Protein AF-A0A372DMZ3-F1 (afdb_monomer)

Sequence (433 aa):
MIRNLHEEKIIENEEIKFFIKNQAQVIETIYQYTGYKNIRTLRKIILDLDRIWKLLPVNVIQKEEAIQEFFELLIMFSIGIHKGAIATEFIGRTSQFYKDRKKIDDSENLKEAERLFYDFCRQYESFLGKHLSNRYNLFPSDEWWEIFFKTGVVDQEKLKTSIRYSPYFRDENTPAWLKLYQYKTLTDDQFNEVLSEAKKQFDQDQLVEPEEAIHVFGVLLKLGSLGLVDEPPRTTENTMKRYIDSFRKSGKFLDFSNSLIQNNFSEYSDLALKGSEIEEFRSIIQYIVECNKSDQQIFMSEQAHELLQTMKKSVVEFHSYIRSFITQENHYHVATYHDKPILNFIPVQDFIDAFLALQPDHQLVVIHAIVKRHELDRGAQDLKDEYEWIKKVINSLKLEMHKRQQDHRLSGILLNEAISYFETNISKFMNLS

Solvent-accessible surface area (backbone atoms only — not comparable to full-atom values): 24256 Å² total; per-residue (Å²): 123,67,90,73,56,77,68,84,79,82,58,90,57,64,68,58,53,53,50,53,62,72,40,46,64,58,54,50,51,51,33,60,75,68,67,57,84,65,63,70,57,52,57,48,49,53,52,52,46,54,63,47,55,80,71,52,55,68,73,49,69,71,32,62,74,55,43,49,48,36,49,54,50,52,49,52,52,51,52,32,42,76,69,68,37,32,55,46,85,53,44,48,40,51,49,54,47,73,73,44,44,86,64,56,81,73,56,90,80,66,54,69,66,59,46,36,34,50,52,45,52,60,76,41,30,83,65,57,41,66,66,37,73,80,34,84,53,48,70,59,32,32,54,53,53,18,45,29,72,66,69,72,49,83,61,63,66,62,46,50,51,33,50,75,72,32,84,86,68,65,57,90,83,53,52,42,48,61,56,44,69,47,46,86,78,47,55,74,71,57,38,53,55,30,46,52,53,32,48,50,33,57,78,66,62,62,57,85,49,69,67,53,48,50,47,42,51,20,40,50,48,40,34,27,78,70,70,74,36,92,65,55,59,68,59,55,42,52,49,50,52,51,43,52,54,53,48,41,74,72,76,50,81,78,83,57,52,62,58,29,59,74,48,69,45,49,46,55,94,94,36,69,44,44,36,53,89,39,68,59,47,50,51,50,51,54,49,50,47,52,48,52,53,54,51,48,50,52,52,41,35,52,51,22,52,51,46,53,54,36,42,71,76,34,55,67,58,34,36,48,38,39,27,56,50,70,45,98,86,72,43,80,46,80,21,86,36,38,57,48,43,44,68,46,53,40,56,59,65,63,50,50,58,51,49,71,72,45,57,76,70,54,40,45,52,53,49,49,34,58,46,56,28,50,67,40,91,71,23,52,71,55,32,52,72,24,50,69,44,51,53,52,42,55,52,54,51,51,54,53,23,53,55,30,46,76,69,70,37,68,68,17,56,58,44,46,55,49,49,53,54,45,51,68,60,43,50,68,54,68,76,75,113

Radius of gyration: 30.51 Å; Cα contacts (8 Å, |Δi|>4): 404; chains: 1; bounding box: 80×49×79 Å

Foldseek 3Di:
DVVPPPPDPLAPDPLLVVVVVVCVVVLVVLCVLVVPDDCVLVSVLSNLCRVQVVLDDPLQVPLVVNVSLVSSVSSLVSRCVVVLLADLQCLLCLLVCVVCVVVVVPDPDDDPRNVSPNVSCVSCVVPSVVQPVQPSAHVLGSVQSSCCVVPVDRDNVSNVLSCLLPPSNDDPPNQLLSCLLSLSPDDPVRNVVSLVVLVVCLQVLVDPDVVSNQSSLQSQLQCVVVVNDVDDNVVSLVSNLVSQVVCVVVVDADPCLVVCVVVVQQDDSSGGRHNSVPPSSVVSSVVSVVVRVVVVLVVLLVVLVVLLVCLLVDLPVNLLQQDWDQDPVRDTRDHVNLQALSPLSDDLVSNLVSLLPDDLVSNLSNLVSVLRSCPDPRNLVSNLSCPVVLVSNLVVLLVVLVVCVVVVHPVSVSSVVSSVVNCVRCVVSNVVD

Mean predicted aligned error: 10.6 Å

pLDDT: mean 86.7, std 10.81, range [41.31, 98.25]

Structure (mmCIF, N/CA/C/O backbone):
data_AF-A0A372DMZ3-F1
#
_entry.id   AF-A0A372DMZ3-F1
#
loop_
_atom_site.group_PDB
_atom_site.id
_atom_site.type_symbol
_atom_site.label_atom_id
_atom_site.label_alt_id
_atom_site.label_comp_id
_atom_site.label_asym_id
_atom_site.label_entity_id
_atom_site.label_seq_id
_atom_site.pdbx_PDB_ins_code
_atom_site.Cartn_x
_atom_site.Cartn_y
_atom_site.Cartn_z
_atom_site.occupancy
_atom_site.B_iso_or_equiv
_atom_site.auth_seq_id
_atom_site.auth_comp_id
_atom_site.auth_asym_id
_atom_site.auth_atom_id
_atom_site.pdbx_PDB_model_num
ATOM 1 N N . MET A 1 1 ? -34.915 17.268 23.510 1.00 53.75 1 MET A N 1
ATOM 2 C CA . MET A 1 1 ? -34.316 17.640 22.205 1.00 53.75 1 MET A CA 1
ATOM 3 C C . MET A 1 1 ? -34.913 16.833 21.048 1.00 53.75 1 MET A C 1
ATOM 5 O O . MET A 1 1 ? -35.270 17.431 20.045 1.00 53.75 1 MET A O 1
ATOM 9 N N . ILE A 1 2 ? -35.106 15.518 21.213 1.00 51.28 2 ILE A N 1
ATOM 10 C CA . ILE A 1 2 ? -35.577 14.604 20.151 1.00 51.28 2 ILE A CA 1
ATOM 11 C C . ILE A 1 2 ? -37.089 14.692 19.876 1.00 51.28 2 ILE A C 1
ATOM 13 O O . ILE A 1 2 ? -37.482 14.691 18.721 1.00 51.28 2 ILE A O 1
ATOM 17 N N . ARG A 1 3 ? -37.932 14.954 20.890 1.00 49.16 3 ARG A N 1
ATOM 18 C CA . ARG A 1 3 ? -39.392 15.169 20.714 1.00 49.16 3 ARG A CA 1
ATOM 19 C C . ARG A 1 3 ? -39.788 16.294 19.730 1.00 49.16 3 ARG A C 1
ATOM 21 O O . ARG A 1 3 ? -40.942 16.336 19.329 1.00 49.16 3 ARG A O 1
ATOM 28 N N . ASN A 1 4 ? -38.865 17.194 19.365 1.00 46.81 4 ASN A N 1
ATOM 29 C CA . ASN A 1 4 ? -39.101 18.292 18.411 1.00 46.81 4 ASN A CA 1
ATOM 30 C C . ASN A 1 4 ? -38.584 18.003 16.990 1.00 46.81 4 ASN A C 1
ATOM 32 O O . ASN A 1 4 ? -38.785 18.821 16.092 1.00 46.81 4 ASN A O 1
ATOM 36 N N . LEU A 1 5 ? -37.920 16.867 16.761 1.00 52.47 5 LEU A N 1
ATOM 37 C CA . LEU A 1 5 ? -37.785 16.332 15.413 1.00 52.47 5 LEU A CA 1
ATOM 38 C C . LEU A 1 5 ? -39.160 15.747 15.082 1.00 52.47 5 LEU A C 1
ATOM 40 O O . LEU A 1 5 ? -39.485 14.650 15.510 1.00 52.47 5 LEU A O 1
ATOM 44 N N . HIS A 1 6 ? -40.023 16.504 14.404 1.00 47.44 6 HIS A N 1
ATOM 45 C CA . HIS A 1 6 ? -41.233 15.929 13.817 1.00 47.44 6 HIS A CA 1
ATOM 46 C C . HIS A 1 6 ? -40.792 14.868 12.790 1.00 47.44 6 HIS A C 1
ATOM 48 O O . HIS A 1 6 ? -40.408 15.183 11.664 1.00 47.44 6 HIS A O 1
ATOM 54 N N . GLU A 1 7 ? -40.768 13.620 13.255 1.00 47.62 7 GLU A N 1
ATOM 55 C CA . GLU A 1 7 ? -40.050 12.455 12.719 1.00 47.62 7 GLU A CA 1
ATOM 56 C C . GLU A 1 7 ? -40.709 11.788 11.497 1.00 47.62 7 GLU A C 1
ATOM 58 O O . GLU A 1 7 ? -40.171 10.827 10.958 1.00 47.62 7 GLU A O 1
ATOM 63 N N . GLU A 1 8 ? -41.825 12.298 10.974 1.00 46.59 8 GLU A N 1
ATOM 64 C CA . GLU A 1 8 ? -42.588 11.568 9.945 1.00 46.59 8 GLU A CA 1
ATOM 65 C C . GLU A 1 8 ? -42.213 11.883 8.484 1.00 46.59 8 GLU A C 1
ATOM 67 O O . GLU A 1 8 ? -42.708 11.215 7.584 1.00 46.59 8 GLU A O 1
ATOM 72 N N . LYS A 1 9 ? -41.328 12.856 8.204 1.00 56.41 9 LYS A N 1
ATOM 73 C CA . LYS A 1 9 ? -40.990 13.245 6.809 1.00 56.41 9 LYS A CA 1
ATOM 74 C C . LYS A 1 9 ? -39.505 13.293 6.437 1.00 56.41 9 LYS A C 1
ATOM 76 O O . LYS A 1 9 ? -39.190 13.681 5.317 1.00 56.41 9 LYS A O 1
ATOM 81 N N . ILE A 1 10 ? -38.586 12.978 7.351 1.00 65.44 10 ILE A N 1
ATOM 82 C CA . ILE A 1 10 ? -37.137 13.130 7.088 1.00 65.44 10 ILE A CA 1
ATOM 83 C C . ILE A 1 10 ? -36.483 11.800 6.704 1.00 65.44 10 ILE A C 1
ATOM 85 O O . ILE A 1 10 ? -35.582 11.799 5.873 1.00 65.44 10 ILE A O 1
ATOM 89 N N . ILE A 1 11 ? -36.946 10.689 7.276 1.00 70.31 11 ILE A N 1
ATOM 90 C CA . ILE A 1 11 ? -36.457 9.343 6.974 1.00 70.31 11 ILE A CA 1
ATOM 91 C C . ILE A 1 11 ? -37.661 8.471 6.637 1.00 70.31 11 ILE A C 1
ATOM 93 O O . ILE A 1 11 ? -38.643 8.472 7.376 1.00 70.31 11 ILE A O 1
ATOM 97 N N . GLU A 1 12 ? -37.591 7.729 5.537 1.00 76.00 12 GLU A N 1
ATOM 98 C CA . GLU A 1 12 ? -38.628 6.758 5.154 1.00 76.00 12 GLU A CA 1
ATOM 99 C C . GLU A 1 12 ? -38.385 5.375 5.781 1.00 76.00 12 GLU A C 1
ATOM 101 O O . GLU A 1 12 ? -39.321 4.602 5.950 1.00 76.00 12 GLU A O 1
ATOM 106 N N . ASN A 1 13 ? -37.144 5.070 6.169 1.00 82.88 13 ASN A N 1
ATOM 107 C CA . ASN A 1 13 ? -36.757 3.781 6.735 1.00 82.88 13 ASN A CA 1
ATOM 108 C C . ASN A 1 13 ? -37.130 3.657 8.231 1.00 82.88 13 ASN A C 1
ATOM 110 O O . ASN A 1 13 ? -36.575 4.351 9.087 1.00 82.88 13 ASN A O 1
ATOM 114 N N . GLU A 1 14 ? -38.049 2.741 8.547 1.00 85.25 14 GLU A N 1
ATOM 115 C CA . GLU A 1 14 ? -38.539 2.486 9.910 1.00 85.25 14 GLU A CA 1
ATOM 116 C C . GLU A 1 14 ? -37.483 1.887 10.854 1.00 85.25 14 GLU A C 1
ATOM 118 O O . GLU A 1 14 ? -37.480 2.208 12.043 1.00 85.25 14 GLU A O 1
ATOM 123 N N . GLU A 1 15 ? -36.541 1.082 10.351 1.00 87.56 15 GLU A N 1
ATOM 124 C CA . GLU A 1 15 ? -35.457 0.527 11.178 1.00 87.56 15 GLU A CA 1
ATOM 125 C C . GLU A 1 15 ? -34.547 1.638 11.707 1.00 87.56 15 GLU A C 1
ATOM 127 O O . GLU A 1 15 ? -34.180 1.649 12.882 1.00 87.56 15 GLU A O 1
ATOM 132 N N . ILE A 1 16 ? -34.248 2.629 10.862 1.00 88.31 16 ILE A N 1
ATOM 133 C CA . ILE A 1 16 ? -33.421 3.783 11.229 1.00 88.31 16 ILE A CA 1
ATOM 134 C C . ILE A 1 16 ? -34.137 4.648 12.263 1.00 88.31 16 ILE A C 1
ATOM 136 O O . ILE A 1 16 ? -33.523 5.082 13.238 1.00 88.31 16 ILE A O 1
ATOM 140 N N . LYS A 1 17 ? -35.445 4.883 12.088 1.00 87.38 17 LYS A N 1
ATOM 141 C CA . LYS A 1 17 ? -36.250 5.613 13.080 1.00 87.38 17 LYS A CA 1
ATOM 142 C C . LYS A 1 17 ? -36.212 4.915 14.433 1.00 87.38 17 LYS A C 1
ATOM 144 O O . LYS A 1 17 ? -35.983 5.565 15.454 1.00 87.38 17 LYS A O 1
ATOM 149 N N . PHE A 1 18 ? -36.408 3.597 14.439 1.00 88.88 18 PHE A N 1
ATOM 150 C CA . PHE A 1 18 ? -36.348 2.796 15.655 1.00 88.88 18 PHE A CA 1
ATOM 151 C C . PHE A 1 18 ? -34.965 2.876 16.313 1.00 88.88 18 PHE A C 1
ATOM 153 O O . PHE A 1 18 ? -34.873 3.150 17.511 1.00 88.88 18 PHE A O 1
ATOM 160 N N . PHE A 1 19 ? -33.893 2.733 15.529 1.00 90.44 19 PHE A N 1
ATOM 161 C CA . PHE A 1 19 ? -32.521 2.861 16.011 1.00 90.44 19 PHE A CA 1
ATOM 162 C C . PHE A 1 19 ? -32.255 4.237 16.640 1.00 90.44 19 PHE A C 1
ATOM 164 O O . PHE A 1 19 ? -31.862 4.310 17.802 1.00 90.44 19 PHE A O 1
ATOM 171 N N . ILE A 1 20 ? -32.538 5.336 15.931 1.00 89.25 20 ILE A N 1
ATOM 172 C CA . ILE A 1 20 ? -32.312 6.707 16.429 1.00 89.25 20 ILE A CA 1
ATOM 173 C C . ILE A 1 20 ? -33.079 6.955 17.728 1.00 89.25 20 ILE A C 1
ATOM 175 O O . ILE A 1 20 ? -32.536 7.539 18.669 1.00 89.25 20 ILE A O 1
ATOM 179 N N . LYS A 1 21 ? -34.331 6.493 17.799 1.00 88.44 21 LYS A N 1
ATOM 180 C CA . LYS A 1 21 ? -35.162 6.630 18.997 1.00 88.44 21 LYS A CA 1
ATOM 181 C C . LYS A 1 21 ? -34.541 5.916 20.199 1.00 88.44 21 LYS A C 1
ATOM 183 O O . LYS A 1 21 ? -34.564 6.464 21.300 1.00 88.44 21 LYS A O 1
ATOM 188 N N . ASN A 1 22 ? -33.952 4.742 19.987 1.00 89.88 22 ASN A N 1
ATOM 189 C CA . ASN A 1 22 ? -33.258 3.997 21.038 1.00 89.88 22 ASN A CA 1
ATOM 190 C C . ASN A 1 22 ? -31.904 4.623 21.410 1.00 89.88 22 ASN A C 1
ATOM 192 O O . ASN A 1 22 ? -31.482 4.521 22.557 1.00 89.88 22 ASN A O 1
ATOM 196 N N . GLN A 1 23 ? -31.269 5.354 20.491 1.00 91.19 23 GLN A N 1
ATOM 197 C CA . GLN A 1 23 ? -30.017 6.083 20.732 1.00 91.19 23 GLN A CA 1
ATOM 198 C C . GLN A 1 23 ? -30.219 7.505 21.283 1.00 91.19 23 GLN A C 1
ATOM 200 O O . GLN A 1 23 ? -29.286 8.312 21.332 1.00 91.19 23 GLN A O 1
ATOM 205 N N . ALA A 1 24 ? -31.430 7.836 21.739 1.00 89.19 24 ALA A N 1
ATOM 206 C CA . ALA A 1 24 ? -31.770 9.173 22.210 1.00 89.19 24 ALA A CA 1
ATOM 207 C C . ALA A 1 24 ? -30.859 9.681 23.338 1.00 89.19 24 ALA A C 1
ATOM 209 O O . ALA A 1 24 ? -30.416 10.833 23.315 1.00 89.19 24 ALA A O 1
ATOM 210 N N . GLN A 1 25 ? -30.559 8.803 24.296 1.00 90.38 25 GLN A N 1
ATOM 211 C CA . GLN A 1 25 ? -29.688 9.118 25.423 1.00 90.38 25 GLN A CA 1
ATOM 212 C C . GLN A 1 25 ? -28.247 9.374 24.965 1.00 90.38 25 GLN A C 1
ATOM 214 O O . GLN A 1 25 ? -27.616 10.307 25.451 1.00 90.38 25 GLN A O 1
ATOM 219 N N . VAL A 1 26 ? -27.744 8.600 23.996 1.00 90.06 26 VAL A N 1
ATOM 220 C CA . VAL A 1 26 ? -26.394 8.762 23.433 1.00 90.06 26 VAL A CA 1
ATOM 221 C C . VAL A 1 26 ? -26.255 10.117 22.741 1.00 90.06 26 VAL A C 1
ATOM 223 O O . VAL A 1 26 ? -25.306 10.855 23.009 1.00 90.06 26 VAL A O 1
ATOM 226 N N . ILE A 1 27 ? -27.240 10.493 21.917 1.00 91.44 27 ILE A N 1
ATOM 227 C CA . ILE A 1 27 ? -27.280 11.806 21.256 1.00 91.44 27 ILE A CA 1
ATOM 228 C C . ILE A 1 27 ? -27.242 12.923 22.302 1.00 91.44 27 ILE A C 1
ATOM 230 O O . ILE A 1 27 ? -26.453 13.861 22.180 1.00 91.44 27 ILE A O 1
ATOM 234 N N . GLU A 1 28 ? -28.081 12.831 23.336 1.00 90.06 28 GLU A N 1
ATOM 235 C CA . GLU A 1 28 ? -28.128 13.833 24.399 1.00 90.06 28 GLU A CA 1
ATOM 236 C C . GLU A 1 28 ? -26.797 13.931 25.149 1.00 90.06 28 GLU A C 1
ATOM 238 O O . GLU A 1 28 ? -26.272 15.035 25.308 1.00 90.06 28 GLU A O 1
ATOM 243 N N . THR A 1 29 ? -26.211 12.797 25.536 1.00 90.62 29 THR A N 1
ATOM 244 C CA . THR A 1 29 ? -24.913 12.747 26.210 1.00 90.62 29 THR A CA 1
ATOM 245 C C . THR A 1 29 ? -23.819 13.399 25.367 1.00 90.62 29 THR A C 1
ATOM 247 O O . THR A 1 29 ? -23.073 14.221 25.893 1.00 90.62 29 THR A O 1
ATOM 250 N N . ILE A 1 30 ? -23.746 13.125 24.061 1.00 90.56 30 ILE A N 1
ATOM 251 C CA . ILE A 1 30 ? -22.736 13.735 23.181 1.00 90.56 30 ILE A CA 1
ATOM 252 C C . ILE A 1 30 ? -22.968 15.245 23.017 1.00 90.56 30 ILE A C 1
ATOM 254 O O . ILE A 1 30 ? -22.025 16.037 23.075 1.00 90.56 30 ILE A O 1
ATOM 258 N N . TYR A 1 31 ? -24.214 15.688 22.847 1.00 91.06 31 TYR A N 1
ATOM 259 C CA . TYR A 1 31 ? -24.531 17.117 22.736 1.00 91.06 31 TYR A CA 1
ATOM 260 C C . TYR A 1 31 ? -24.200 17.884 24.024 1.00 91.06 31 TYR A C 1
ATOM 262 O O . TYR A 1 31 ? -23.648 18.986 23.961 1.00 91.06 31 TYR A O 1
ATOM 270 N N . GLN A 1 32 ? -24.483 17.294 25.187 1.00 89.88 32 GLN A N 1
ATOM 271 C CA . GLN A 1 32 ? -24.113 17.852 26.488 1.00 89.88 32 GLN A CA 1
ATOM 272 C C . GLN A 1 32 ? -22.591 17.879 26.668 1.00 89.88 32 GLN A C 1
ATOM 274 O O . GLN A 1 32 ? -22.038 18.931 26.984 1.00 89.88 32 GLN A O 1
ATOM 279 N N . TYR A 1 33 ? -21.914 16.762 26.392 1.00 87.38 33 TYR A N 1
ATOM 280 C CA . TYR A 1 33 ? -20.462 16.617 26.513 1.00 87.38 33 TYR A CA 1
ATOM 281 C C . TYR A 1 33 ? -19.701 17.586 25.599 1.00 87.38 33 TYR A C 1
ATOM 283 O O . TYR A 1 33 ? -18.713 18.199 25.997 1.00 87.38 33 TYR A O 1
ATOM 291 N N . THR A 1 34 ? -20.199 17.801 24.381 1.00 87.94 34 THR A N 1
ATOM 292 C CA . THR A 1 34 ? -19.607 18.759 23.442 1.00 87.94 34 THR A CA 1
ATOM 293 C C . THR A 1 34 ? -20.055 20.201 23.695 1.00 87.94 34 THR A C 1
ATOM 295 O O . THR A 1 34 ? -19.464 21.122 23.131 1.00 87.94 34 THR A O 1
ATOM 298 N N . GLY A 1 35 ? -21.106 20.445 24.481 1.00 87.00 35 GLY A N 1
ATOM 299 C CA . GLY A 1 35 ? -21.715 21.769 24.648 1.00 87.00 35 GLY A CA 1
ATOM 300 C C . GLY A 1 35 ? -22.331 22.343 23.362 1.00 87.00 35 GLY A C 1
ATOM 301 O O . GLY A 1 35 ? -22.573 23.549 23.270 1.00 87.00 35 GLY A O 1
ATOM 302 N N . TYR A 1 36 ? -22.560 21.514 22.340 1.00 89.12 36 TYR A N 1
ATOM 303 C CA . TYR A 1 36 ? -23.119 21.955 21.067 1.00 89.12 36 TYR A CA 1
ATOM 304 C C . TYR A 1 36 ? -24.644 22.062 21.148 1.00 89.12 36 TYR A C 1
ATOM 306 O O . TYR A 1 36 ? -25.301 21.188 21.697 1.00 89.12 36 TYR A O 1
ATOM 314 N N . LYS A 1 37 ? -25.237 23.135 20.609 1.00 86.62 37 LYS A N 1
ATOM 315 C CA . LYS A 1 37 ? -26.684 23.413 20.757 1.00 86.62 37 LYS A CA 1
ATOM 316 C C . LYS A 1 37 ? -27.452 23.490 19.434 1.00 86.62 37 LYS A C 1
ATOM 318 O O . LYS A 1 37 ? -28.641 23.799 19.431 1.00 86.62 37 LYS A O 1
ATOM 323 N N . ASN A 1 38 ? -26.803 23.215 18.300 1.00 87.19 38 ASN A N 1
ATOM 324 C CA . ASN A 1 38 ? -27.432 23.369 16.989 1.00 87.19 38 ASN A CA 1
ATOM 325 C C . ASN A 1 38 ? -28.157 22.088 16.539 1.00 87.19 38 ASN A C 1
ATOM 327 O O . ASN A 1 38 ? -27.538 21.093 16.159 1.00 87.19 38 ASN A O 1
ATOM 331 N N . ILE A 1 39 ? -29.490 22.144 16.532 1.00 85.19 39 ILE A N 1
ATOM 332 C CA . ILE A 1 39 ? -30.367 21.039 16.109 1.00 85.19 39 ILE A CA 1
ATOM 333 C C . ILE A 1 39 ? -30.340 20.842 14.580 1.00 85.19 39 ILE A C 1
ATOM 335 O O . ILE A 1 39 ? -30.608 19.745 14.095 1.00 85.19 39 ILE A O 1
ATOM 339 N N . ARG A 1 40 ? -29.949 21.854 13.789 1.00 86.69 40 ARG A N 1
ATOM 340 C CA . ARG A 1 40 ? -29.797 21.702 12.328 1.00 86.69 40 ARG A CA 1
ATOM 341 C C . ARG A 1 40 ? -28.735 20.659 11.984 1.00 86.69 40 ARG A C 1
ATOM 343 O O . ARG A 1 40 ? -28.914 19.895 11.043 1.00 86.69 40 ARG A O 1
ATOM 350 N N . THR A 1 41 ? -27.667 20.603 12.771 1.00 89.94 41 THR A N 1
ATOM 351 C CA . THR A 1 41 ? -26.610 19.601 12.615 1.00 89.94 41 THR A CA 1
ATOM 352 C C . THR A 1 41 ? -27.111 18.208 12.956 1.00 89.94 41 THR A C 1
ATOM 354 O O . THR A 1 41 ? -26.793 17.280 12.227 1.00 89.94 41 THR A O 1
ATOM 357 N N . LEU A 1 42 ? -27.971 18.064 13.974 1.00 89.62 42 LEU A N 1
ATOM 358 C CA . LEU A 1 42 ? -28.593 16.775 14.290 1.00 89.62 42 LEU A CA 1
ATOM 359 C C . LEU A 1 42 ? -29.414 16.271 13.102 1.00 89.62 42 LEU A C 1
ATOM 361 O O . LEU A 1 42 ? -29.288 15.121 12.704 1.00 89.62 42 LEU A O 1
ATOM 365 N N . ARG A 1 43 ? -30.196 17.156 12.473 1.00 88.81 43 ARG A N 1
ATOM 366 C CA . ARG A 1 43 ? -30.936 16.809 11.255 1.00 88.81 43 ARG A CA 1
ATOM 367 C C . ARG A 1 43 ? -30.010 16.352 10.125 1.00 88.81 43 ARG A C 1
ATOM 369 O O . ARG A 1 43 ? -30.366 15.425 9.409 1.00 88.81 43 ARG A O 1
ATOM 376 N N . LYS A 1 44 ? -28.848 16.987 9.956 1.00 90.50 44 LYS A N 1
ATOM 377 C CA . LYS A 1 44 ? -27.872 16.573 8.942 1.00 90.50 44 LYS A CA 1
ATOM 378 C C . LYS A 1 44 ? -27.252 15.212 9.274 1.00 90.50 44 LYS A C 1
ATOM 380 O O . LYS A 1 44 ? -27.252 14.357 8.405 1.00 90.50 44 LYS A O 1
ATOM 385 N N . ILE A 1 45 ? -26.839 14.991 10.524 1.00 93.25 45 ILE A N 1
ATOM 386 C CA . ILE A 1 45 ? -26.330 13.696 11.008 1.00 93.25 45 ILE A CA 1
ATOM 387 C C . ILE A 1 45 ? -27.327 12.575 10.705 1.00 93.25 45 ILE A C 1
ATOM 389 O O . ILE A 1 45 ? -26.944 11.513 10.234 1.00 93.25 45 ILE A O 1
ATOM 393 N N . ILE A 1 46 ? -28.614 12.825 10.942 1.00 91.62 46 ILE A N 1
ATOM 394 C CA . ILE A 1 46 ? -29.689 11.867 10.681 1.00 91.62 46 ILE A CA 1
ATOM 395 C C . ILE A 1 46 ? -29.810 11.536 9.181 1.00 91.62 46 ILE A C 1
ATOM 397 O O . ILE A 1 46 ? -29.983 10.375 8.824 1.00 91.62 46 ILE A O 1
ATOM 401 N N . LEU A 1 47 ? -29.699 12.534 8.298 1.00 91.44 47 LEU A N 1
ATOM 402 C CA . LEU A 1 47 ? -29.712 12.321 6.844 1.00 91.44 47 LEU A CA 1
ATOM 403 C C . LEU A 1 47 ? -28.454 11.592 6.352 1.00 91.44 47 LEU A C 1
ATOM 405 O O . LEU A 1 47 ? -28.537 10.731 5.479 1.00 91.44 47 LEU A O 1
ATOM 409 N N . ASP A 1 48 ? -27.296 11.930 6.918 1.00 94.38 48 ASP A N 1
ATOM 410 C CA . ASP A 1 48 ? -26.032 11.254 6.638 1.00 94.38 48 ASP A CA 1
ATOM 411 C C . ASP A 1 48 ? -26.100 9.782 7.080 1.00 94.38 48 ASP A C 1
ATOM 413 O O . ASP A 1 48 ? -25.718 8.901 6.308 1.00 94.38 48 ASP A O 1
ATOM 417 N N . LEU A 1 49 ? -26.679 9.502 8.255 1.00 93.88 49 LEU A N 1
ATOM 418 C CA . LEU A 1 49 ? -26.951 8.142 8.720 1.00 93.88 49 LEU A CA 1
ATOM 419 C C . LEU A 1 49 ? -27.885 7.399 7.761 1.00 93.88 49 LEU A C 1
ATOM 421 O O . LEU A 1 49 ? -27.571 6.273 7.406 1.00 93.88 49 LEU A O 1
ATOM 425 N N . ASP A 1 50 ? -28.985 8.006 7.300 1.00 91.25 50 ASP A N 1
ATOM 426 C CA . ASP A 1 50 ? -29.901 7.366 6.339 1.00 91.25 50 ASP A CA 1
ATOM 427 C C . ASP A 1 50 ? -29.202 6.975 5.030 1.00 91.25 50 ASP A C 1
ATOM 429 O O . ASP A 1 50 ? -29.376 5.858 4.535 1.00 91.25 50 ASP A O 1
ATOM 433 N N . ARG A 1 51 ? -28.349 7.860 4.498 1.00 91.06 51 ARG A N 1
ATOM 434 C CA . ARG A 1 51 ? -27.550 7.572 3.298 1.00 91.06 51 ARG A CA 1
ATOM 435 C C . ARG A 1 51 ? -26.601 6.396 3.515 1.00 91.06 51 ARG A C 1
ATOM 437 O O . ARG A 1 51 ? -26.487 5.544 2.638 1.00 91.06 51 ARG A O 1
ATOM 444 N N . ILE A 1 52 ? -25.912 6.366 4.653 1.00 93.75 52 ILE A N 1
ATOM 445 C CA . ILE A 1 52 ? -24.962 5.302 4.988 1.00 93.75 52 ILE A CA 1
ATOM 446 C C . ILE A 1 52 ? -25.695 3.981 5.237 1.00 93.75 52 ILE A C 1
ATOM 448 O O . ILE A 1 52 ? -25.299 2.949 4.705 1.00 93.75 52 ILE A O 1
ATOM 452 N N . TRP A 1 53 ? -26.768 4.005 6.026 1.00 92.50 53 TRP A N 1
ATOM 453 C CA . TRP A 1 53 ? -27.491 2.820 6.487 1.00 92.50 53 TRP A CA 1
ATOM 454 C C . TRP A 1 53 ? -28.012 1.968 5.339 1.00 92.50 53 TRP A C 1
ATOM 456 O O . TRP A 1 53 ? -27.917 0.747 5.384 1.00 92.50 53 TRP A O 1
ATOM 466 N N . LYS A 1 54 ? -28.487 2.609 4.266 1.00 90.75 54 LYS A N 1
ATOM 467 C CA . LYS A 1 54 ? -28.934 1.935 3.034 1.00 90.75 54 LYS A CA 1
ATOM 468 C C . LYS A 1 54 ? -27.845 1.095 2.359 1.00 90.75 54 LYS A C 1
ATOM 470 O O . LYS A 1 54 ? -28.166 0.248 1.533 1.00 90.75 54 LYS A O 1
ATOM 475 N N . LEU A 1 55 ? -26.579 1.354 2.677 1.00 92.38 55 LEU A N 1
ATOM 476 C CA . LEU A 1 55 ? -25.409 0.689 2.111 1.00 92.38 55 LEU A CA 1
ATOM 477 C C . LEU A 1 55 ? -24.658 -0.161 3.145 1.00 92.38 55 LEU A C 1
ATOM 479 O O . LEU A 1 55 ? -23.696 -0.837 2.782 1.00 92.38 55 LEU A O 1
ATOM 483 N N . LEU A 1 56 ? -25.073 -0.142 4.418 1.00 91.25 56 LEU A N 1
ATOM 484 C CA . LEU A 1 56 ? -24.458 -0.971 5.447 1.00 91.25 56 LEU A CA 1
ATOM 485 C C . LEU A 1 56 ? -24.892 -2.432 5.277 1.00 91.25 56 LEU A C 1
ATOM 487 O O . LEU A 1 56 ? -26.086 -2.715 5.163 1.00 91.25 56 LEU A O 1
ATOM 491 N N . PRO A 1 57 ? -23.948 -3.386 5.308 1.00 89.94 57 PRO A N 1
ATOM 492 C CA . PRO A 1 57 ? -24.286 -4.800 5.352 1.00 89.94 57 PRO A CA 1
ATOM 493 C C . PRO A 1 57 ? -25.133 -5.156 6.584 1.00 89.94 57 PRO A C 1
ATOM 495 O O . PRO A 1 57 ? -24.915 -4.638 7.680 1.00 89.94 57 PRO A O 1
ATOM 498 N N . VAL A 1 58 ? -26.072 -6.093 6.421 1.00 89.56 58 VAL A N 1
ATOM 499 C CA . VAL A 1 58 ? -27.014 -6.501 7.484 1.00 89.56 58 VAL A CA 1
ATOM 500 C C . VAL A 1 58 ? -26.291 -7.003 8.736 1.00 89.56 58 VAL A C 1
ATOM 502 O O . VAL A 1 58 ? -26.703 -6.691 9.850 1.00 89.56 58 VAL A O 1
ATOM 505 N N . ASN A 1 59 ? -25.183 -7.729 8.572 1.00 88.19 59 ASN A N 1
ATOM 506 C CA . ASN A 1 59 ? -24.380 -8.207 9.698 1.00 88.19 59 ASN A CA 1
ATOM 507 C C . ASN A 1 59 ? -23.782 -7.057 10.527 1.00 88.19 59 ASN A C 1
ATOM 509 O O . ASN A 1 59 ? -23.616 -7.223 11.731 1.00 88.19 59 ASN A O 1
ATOM 513 N N . VAL A 1 60 ? -23.499 -5.895 9.924 1.00 89.88 60 VAL A N 1
ATOM 514 C CA . VAL A 1 60 ? -23.055 -4.695 10.654 1.00 89.88 60 VAL A CA 1
ATOM 515 C C . VAL A 1 60 ? -24.206 -4.078 11.431 1.00 89.88 60 VAL A C 1
ATOM 517 O O . VAL A 1 60 ? -24.045 -3.770 12.607 1.00 89.88 60 VAL A O 1
ATOM 520 N N . ILE A 1 61 ? -25.373 -3.940 10.799 1.00 90.19 61 ILE A N 1
ATOM 521 C CA . ILE A 1 61 ? -26.576 -3.375 11.428 1.00 90.19 61 ILE A CA 1
ATOM 522 C C . ILE A 1 61 ? -26.997 -4.204 12.650 1.00 90.19 61 ILE A C 1
ATOM 524 O O . ILE A 1 61 ? -27.386 -3.651 13.675 1.00 90.19 61 ILE A O 1
ATOM 528 N N . GLN A 1 62 ? -26.886 -5.530 12.559 1.00 90.31 62 GLN A N 1
ATOM 529 C CA . GLN A 1 62 ? -27.228 -6.454 13.643 1.00 90.31 62 GLN A CA 1
ATOM 530 C C . GLN A 1 62 ? -26.186 -6.503 14.769 1.00 90.31 62 GLN A C 1
ATOM 532 O O . GLN A 1 62 ? -26.461 -7.065 15.828 1.00 90.31 62 GLN A O 1
ATOM 537 N N . LYS A 1 63 ? -24.992 -5.935 14.564 1.00 92.62 63 LYS A N 1
ATOM 538 C CA . LYS A 1 63 ? -23.921 -5.930 15.558 1.00 92.62 63 LYS A CA 1
ATOM 539 C C . LYS A 1 63 ? -23.990 -4.651 16.392 1.00 92.62 63 LYS A C 1
ATOM 541 O O . LYS A 1 63 ? -23.407 -3.633 16.020 1.00 92.62 63 LYS A O 1
ATOM 546 N N . GLU A 1 64 ? -24.704 -4.723 17.516 1.00 90.81 64 GLU A N 1
ATOM 547 C CA . GLU A 1 64 ? -25.038 -3.576 18.376 1.00 90.81 64 GLU A CA 1
ATOM 548 C C . GLU A 1 64 ? -23.818 -2.715 18.732 1.00 90.81 64 GLU A C 1
ATOM 550 O O . GLU A 1 64 ? -23.850 -1.497 18.556 1.00 90.81 64 GLU A O 1
ATOM 555 N N . GLU A 1 65 ? -22.704 -3.330 19.136 1.00 89.50 65 GLU A N 1
ATOM 556 C CA . GLU A 1 65 ? -21.511 -2.584 19.540 1.00 89.50 65 GLU A CA 1
ATOM 557 C C . GLU A 1 65 ? -20.839 -1.867 18.358 1.00 89.50 65 GLU A C 1
ATOM 559 O O . GLU A 1 65 ? -20.264 -0.791 18.532 1.00 89.50 65 GLU A O 1
ATOM 564 N N . ALA A 1 66 ? -20.919 -2.446 17.154 1.00 91.06 66 ALA A N 1
ATOM 565 C CA . ALA A 1 66 ? -20.339 -1.873 15.943 1.00 91.06 66 ALA A CA 1
ATOM 566 C C . ALA A 1 66 ? -21.162 -0.688 15.436 1.00 91.06 66 ALA A C 1
ATOM 568 O O . ALA A 1 66 ? -20.607 0.369 15.130 1.00 91.06 66 ALA A O 1
ATOM 569 N N . ILE A 1 67 ? -22.488 -0.847 15.363 1.00 92.75 67 ILE A N 1
ATOM 570 C CA . ILE A 1 67 ? -23.381 0.212 14.884 1.00 92.75 67 ILE A CA 1
ATOM 571 C C . ILE A 1 67 ? -23.484 1.366 15.888 1.00 92.75 67 ILE A C 1
ATOM 573 O O . ILE A 1 67 ? -23.599 2.524 15.483 1.00 92.75 67 ILE A O 1
ATOM 577 N N . GLN A 1 68 ? -23.381 1.081 17.191 1.00 91.75 68 GLN A N 1
ATOM 578 C CA . GLN A 1 68 ? -23.323 2.118 18.215 1.00 91.75 68 GLN A CA 1
ATOM 579 C C . GL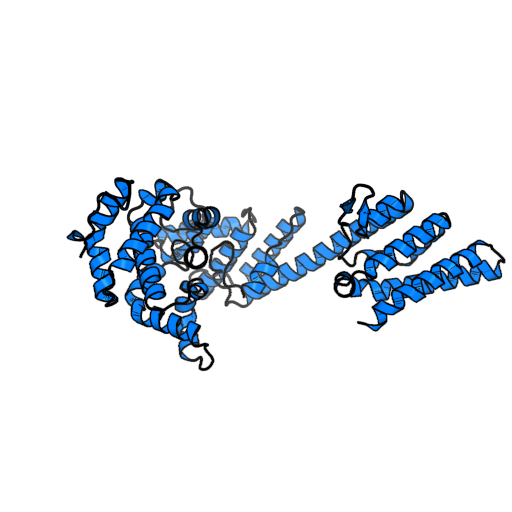N A 1 68 ? -22.051 2.959 18.073 1.00 91.75 68 GLN A C 1
ATOM 581 O O . GLN A 1 68 ? -22.143 4.183 18.006 1.00 91.75 68 GLN A O 1
ATOM 586 N N . GLU A 1 69 ? -20.878 2.329 17.972 1.00 91.56 69 GLU A N 1
ATOM 587 C CA . GLU A 1 69 ? -19.621 3.050 17.745 1.00 91.56 69 GLU A CA 1
ATOM 588 C C . GLU A 1 69 ? -19.654 3.885 16.468 1.00 91.56 69 GLU A C 1
ATOM 590 O O . GLU A 1 69 ? -19.300 5.065 16.492 1.00 91.56 69 GLU A O 1
ATOM 595 N N . PHE A 1 70 ? -20.126 3.288 15.373 1.00 93.94 70 PHE A N 1
ATOM 596 C CA . PHE A 1 70 ? -20.295 3.979 14.105 1.00 93.94 70 PHE A CA 1
ATOM 597 C C . PHE A 1 70 ? -21.100 5.274 14.292 1.00 93.94 70 PHE A C 1
ATOM 599 O O . PHE A 1 70 ? -20.702 6.351 13.843 1.00 93.94 70 PHE A O 1
ATOM 606 N N . PHE A 1 71 ? -22.244 5.178 14.974 1.00 94.81 71 PHE A N 1
ATOM 607 C CA . PHE A 1 71 ? -23.141 6.310 15.174 1.00 94.81 71 PHE A CA 1
ATOM 608 C C . PHE A 1 71 ? -22.543 7.380 16.095 1.00 94.81 71 PHE A C 1
ATOM 610 O O . PHE A 1 71 ? -22.651 8.576 15.815 1.00 94.81 71 PHE A O 1
ATOM 617 N N . GLU A 1 72 ? -21.870 6.963 17.164 1.00 94.12 72 GLU A N 1
ATOM 618 C CA . GLU A 1 72 ? -21.163 7.849 18.086 1.00 94.12 72 GLU A CA 1
ATOM 619 C C . GLU A 1 72 ? -20.075 8.671 17.372 1.00 94.12 72 GLU A C 1
ATOM 621 O O . GLU A 1 72 ? -20.027 9.898 17.523 1.00 94.12 72 GLU A O 1
ATOM 626 N N . LEU A 1 73 ? -19.257 8.024 16.533 1.00 94.31 73 LEU A N 1
ATOM 627 C CA . LEU A 1 73 ? -18.225 8.683 15.727 1.00 94.31 73 LEU A CA 1
ATOM 628 C C . LEU A 1 73 ? -18.830 9.622 14.673 1.00 94.31 73 LEU A C 1
ATOM 630 O O . LEU A 1 73 ? -18.372 10.761 14.539 1.00 94.31 73 LEU A O 1
ATOM 634 N N . LEU A 1 74 ? -19.907 9.203 13.995 1.00 95.94 74 LEU A N 1
ATOM 635 C CA . LEU A 1 74 ? -20.630 10.045 13.035 1.00 95.94 74 LEU A CA 1
ATOM 636 C C . LEU A 1 74 ? -21.093 11.358 13.684 1.00 95.94 74 LEU A C 1
ATOM 638 O O . LEU A 1 74 ? -20.899 12.433 13.106 1.00 95.94 74 LEU A O 1
ATOM 642 N N . ILE A 1 75 ? -21.687 11.292 14.883 1.00 95.12 75 ILE A N 1
ATOM 643 C CA . ILE A 1 75 ? -22.130 12.484 15.621 1.00 95.12 75 ILE A CA 1
ATOM 644 C C . ILE A 1 75 ? -20.925 13.354 15.988 1.00 95.12 75 ILE A C 1
ATOM 646 O O . ILE A 1 75 ? -20.946 14.562 15.734 1.00 95.12 75 ILE A O 1
ATOM 650 N N . MET A 1 76 ? -19.885 12.762 16.581 1.00 93.75 76 MET A N 1
ATOM 651 C CA . MET A 1 76 ? -18.720 13.499 17.077 1.00 93.75 76 MET A CA 1
ATOM 652 C C . MET A 1 76 ? -17.999 14.262 15.970 1.00 93.75 76 MET A C 1
ATOM 654 O O . MET A 1 76 ? -17.779 15.470 16.103 1.00 93.75 76 MET A O 1
ATOM 658 N N . PHE A 1 77 ? -17.684 13.594 14.861 1.00 94.94 77 PHE A N 1
ATOM 659 C CA . PHE A 1 77 ? -17.020 14.239 13.733 1.00 94.94 77 PHE A CA 1
ATOM 660 C C . PHE A 1 77 ? -17.913 15.288 13.077 1.00 94.94 77 PHE A C 1
ATOM 662 O O . PHE A 1 77 ? -17.456 16.404 12.828 1.00 94.94 77 PHE A O 1
ATOM 669 N N . SER A 1 78 ? -19.209 15.006 12.902 1.00 95.38 78 SER A N 1
ATOM 670 C CA . SER A 1 78 ? -20.152 15.996 12.371 1.00 95.38 78 SER A CA 1
ATOM 671 C C . SER A 1 78 ? -20.191 17.264 13.226 1.00 95.38 78 SER A C 1
ATOM 673 O O . SER A 1 78 ? -20.145 18.374 12.694 1.00 95.38 78 SER A O 1
ATOM 675 N N . ILE A 1 79 ? -20.247 17.133 14.556 1.00 94.12 79 ILE A N 1
ATOM 676 C CA . ILE A 1 79 ? -20.215 18.285 15.467 1.00 94.12 79 ILE A CA 1
ATOM 677 C C . ILE A 1 79 ? -18.884 19.033 15.348 1.00 94.12 79 ILE A C 1
ATOM 679 O O . ILE A 1 79 ? -18.899 20.262 15.256 1.00 94.12 79 ILE A O 1
ATOM 683 N N . GLY A 1 80 ? -17.754 18.321 15.335 1.00 93.12 80 GLY A N 1
ATOM 684 C CA . GLY A 1 80 ? -16.423 18.915 15.193 1.00 93.12 80 GLY A CA 1
ATOM 685 C C . GLY A 1 80 ? -16.286 19.754 13.922 1.00 93.12 80 GLY A C 1
ATOM 686 O O . GLY A 1 80 ? -15.914 20.927 13.994 1.00 93.12 80 GLY A O 1
ATOM 687 N N . ILE A 1 81 ? -16.702 19.201 12.780 1.00 94.12 81 ILE A N 1
ATOM 688 C CA . ILE A 1 81 ? -16.704 19.889 11.482 1.00 94.12 81 ILE A CA 1
ATOM 689 C C . ILE A 1 81 ? -17.623 21.114 11.523 1.00 94.12 81 ILE A C 1
ATOM 691 O O . ILE A 1 81 ? -17.225 22.220 11.167 1.00 94.12 81 ILE A O 1
ATOM 695 N N . HIS A 1 82 ? -18.860 20.958 12.004 1.00 92.56 82 HIS A N 1
ATOM 696 C CA . HIS A 1 82 ? -19.835 22.051 12.013 1.00 92.56 82 HIS A CA 1
ATOM 697 C C . HIS A 1 82 ? -19.540 23.161 13.027 1.00 92.56 82 HIS A C 1
ATOM 699 O O . HIS A 1 82 ? -20.128 24.241 12.933 1.00 92.56 82 HIS A O 1
ATOM 705 N N . LYS A 1 83 ? -18.654 22.917 13.995 1.00 90.75 83 LYS A N 1
ATOM 706 C CA . LYS A 1 83 ? -18.089 23.946 14.874 1.00 90.75 83 LYS A CA 1
ATOM 707 C C . LYS A 1 83 ? -16.877 24.660 14.274 1.00 90.75 83 LYS A C 1
ATOM 709 O O . LYS A 1 83 ? -16.445 25.649 14.853 1.00 90.75 83 LYS A O 1
ATOM 714 N N . GLY A 1 84 ? -16.320 24.155 13.173 1.00 89.06 84 GLY A N 1
ATOM 715 C CA . GLY A 1 84 ? -15.023 24.596 12.661 1.00 89.06 84 GLY A CA 1
ATOM 716 C C . GLY A 1 84 ? -13.843 24.140 13.526 1.00 89.06 84 GLY A C 1
ATOM 717 O O . GLY A 1 84 ? -12.770 24.720 13.430 1.00 89.06 84 GLY A O 1
ATOM 718 N N . ALA A 1 85 ? -14.035 23.130 14.382 1.00 88.75 85 ALA A N 1
ATOM 719 C CA . ALA A 1 85 ? -12.973 22.578 15.227 1.00 88.75 85 ALA A CA 1
ATOM 720 C C . ALA A 1 85 ? -12.122 21.530 14.491 1.00 88.75 85 ALA A C 1
ATOM 722 O O . ALA A 1 85 ? -11.030 21.202 14.936 1.00 88.75 85 ALA A O 1
ATOM 723 N N . ILE A 1 86 ? -12.626 20.989 13.378 1.00 92.31 86 ILE A N 1
ATOM 724 C CA . ILE A 1 86 ? -11.936 19.990 12.560 1.00 92.31 86 ILE A CA 1
ATOM 725 C C . ILE A 1 86 ? -12.132 20.338 11.089 1.00 92.31 86 ILE A C 1
ATOM 727 O O . ILE A 1 86 ? -13.269 20.531 10.651 1.00 92.31 86 ILE A O 1
ATOM 731 N N . ALA A 1 87 ? -11.044 20.358 10.323 1.00 91.62 87 ALA A N 1
ATOM 732 C CA . ALA A 1 87 ? -11.118 20.270 8.870 1.00 91.62 87 ALA A CA 1
ATOM 733 C C . ALA A 1 87 ? -11.084 18.792 8.445 1.00 91.62 87 ALA A C 1
ATOM 735 O O . ALA A 1 87 ? -10.391 17.974 9.053 1.00 91.62 87 ALA A O 1
ATOM 736 N N . THR A 1 88 ? -11.884 18.434 7.441 1.00 91.88 88 THR A N 1
ATOM 737 C CA . THR A 1 88 ? -12.186 17.036 7.083 1.00 91.88 88 THR A CA 1
ATOM 738 C C . THR A 1 88 ? -10.949 16.205 6.752 1.00 91.88 88 THR A C 1
ATOM 740 O O . THR A 1 88 ? -10.890 15.034 7.105 1.00 91.88 88 THR A O 1
ATOM 743 N N . GLU A 1 89 ? -9.939 16.830 6.154 1.00 88.94 89 GLU A N 1
ATOM 744 C CA . GLU A 1 89 ? -8.660 16.239 5.757 1.00 88.94 89 GLU A CA 1
ATOM 745 C C . GLU A 1 89 ? -7.779 15.784 6.931 1.00 88.94 89 GLU A C 1
ATOM 747 O O . GLU A 1 89 ? -6.790 15.086 6.727 1.00 88.94 89 GLU A O 1
ATOM 752 N N . PHE A 1 90 ? -8.104 16.180 8.166 1.00 89.00 90 PHE A N 1
ATOM 753 C CA . PHE A 1 90 ? -7.381 15.717 9.352 1.00 89.00 90 PHE A CA 1
ATOM 754 C C . PHE A 1 90 ? -8.044 14.514 10.023 1.00 89.00 90 PHE A C 1
ATOM 756 O O . PHE A 1 90 ? -7.394 13.850 10.826 1.00 89.00 90 PHE A O 1
ATOM 763 N N . ILE A 1 91 ? -9.293 14.179 9.676 1.00 90.62 91 ILE A N 1
ATOM 764 C CA . ILE A 1 91 ? -10.004 13.037 10.274 1.00 90.62 91 ILE A CA 1
ATOM 765 C C . ILE A 1 91 ? -9.256 11.726 10.006 1.00 90.62 91 ILE A C 1
ATOM 767 O O . ILE A 1 91 ? -9.139 10.909 10.921 1.00 90.62 91 ILE A O 1
ATOM 771 N N . GLY A 1 92 ? -8.643 11.598 8.823 1.00 87.19 92 GLY A N 1
ATOM 772 C CA . GLY A 1 92 ? -7.771 10.484 8.438 1.00 87.19 92 GLY A CA 1
ATOM 773 C C . GLY A 1 92 ? -6.562 10.267 9.359 1.00 87.19 92 GLY A C 1
ATOM 774 O O . GLY A 1 92 ? -5.884 9.251 9.266 1.00 87.19 92 GLY A O 1
ATOM 775 N N . ARG A 1 93 ? -6.281 11.199 10.279 1.00 85.50 93 ARG A N 1
ATOM 776 C CA . ARG A 1 93 ? -5.152 11.145 11.219 1.00 85.50 93 ARG A CA 1
ATOM 777 C C . ARG A 1 93 ? -5.573 10.891 12.666 1.00 85.50 93 ARG A C 1
ATOM 779 O O . ARG A 1 93 ? -4.723 10.981 13.552 1.00 85.50 93 ARG A O 1
ATOM 786 N N . THR A 1 94 ? -6.844 10.585 12.938 1.00 87.06 94 THR A N 1
ATOM 787 C CA . THR A 1 94 ? -7.355 10.464 14.317 1.00 87.06 94 THR A CA 1
ATOM 788 C C . THR A 1 94 ? -6.620 9.378 15.093 1.00 87.06 94 THR A C 1
ATOM 790 O O . THR A 1 94 ? -6.034 9.661 16.137 1.00 87.06 94 THR A O 1
ATOM 793 N N . SER A 1 95 ? -6.536 8.162 14.560 1.00 84.19 95 SER A N 1
ATOM 794 C CA . SER A 1 95 ? -5.778 7.074 15.183 1.00 84.19 95 SER A CA 1
ATOM 795 C C . SER A 1 95 ? -4.291 7.405 15.342 1.00 84.19 95 SER A C 1
ATOM 797 O O . SER A 1 95 ? -3.686 7.048 16.355 1.00 84.19 95 SER A O 1
ATOM 799 N N . GLN A 1 96 ? -3.692 8.117 14.380 1.00 78.69 96 GLN A N 1
ATOM 800 C CA . GLN A 1 96 ? -2.284 8.519 14.454 1.00 78.69 96 GLN A CA 1
ATOM 801 C C 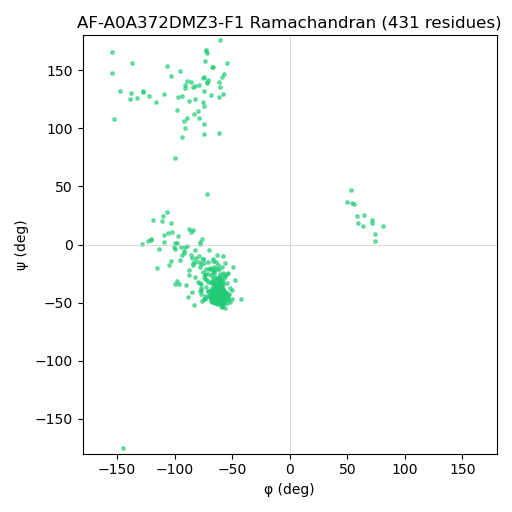. GLN A 1 96 ? -2.028 9.516 15.587 1.00 78.69 96 GLN A C 1
ATOM 803 O O . GLN A 1 96 ? -1.050 9.366 16.318 1.00 78.69 96 GLN A O 1
ATOM 808 N N . PHE A 1 97 ? -2.925 10.485 15.784 1.00 82.12 97 PHE A N 1
ATOM 809 C CA . PHE A 1 97 ? -2.834 11.442 16.885 1.00 82.12 97 PHE A CA 1
ATOM 810 C C . PHE A 1 97 ? -2.716 10.731 18.242 1.00 82.12 97 PHE A C 1
ATOM 812 O O . PHE A 1 97 ? -1.832 11.051 19.035 1.00 82.12 97 PHE A O 1
ATOM 819 N N . TYR A 1 98 ? -3.548 9.716 18.497 1.00 78.94 98 TYR A N 1
ATOM 820 C CA . TYR A 1 98 ? -3.499 8.982 19.766 1.00 78.94 98 TYR A CA 1
ATOM 821 C C . TYR A 1 98 ? -2.255 8.092 19.906 1.00 78.94 98 TYR A C 1
ATOM 823 O O . TYR A 1 98 ? -1.816 7.841 21.029 1.00 78.94 98 TYR A O 1
ATOM 831 N N . LYS A 1 99 ? -1.648 7.653 18.794 1.00 74.50 99 LYS A N 1
ATOM 832 C CA . LYS A 1 99 ? -0.373 6.910 18.797 1.00 74.50 99 LYS A CA 1
ATOM 833 C C . LYS A 1 99 ? 0.818 7.819 19.118 1.00 74.50 99 LYS A C 1
ATOM 835 O O . LYS A 1 99 ? 1.662 7.452 19.934 1.00 74.50 99 LYS A O 1
ATOM 840 N N . ASP A 1 100 ? 0.875 9.004 18.512 1.00 73.88 100 ASP A N 1
ATOM 841 C CA . ASP A 1 100 ? 2.023 9.920 18.583 1.00 73.88 100 ASP A CA 1
ATOM 842 C C . ASP A 1 100 ? 1.833 11.105 19.542 1.00 73.88 100 ASP A C 1
ATOM 844 O O . ASP A 1 100 ? 2.674 12.004 19.574 1.00 73.88 100 ASP A O 1
ATOM 848 N N . ARG A 1 101 ? 0.783 11.103 20.374 1.00 72.00 101 ARG A N 1
ATOM 849 C CA . ARG A 1 101 ? 0.431 12.206 21.289 1.00 72.00 101 ARG A CA 1
ATOM 850 C C . ARG A 1 101 ? 1.637 12.829 22.004 1.00 72.00 101 ARG A C 1
ATOM 852 O O . ARG A 1 101 ? 1.781 14.045 22.011 1.00 72.00 101 ARG A O 1
ATOM 859 N N . LYS A 1 102 ? 2.532 11.997 22.555 1.00 64.19 102 LYS A N 1
ATOM 860 C CA . LYS A 1 102 ? 3.727 12.456 23.289 1.00 64.19 102 LYS A CA 1
ATOM 861 C C . LYS A 1 102 ? 4.701 13.287 22.447 1.00 64.19 102 LYS A C 1
ATOM 863 O O . LYS A 1 102 ? 5.414 14.094 23.014 1.00 64.19 102 LYS A O 1
ATOM 868 N N . LYS A 1 103 ? 4.768 13.067 21.132 1.00 63.75 103 LYS A N 1
ATOM 869 C CA . LYS A 1 103 ? 5.661 13.801 20.218 1.00 63.75 103 LYS A CA 1
ATOM 870 C C . LYS A 1 103 ? 5.026 15.092 19.699 1.00 63.75 103 LYS A C 1
ATOM 872 O O . LYS A 1 103 ? 5.739 16.012 19.319 1.00 63.75 103 LYS A O 1
ATOM 877 N N . ILE A 1 104 ? 3.695 15.136 19.646 1.00 65.94 104 ILE A N 1
ATOM 878 C CA . ILE A 1 104 ? 2.919 16.256 19.098 1.00 65.94 104 ILE A CA 1
ATOM 879 C C . ILE A 1 104 ? 2.840 17.420 20.093 1.00 65.94 104 ILE A C 1
ATOM 881 O O . ILE A 1 104 ? 2.844 18.578 19.678 1.00 65.94 104 ILE A O 1
ATOM 885 N N . ASP A 1 105 ? 2.805 17.130 21.397 1.00 61.50 105 ASP A N 1
ATOM 886 C CA . ASP A 1 105 ? 2.755 18.165 22.440 1.00 61.50 105 ASP A CA 1
ATOM 887 C C . ASP A 1 105 ? 4.007 19.080 22.443 1.00 61.50 105 ASP A C 1
ATOM 889 O O . ASP A 1 105 ? 3.922 20.206 22.929 1.00 61.50 105 ASP A O 1
ATOM 893 N N . ASP A 1 106 ? 5.109 18.662 21.804 1.00 58.59 106 ASP A N 1
ATOM 894 C CA . ASP A 1 106 ? 6.369 19.418 21.697 1.00 58.59 106 ASP A CA 1
ATOM 895 C C . ASP A 1 106 ? 6.554 20.161 20.350 1.00 58.59 106 ASP A C 1
ATOM 897 O O . ASP A 1 106 ? 7.589 20.793 20.123 1.00 58.59 106 ASP A O 1
ATOM 901 N N . SER A 1 107 ? 5.594 20.099 19.412 1.00 64.06 107 SER A N 1
ATOM 902 C CA . SER A 1 107 ? 5.778 20.687 18.073 1.00 64.06 107 SER A CA 1
ATOM 903 C C . SER A 1 107 ? 5.276 22.138 17.973 1.00 64.06 107 SER A C 1
ATOM 905 O O . SER A 1 107 ? 4.074 22.384 17.876 1.00 64.06 107 SER A O 1
ATOM 907 N N . GLU A 1 108 ? 6.196 23.108 17.914 1.00 65.19 108 GLU A N 1
ATOM 908 C CA . GLU A 1 108 ? 5.873 24.545 17.769 1.00 65.19 108 GLU A CA 1
ATOM 909 C C . GLU A 1 108 ? 5.428 24.959 16.345 1.00 65.19 108 GLU A C 1
ATOM 911 O O . GLU A 1 108 ? 4.886 26.045 16.158 1.00 65.19 108 GLU A O 1
ATOM 916 N N . ASN A 1 109 ? 5.602 24.096 15.335 1.00 74.88 109 ASN A N 1
ATOM 917 C CA . ASN A 1 109 ? 5.449 24.444 13.910 1.00 74.88 109 ASN A CA 1
ATOM 918 C C . ASN A 1 109 ? 4.136 23.974 13.247 1.00 74.88 109 ASN A C 1
ATOM 920 O O . ASN A 1 109 ? 4.061 23.885 12.019 1.00 74.88 109 ASN A O 1
ATOM 924 N N . LEU A 1 110 ? 3.097 23.647 14.019 1.00 78.50 110 LEU A N 1
ATOM 925 C CA . LEU A 1 110 ? 1.832 23.170 13.448 1.00 78.50 110 LEU A CA 1
ATOM 926 C C . LEU A 1 110 ? 1.055 24.290 12.752 1.00 78.50 110 LEU A C 1
ATOM 928 O O . LEU A 1 110 ? 0.930 25.406 13.260 1.00 78.50 110 LEU A O 1
ATOM 932 N N . LYS A 1 111 ? 0.455 23.964 11.604 1.00 84.94 111 LYS A N 1
ATOM 933 C CA . LYS A 1 111 ? -0.513 24.849 10.944 1.00 84.94 111 LYS A CA 1
ATOM 934 C C . LYS A 1 111 ? -1.775 24.971 11.802 1.00 84.94 111 LYS A C 1
ATOM 936 O O . LYS A 1 111 ? -2.145 24.040 12.511 1.00 84.94 111 LYS A O 1
ATOM 941 N N . GLU A 1 112 ? -2.485 26.091 11.680 1.00 84.88 112 GLU A N 1
ATOM 942 C CA . GLU A 1 112 ? -3.683 26.382 12.484 1.00 84.88 112 GLU A CA 1
ATOM 943 C C . GLU A 1 112 ? -4.747 25.273 12.412 1.00 84.88 112 GLU A C 1
ATOM 945 O O . GLU A 1 112 ? -5.228 24.818 13.446 1.00 84.88 112 GLU A O 1
ATOM 950 N N . ALA A 1 113 ? -5.062 24.778 11.211 1.00 80.38 113 ALA A N 1
ATOM 951 C CA . ALA A 1 113 ? -6.061 23.722 11.029 1.00 80.38 113 ALA A CA 1
ATOM 952 C C . ALA A 1 113 ? -5.666 22.391 11.701 1.00 80.38 113 ALA A C 1
ATOM 954 O O . ALA A 1 113 ? -6.515 21.700 12.261 1.00 80.38 113 ALA A O 1
ATOM 955 N N . GLU A 1 114 ? -4.373 22.061 11.697 1.00 85.25 114 GLU A N 1
ATOM 956 C CA . GLU A 1 114 ? -3.841 20.869 12.363 1.00 85.25 114 GLU A CA 1
ATOM 957 C C . GLU A 1 114 ? -3.880 21.026 13.888 1.00 85.25 114 GLU A C 1
ATOM 959 O O . GLU A 1 114 ? -4.273 20.110 14.610 1.00 85.25 114 GLU A O 1
ATOM 964 N N . ARG A 1 115 ? -3.563 22.228 14.383 1.00 86.12 115 ARG A N 1
ATOM 965 C CA . ARG A 1 115 ? -3.669 22.561 15.804 1.00 86.12 115 ARG A CA 1
ATOM 966 C C . ARG A 1 115 ? -5.107 22.446 16.314 1.00 86.12 115 ARG A C 1
ATOM 968 O O . ARG A 1 115 ? -5.312 21.846 17.365 1.00 86.12 115 ARG A O 1
ATOM 975 N N . LEU A 1 116 ? -6.087 22.969 15.571 1.00 87.69 116 LEU A N 1
ATOM 976 C CA . LEU A 1 116 ? -7.509 22.865 15.923 1.00 87.69 116 LEU A CA 1
ATOM 977 C C . LEU A 1 116 ? -7.962 21.404 16.028 1.00 87.69 116 LEU A C 1
ATOM 979 O O . LEU A 1 116 ? -8.635 21.036 16.991 1.00 87.69 116 LEU A O 1
ATOM 983 N N . PHE A 1 117 ? -7.535 20.561 15.085 1.00 88.62 117 PHE A N 1
ATOM 984 C CA . PHE A 1 117 ? -7.817 19.130 15.128 1.00 88.62 117 PHE A CA 1
ATOM 985 C C . PHE A 1 117 ? -7.216 18.457 16.371 1.00 88.62 117 PHE A C 1
ATOM 987 O O . PHE A 1 117 ? -7.907 17.715 17.068 1.00 88.62 117 PHE A O 1
ATOM 994 N N . TYR A 1 118 ? -5.959 18.751 16.710 1.00 87.19 118 TYR A N 1
ATOM 995 C CA . TYR A 1 118 ? -5.336 18.197 17.916 1.00 87.19 118 TYR A CA 1
ATOM 996 C C . TYR A 1 118 ? -5.986 18.706 19.203 1.00 87.19 118 TYR A C 1
ATOM 998 O O . TYR A 1 118 ? -6.186 17.925 20.134 1.00 87.19 118 TYR A O 1
ATOM 1006 N N . ASP A 1 119 ? -6.380 19.979 19.257 1.00 88.75 119 ASP A N 1
ATOM 1007 C CA . ASP A 1 119 ? -7.163 20.523 20.368 1.00 88.75 119 ASP A CA 1
ATOM 1008 C C . ASP A 1 119 ? -8.508 19.802 20.509 1.00 88.75 119 ASP A C 1
ATOM 1010 O O . ASP A 1 119 ? -8.887 19.436 21.622 1.00 88.75 119 ASP A O 1
ATOM 1014 N N . PHE A 1 120 ? -9.190 19.511 19.396 1.00 90.38 120 PHE A N 1
ATOM 1015 C CA . PHE A 1 120 ? -10.416 18.714 19.389 1.00 90.38 120 PHE A CA 1
ATOM 1016 C C . PHE A 1 120 ? -10.180 17.299 19.943 1.00 90.38 120 PHE A C 1
ATOM 1018 O O . PHE A 1 120 ? -10.898 16.864 20.848 1.00 90.38 120 PHE A O 1
ATOM 1025 N N . CYS A 1 121 ? -9.161 16.586 19.453 1.00 88.50 121 CYS A N 1
ATOM 1026 C CA . CYS A 1 121 ? -8.850 15.235 19.922 1.00 88.50 121 CYS A CA 1
ATOM 1027 C C . CYS A 1 121 ? -8.431 15.207 21.401 1.00 88.50 121 CYS A C 1
ATOM 1029 O O . CYS A 1 121 ? -8.802 14.276 22.118 1.00 88.50 121 CYS A O 1
ATOM 1031 N N . ARG A 1 122 ? -7.714 16.229 21.892 1.00 87.38 122 ARG A N 1
ATOM 1032 C CA . ARG A 1 122 ? -7.401 16.385 23.324 1.00 87.38 122 ARG A CA 1
ATOM 1033 C C . ARG A 1 122 ? -8.652 16.654 24.148 1.00 87.38 122 ARG A C 1
ATOM 1035 O O . ARG A 1 122 ? -8.874 15.997 25.162 1.00 87.38 122 ARG A O 1
ATOM 1042 N N . GLN A 1 123 ? -9.474 17.607 23.714 1.00 89.25 123 GLN A N 1
ATOM 1043 C CA . GLN A 1 123 ? -10.686 18.003 24.426 1.00 89.25 123 GLN A CA 1
ATOM 1044 C C . GLN A 1 123 ? -11.646 16.823 24.609 1.00 89.25 123 GLN A C 1
ATOM 1046 O O . GLN A 1 123 ? -12.287 16.705 25.652 1.00 89.25 123 GLN A O 1
ATOM 1051 N N . TYR A 1 124 ? -11.734 15.954 23.603 1.00 88.81 124 TYR A N 1
ATOM 1052 C CA . TYR A 1 124 ? -12.656 14.824 23.579 1.00 88.81 124 TYR A CA 1
ATOM 1053 C C . TYR A 1 124 ? -11.955 13.469 23.719 1.00 88.81 124 TYR A C 1
ATOM 1055 O O . TYR A 1 124 ? -12.499 12.440 23.318 1.00 88.81 124 TYR A O 1
ATOM 1063 N N . GLU A 1 125 ? -10.766 13.455 24.325 1.00 86.31 125 GLU A N 1
ATOM 1064 C CA . GLU A 1 125 ? -9.935 12.260 24.475 1.00 86.31 125 GLU A CA 1
ATOM 1065 C C . GLU A 1 125 ? -10.650 11.123 25.204 1.00 86.31 125 GLU A C 1
ATOM 1067 O O . GLU A 1 125 ? -10.583 9.984 24.754 1.00 86.31 125 GLU A O 1
ATOM 1072 N N . SER A 1 126 ? -11.365 11.395 26.298 1.00 85.19 126 SER A N 1
ATOM 1073 C CA . SER A 1 126 ? -12.048 10.319 27.028 1.00 85.19 126 SER A CA 1
ATOM 1074 C C . SER A 1 126 ? -13.150 9.655 26.198 1.00 85.19 126 SER A C 1
ATOM 1076 O O . SER A 1 126 ? -13.435 8.474 26.390 1.00 85.19 126 SER A O 1
ATOM 1078 N N . PHE A 1 127 ? -13.747 10.394 25.257 1.00 86.94 127 PHE A N 1
ATOM 1079 C CA . PHE A 1 127 ? -14.765 9.868 24.358 1.00 86.94 127 PHE A CA 1
ATOM 1080 C C . PHE A 1 127 ? -14.153 9.152 23.155 1.00 86.94 127 PHE A C 1
ATOM 1082 O O . PHE A 1 127 ? -14.510 8.014 22.891 1.00 86.94 127 PHE A O 1
ATOM 1089 N N . LEU A 1 128 ? -13.231 9.781 22.426 1.00 84.69 128 LEU A N 1
ATOM 1090 C CA . LEU A 1 128 ? -12.632 9.187 21.222 1.00 84.69 128 LEU A CA 1
ATOM 1091 C C . LEU A 1 128 ? -11.651 8.061 21.572 1.00 84.69 128 LEU A C 1
ATOM 1093 O O . LEU A 1 128 ? -11.618 7.021 20.917 1.00 84.69 128 LEU A O 1
ATOM 1097 N N . GLY A 1 129 ? -10.906 8.224 22.664 1.00 82.06 129 GLY A N 1
ATOM 1098 C CA . GLY A 1 129 ? -9.928 7.260 23.149 1.00 82.06 129 GLY A CA 1
ATOM 1099 C C . GLY A 1 129 ? -10.539 5.916 23.540 1.00 82.06 129 GLY A C 1
ATOM 1100 O O . GLY A 1 129 ? -9.878 4.898 23.368 1.00 82.06 129 GLY A O 1
ATOM 1101 N N . LYS A 1 130 ? -11.806 5.854 23.983 1.00 85.00 130 LYS A N 1
ATOM 1102 C CA . LYS A 1 130 ? -12.470 4.566 24.280 1.00 85.00 130 LYS A CA 1
ATOM 1103 C C . LYS A 1 130 ? -12.638 3.696 23.029 1.00 85.00 130 LYS A C 1
ATOM 1105 O O . LYS A 1 130 ? -12.611 2.474 23.132 1.00 85.00 130 LYS A O 1
ATOM 1110 N N . HIS A 1 131 ? -12.783 4.314 21.855 1.00 83.81 131 HIS A N 1
ATOM 1111 C CA . HIS A 1 131 ? -12.898 3.587 20.594 1.00 83.81 131 HIS A CA 1
ATOM 1112 C C . HIS A 1 131 ? -11.533 3.046 20.139 1.00 83.81 131 HIS A C 1
ATOM 1114 O O . HIS A 1 131 ? -11.470 2.012 19.478 1.00 83.81 131 HIS A O 1
ATOM 1120 N N . LEU A 1 132 ? -10.436 3.658 20.592 1.00 76.75 132 LEU A N 1
ATOM 1121 C CA . LEU A 1 132 ? -9.059 3.306 20.229 1.00 76.75 132 LEU A CA 1
ATOM 1122 C C . LEU A 1 132 ? -8.296 2.521 21.309 1.00 76.75 132 LEU A C 1
ATOM 1124 O O . LEU A 1 132 ? -7.255 1.936 21.028 1.00 76.75 132 LEU A O 1
ATOM 1128 N N . SER A 1 133 ? -8.789 2.462 22.548 1.00 58.12 133 SER A N 1
ATOM 1129 C CA . SER A 1 133 ? -8.035 1.961 23.712 1.00 58.12 133 SER A CA 1
ATOM 1130 C C . SER A 1 133 ? -7.498 0.533 23.545 1.00 58.12 133 SER A C 1
ATOM 1132 O O . SER A 1 133 ? -6.433 0.213 24.072 1.00 58.12 133 SER A O 1
ATOM 1134 N N . ASN A 1 134 ? -8.163 -0.287 22.724 1.00 56.84 134 ASN A N 1
ATOM 1135 C CA . ASN A 1 134 ? -7.739 -1.647 22.373 1.00 56.84 134 ASN A CA 1
ATOM 1136 C C . ASN A 1 134 ? -7.580 -1.883 20.862 1.00 56.84 134 ASN A C 1
ATOM 1138 O O . ASN A 1 134 ? -7.283 -3.002 20.438 1.00 56.84 134 ASN A O 1
ATOM 1142 N N . ARG A 1 135 ? -7.768 -0.844 20.042 1.00 64.75 135 ARG A N 1
ATOM 1143 C CA . ARG A 1 135 ? -7.784 -0.924 18.578 1.00 64.75 135 ARG A CA 1
ATOM 1144 C C . ARG A 1 135 ? -6.816 0.083 17.994 1.00 64.75 135 ARG A C 1
ATOM 1146 O O . ARG A 1 135 ? -6.805 1.243 18.370 1.00 64.75 135 ARG A O 1
ATOM 1153 N N . TYR A 1 136 ? -5.987 -0.371 17.064 1.00 65.94 136 TYR A N 1
ATOM 1154 C CA . TYR A 1 136 ? -5.013 0.514 16.432 1.00 65.94 136 TYR A CA 1
ATOM 1155 C C . TYR A 1 136 ? -5.678 1.537 15.501 1.00 65.94 136 TYR A C 1
ATOM 1157 O O . TYR A 1 136 ? -5.053 2.568 15.263 1.00 65.94 136 TYR A O 1
ATOM 1165 N N . ASN A 1 137 ? -6.904 1.260 15.031 1.00 77.12 137 ASN A N 1
ATOM 1166 C CA . ASN A 1 137 ? -7.664 2.045 14.056 1.00 77.12 137 ASN A CA 1
ATOM 1167 C C . ASN A 1 137 ? -9.147 2.174 14.488 1.00 77.12 137 ASN A C 1
ATOM 1169 O O . ASN A 1 137 ? -9.649 1.318 15.228 1.00 77.12 137 ASN A O 1
ATOM 1173 N N . LEU A 1 138 ? -9.841 3.218 14.017 1.00 87.12 138 LEU A N 1
ATOM 1174 C CA . LEU A 1 138 ? -11.292 3.411 14.191 1.00 87.12 138 LEU A CA 1
ATOM 1175 C C . LEU A 1 138 ? -12.121 2.430 13.341 1.00 87.12 138 LEU A C 1
ATOM 1177 O O . LEU A 1 138 ? -11.607 1.815 12.405 1.00 87.12 138 LEU A O 1
ATOM 1181 N N . PHE A 1 139 ? -13.418 2.303 13.654 1.00 88.94 139 PHE A N 1
ATOM 1182 C CA . PHE A 1 139 ? -14.392 1.615 12.802 1.00 88.94 139 PHE A CA 1
ATOM 1183 C C . PHE A 1 139 ? -15.486 2.574 12.278 1.00 88.94 139 PHE A C 1
ATOM 1185 O O . PHE A 1 139 ? -16.213 3.161 13.082 1.00 88.94 139 PHE A O 1
ATOM 1192 N N . PRO A 1 140 ? -15.666 2.708 10.948 1.00 91.19 140 PRO A N 1
ATOM 1193 C CA . PRO A 1 140 ? -14.736 2.317 9.885 1.00 91.19 140 PRO A CA 1
ATOM 1194 C C . PRO A 1 140 ? -13.397 3.060 10.009 1.00 91.19 140 PRO A C 1
ATOM 1196 O O . PRO A 1 140 ? -13.250 3.906 10.895 1.00 91.19 140 PRO A O 1
ATOM 1199 N N . SER A 1 141 ? -12.428 2.735 9.149 1.00 88.62 141 SER A N 1
ATOM 1200 C CA . SER A 1 141 ? -11.088 3.332 9.211 1.00 88.62 141 SER A CA 1
ATOM 1201 C C . SER A 1 141 ? -11.115 4.867 9.181 1.00 88.62 141 SER A C 1
ATOM 1203 O O . SER A 1 141 ? -12.056 5.492 8.684 1.00 88.62 141 SER A O 1
ATOM 1205 N N . ASP A 1 142 ? -10.064 5.497 9.712 1.00 89.56 142 ASP A N 1
ATOM 1206 C CA . ASP A 1 142 ? -9.914 6.957 9.723 1.00 89.56 142 ASP A CA 1
ATOM 1207 C C . ASP A 1 142 ? -10.084 7.569 8.322 1.00 89.56 142 ASP A C 1
ATOM 1209 O O . ASP A 1 142 ? -10.773 8.577 8.148 1.00 89.56 142 ASP A O 1
ATOM 1213 N N . GLU A 1 143 ? -9.495 6.926 7.311 1.00 88.69 143 GLU A N 1
ATOM 1214 C CA . GLU A 1 143 ? -9.578 7.346 5.913 1.00 88.69 143 GLU A CA 1
ATOM 1215 C C . GLU A 1 143 ? -11.008 7.263 5.368 1.00 88.69 143 GLU A C 1
ATOM 1217 O O . GLU A 1 143 ? -11.452 8.155 4.644 1.00 88.69 143 GLU A O 1
ATOM 1222 N N . TRP A 1 144 ? -11.766 6.231 5.748 1.00 93.38 144 TRP A N 1
ATOM 1223 C CA . TRP A 1 144 ? -13.166 6.121 5.353 1.00 93.38 144 TRP A CA 1
ATOM 1224 C C . TRP A 1 144 ? -13.975 7.319 5.860 1.00 93.38 144 TRP A C 1
ATOM 1226 O O . TRP A 1 144 ? -14.750 7.914 5.106 1.00 93.38 144 TRP A O 1
ATOM 1236 N N . TRP A 1 145 ? -13.754 7.722 7.118 1.00 94.75 145 TRP A N 1
ATOM 1237 C CA . TRP A 1 145 ? -14.390 8.910 7.684 1.00 94.75 145 TRP A CA 1
ATOM 1238 C C . TRP A 1 145 ? -13.963 10.192 6.965 1.00 94.75 145 TRP A C 1
ATOM 1240 O O . TRP A 1 145 ? -14.823 11.023 6.661 1.00 94.75 145 TRP A O 1
ATOM 1250 N N . GLU A 1 146 ? -12.673 10.356 6.652 1.00 94.12 146 GLU A N 1
ATOM 1251 C CA . GLU A 1 146 ? -12.197 11.490 5.850 1.00 94.12 146 GLU A CA 1
ATOM 1252 C C . GLU A 1 146 ? -12.920 11.554 4.499 1.00 94.12 146 GLU A C 1
ATOM 1254 O O . GLU A 1 146 ? -13.511 12.587 4.175 1.00 94.12 146 GLU A O 1
ATOM 1259 N N . ILE A 1 147 ? -12.909 10.464 3.723 1.00 93.75 147 ILE A N 1
ATOM 1260 C CA . ILE A 1 147 ? -13.532 10.403 2.393 1.00 93.75 147 ILE A CA 1
ATOM 1261 C C . ILE A 1 147 ? -15.011 10.761 2.495 1.00 93.75 147 ILE A C 1
ATOM 1263 O O . ILE A 1 147 ? -15.491 11.618 1.742 1.00 93.75 147 ILE A O 1
ATOM 1267 N N . PHE A 1 148 ? -15.721 10.159 3.451 1.00 96.12 148 PHE A N 1
ATOM 1268 C CA . PHE A 1 148 ? -17.139 10.404 3.655 1.00 96.12 148 PHE A CA 1
ATOM 1269 C C . PHE A 1 148 ? -17.431 11.878 3.944 1.00 96.12 148 PHE A C 1
ATOM 1271 O O . PHE A 1 148 ? -18.273 12.480 3.279 1.00 96.12 148 PHE A O 1
ATOM 1278 N N . PHE A 1 149 ? -16.732 12.496 4.897 1.00 95.81 149 PHE A N 1
ATOM 1279 C CA . PHE A 1 149 ? -17.009 13.886 5.261 1.00 95.81 149 PHE A CA 1
ATOM 1280 C C . PHE A 1 149 ? -16.523 14.898 4.221 1.00 95.81 149 PHE A C 1
ATOM 1282 O O . PHE A 1 149 ? -17.134 15.958 4.075 1.00 95.81 149 PHE A O 1
ATOM 1289 N N . LYS A 1 150 ? -15.460 14.573 3.482 1.00 94.50 150 LYS A N 1
ATOM 1290 C CA . LYS A 1 150 ? -14.880 15.427 2.439 1.00 94.50 150 LYS A CA 1
ATOM 1291 C C . LYS A 1 150 ? -15.694 15.416 1.148 1.00 94.50 150 LYS A C 1
ATOM 1293 O O . LYS A 1 150 ? -15.834 16.450 0.503 1.00 94.50 150 LYS A O 1
ATOM 1298 N N . THR A 1 151 ? -16.223 14.255 0.762 1.00 94.31 151 THR A N 1
ATOM 1299 C CA . THR A 1 151 ? -16.856 14.053 -0.556 1.00 94.31 151 THR A CA 1
ATOM 1300 C C . THR A 1 151 ? -18.352 13.752 -0.482 1.00 94.31 151 THR A C 1
ATOM 1302 O O . THR A 1 151 ? -19.065 13.919 -1.469 1.00 94.31 151 THR A O 1
ATOM 1305 N N . GLY A 1 152 ? -18.849 13.301 0.672 1.00 92.50 152 GLY A N 1
ATOM 1306 C CA . GLY A 1 152 ? -20.200 12.762 0.830 1.00 92.50 152 GLY A CA 1
ATOM 1307 C C . GLY A 1 152 ? -20.389 11.358 0.243 1.00 92.50 152 GLY A C 1
ATOM 1308 O O . GLY A 1 152 ? -21.513 10.853 0.256 1.00 92.50 152 GLY A O 1
ATOM 1309 N N . VAL A 1 153 ? -19.332 10.732 -0.286 1.00 93.31 153 VAL A N 1
ATOM 1310 C CA . VAL A 1 153 ? -19.375 9.391 -0.881 1.00 93.31 153 VAL A CA 1
ATOM 1311 C C . VAL A 1 153 ? -19.241 8.330 0.207 1.00 93.31 153 VAL A C 1
ATOM 1313 O O . VAL A 1 153 ? -18.394 8.426 1.090 1.00 93.31 153 VAL A O 1
ATOM 1316 N N . VAL A 1 154 ? -20.082 7.299 0.128 1.00 93.75 154 VAL A N 1
ATOM 1317 C CA . VAL A 1 154 ? -19.971 6.088 0.948 1.00 93.75 154 VAL A CA 1
ATOM 1318 C C . VAL A 1 154 ? -19.105 5.091 0.183 1.00 93.75 154 VAL A C 1
ATOM 1320 O O . VAL A 1 154 ? -19.583 4.443 -0.748 1.00 93.75 154 VAL A O 1
ATOM 1323 N N . ASP A 1 155 ? -17.829 4.991 0.551 1.00 92.62 155 ASP A N 1
ATOM 1324 C CA . ASP A 1 155 ? -16.903 4.036 -0.059 1.00 92.62 155 ASP A CA 1
ATOM 1325 C C . ASP A 1 155 ? -17.209 2.617 0.446 1.00 92.62 155 ASP A C 1
ATOM 1327 O O . ASP A 1 155 ? -16.914 2.266 1.592 1.00 92.62 155 ASP A O 1
ATOM 1331 N N . GLN A 1 156 ? -17.860 1.810 -0.393 1.00 91.25 156 GLN A N 1
ATOM 1332 C CA . GLN A 1 156 ? -18.265 0.452 -0.027 1.00 91.25 156 GLN A CA 1
ATOM 1333 C C . GLN A 1 156 ? -17.084 -0.516 0.055 1.00 91.25 156 GLN A C 1
ATOM 1335 O O . GLN A 1 156 ? -17.142 -1.454 0.847 1.00 91.25 156 GLN A O 1
ATOM 1340 N N . GLU A 1 157 ? -16.024 -0.313 -0.728 1.00 89.25 157 GLU A N 1
ATOM 1341 C CA . GLU A 1 157 ? -14.875 -1.219 -0.719 1.00 89.25 157 GLU A CA 1
ATOM 1342 C C . GLU A 1 157 ? -14.050 -1.010 0.551 1.00 89.25 157 GLU A C 1
ATOM 1344 O O . GLU A 1 157 ? -13.813 -1.968 1.287 1.00 89.25 157 GLU A O 1
ATOM 1349 N N . LYS A 1 158 ? -13.749 0.242 0.918 1.00 87.75 158 LYS A N 1
ATOM 1350 C CA . LYS A 1 158 ? -13.100 0.539 2.209 1.00 87.75 158 LYS A CA 1
ATOM 1351 C C . LYS A 1 158 ? -13.951 0.137 3.409 1.00 87.75 158 LYS A C 1
ATOM 1353 O O . LYS A 1 158 ? -13.422 -0.299 4.434 1.00 87.75 158 LYS A O 1
ATOM 1358 N N . LEU A 1 159 ? -15.276 0.234 3.294 1.00 89.31 159 LEU A N 1
ATOM 1359 C CA . LEU A 1 159 ? -16.185 -0.248 4.331 1.00 89.31 159 LEU A CA 1
ATOM 1360 C C . LEU A 1 159 ? -16.108 -1.773 4.481 1.00 89.31 159 LEU A C 1
ATOM 1362 O O . LEU A 1 159 ? -16.000 -2.261 5.604 1.00 89.31 159 LEU A O 1
ATOM 1366 N N . LYS A 1 160 ? -16.107 -2.532 3.375 1.00 88.44 160 LYS A N 1
ATOM 1367 C CA . LYS A 1 160 ? -15.910 -3.992 3.399 1.00 88.44 160 LYS A CA 1
ATOM 1368 C C . LYS A 1 160 ? -14.575 -4.363 4.038 1.00 88.44 160 LYS A C 1
ATOM 1370 O O . LYS A 1 160 ? -14.550 -5.254 4.886 1.00 88.44 160 LYS A O 1
ATOM 1375 N N . THR A 1 161 ? -13.495 -3.662 3.695 1.00 85.25 161 THR A N 1
ATOM 1376 C CA . THR A 1 161 ? -12.174 -3.867 4.307 1.00 85.25 161 THR A CA 1
ATOM 1377 C C . THR A 1 161 ? -12.206 -3.585 5.809 1.00 85.25 161 THR A C 1
ATOM 1379 O O . THR A 1 161 ? -11.790 -4.426 6.608 1.00 85.25 161 THR A O 1
ATOM 1382 N N . SER A 1 162 ? -12.809 -2.463 6.214 1.00 87.56 162 SER A N 1
ATOM 1383 C CA . SER A 1 162 ? -12.992 -2.107 7.627 1.00 87.56 162 SER A CA 1
ATOM 1384 C C . SER A 1 162 ? -13.790 -3.167 8.393 1.00 87.56 162 SER A C 1
ATOM 1386 O O . SER A 1 162 ? -13.464 -3.469 9.536 1.00 87.56 162 SER A O 1
ATOM 1388 N N . ILE A 1 163 ? -14.821 -3.759 7.782 1.00 87.62 163 ILE A N 1
ATOM 1389 C CA . ILE A 1 163 ? -15.610 -4.851 8.375 1.00 87.62 163 ILE A CA 1
ATOM 1390 C C . ILE A 1 163 ? -14.758 -6.112 8.516 1.00 87.62 163 ILE A C 1
ATOM 1392 O O . ILE A 1 163 ? -14.710 -6.684 9.603 1.00 87.62 163 ILE A O 1
ATOM 1396 N N . ARG A 1 164 ? -14.054 -6.519 7.449 1.00 83.94 164 ARG A N 1
ATOM 1397 C CA . ARG A 1 164 ? -13.205 -7.723 7.423 1.00 83.94 164 ARG A CA 1
ATOM 1398 C C . ARG A 1 164 ? -12.165 -7.714 8.539 1.00 83.94 164 ARG A C 1
ATOM 1400 O O . ARG A 1 164 ? -11.914 -8.749 9.148 1.00 83.94 164 ARG A O 1
ATOM 1407 N N . TYR A 1 165 ? -11.566 -6.557 8.800 1.00 81.88 165 TYR A N 1
ATOM 1408 C CA . TYR A 1 165 ? -10.503 -6.420 9.791 1.00 81.88 165 TYR A CA 1
ATOM 1409 C C . TYR A 1 165 ? -10.976 -5.909 11.149 1.00 81.88 165 TYR A C 1
ATOM 1411 O O . TYR A 1 165 ? -10.167 -5.755 12.065 1.00 81.88 165 TYR A O 1
ATOM 1419 N N . SER A 1 166 ? -12.273 -5.666 11.323 1.00 83.81 166 SER A N 1
ATOM 1420 C CA . SER A 1 166 ? -12.783 -5.155 12.585 1.00 83.81 166 SER A CA 1
ATOM 1421 C C . SER A 1 166 ? -12.903 -6.259 13.640 1.00 83.81 166 SER A C 1
ATOM 1423 O O . SER A 1 166 ? -13.432 -7.340 13.365 1.00 83.81 166 SER A O 1
ATOM 1425 N N . PRO A 1 167 ? -12.504 -5.981 14.895 1.00 80.50 167 PRO A N 1
ATOM 1426 C CA . PRO A 1 167 ? -12.701 -6.890 16.019 1.00 80.50 167 PRO A CA 1
ATOM 1427 C C . PRO A 1 167 ? -14.140 -7.368 16.223 1.00 80.50 167 PRO A C 1
ATOM 1429 O O . PRO A 1 167 ? -14.329 -8.422 16.830 1.00 80.50 167 PRO A O 1
ATOM 1432 N N . TYR A 1 168 ? -15.130 -6.603 15.751 1.00 85.25 168 TYR A N 1
ATOM 1433 C CA . TYR A 1 168 ? -16.555 -6.888 15.917 1.00 85.25 168 TYR A CA 1
ATOM 1434 C C . TYR A 1 168 ? -17.036 -8.134 15.171 1.00 85.25 168 TYR A C 1
ATOM 1436 O O . TYR A 1 168 ? -18.000 -8.766 15.610 1.00 85.25 168 TYR A O 1
ATOM 1444 N N . PHE A 1 169 ? -16.385 -8.474 14.058 1.00 85.88 169 PHE A N 1
ATOM 1445 C CA . PHE A 1 169 ? -16.833 -9.521 13.134 1.00 85.88 169 PHE A CA 1
ATOM 1446 C C . PHE A 1 169 ? -15.927 -10.749 13.155 1.00 85.88 169 PHE A C 1
ATOM 1448 O O . PHE A 1 169 ? -15.939 -11.545 12.222 1.00 85.88 169 PHE A O 1
ATOM 1455 N N . ARG A 1 170 ? -15.146 -10.907 14.227 1.00 80.94 170 ARG A N 1
ATOM 1456 C CA . ARG A 1 170 ? -14.327 -12.097 14.429 1.00 80.94 170 ARG A CA 1
ATOM 1457 C C . ARG A 1 170 ? -15.176 -13.310 14.758 1.00 80.94 170 ARG A C 1
ATOM 1459 O O . ARG A 1 170 ? -16.115 -13.238 15.549 1.00 80.94 170 ARG A O 1
ATOM 1466 N N . ASP A 1 171 ? -14.753 -14.428 14.202 1.00 82.12 171 ASP A N 1
ATOM 1467 C CA . ASP A 1 171 ? -15.350 -15.739 14.376 1.00 82.12 171 ASP A CA 1
ATOM 1468 C C . ASP A 1 171 ? -14.270 -16.839 14.372 1.00 82.12 171 ASP A C 1
ATOM 1470 O O . ASP A 1 171 ? -13.057 -16.585 14.342 1.00 82.12 171 ASP A O 1
ATOM 1474 N N . GLU A 1 172 ? -14.716 -18.091 14.420 1.00 76.38 172 GLU A N 1
ATOM 1475 C CA . GLU A 1 172 ? -13.849 -19.268 14.344 1.00 76.38 172 GLU A CA 1
ATOM 1476 C C . GLU A 1 172 ? -13.033 -19.324 13.041 1.00 76.38 172 GLU A C 1
ATOM 1478 O O . GLU A 1 172 ? -11.855 -19.684 13.088 1.00 76.38 172 GLU A O 1
ATOM 1483 N N . ASN A 1 173 ? -13.594 -18.838 11.928 1.00 83.56 173 ASN A N 1
ATOM 1484 C CA . ASN A 1 173 ? -12.975 -18.826 10.597 1.00 83.56 173 ASN A CA 1
ATOM 1485 C C . ASN A 1 173 ? -11.951 -17.702 10.399 1.00 83.56 173 ASN A C 1
ATOM 1487 O O . ASN A 1 173 ? -11.233 -17.682 9.397 1.00 83.56 173 ASN A O 1
ATOM 1491 N N . THR A 1 174 ? -11.868 -16.754 11.333 1.00 89.00 174 THR A N 1
ATOM 1492 C CA . THR A 1 174 ? -10.925 -15.641 11.240 1.00 89.00 174 THR A CA 1
ATOM 1493 C C . THR A 1 174 ? -9.479 -16.176 11.221 1.00 89.00 174 THR A C 1
ATOM 1495 O O . THR A 1 174 ? -9.103 -16.924 12.136 1.00 89.00 174 THR A O 1
ATOM 1498 N N . PRO A 1 175 ? -8.646 -15.795 10.228 1.00 91.75 175 PRO A N 1
ATOM 1499 C CA . PRO A 1 175 ? -7.275 -16.287 10.102 1.00 91.75 175 PRO A CA 1
ATOM 1500 C C . PRO A 1 175 ? -6.417 -16.025 11.344 1.00 91.75 175 PRO A C 1
ATOM 1502 O O . PRO A 1 175 ? -6.556 -14.991 12.006 1.00 91.75 175 PRO A O 1
ATOM 1505 N N . ALA A 1 176 ? -5.488 -16.941 11.633 1.00 94.19 176 ALA A N 1
ATOM 1506 C CA . ALA A 1 176 ? -4.610 -16.853 12.801 1.00 94.19 176 ALA A CA 1
ATOM 1507 C C . ALA A 1 176 ? -3.793 -15.552 12.815 1.00 94.19 176 ALA A C 1
ATOM 1509 O O . ALA A 1 176 ? -3.707 -14.898 13.854 1.00 94.19 176 ALA A O 1
ATOM 1510 N N . TRP A 1 177 ? -3.275 -15.119 11.660 1.00 94.31 177 TRP A N 1
ATOM 1511 C CA . TRP A 1 177 ? -2.528 -13.864 11.544 1.00 94.31 177 TRP A CA 1
ATOM 1512 C C . TRP A 1 177 ? -3.348 -12.643 11.984 1.00 94.31 177 TRP A C 1
ATOM 1514 O O . TRP A 1 177 ? -2.827 -11.762 12.666 1.00 94.31 177 TRP A O 1
ATOM 1524 N N . LEU A 1 178 ? -4.642 -12.602 11.648 1.00 91.50 178 LEU A N 1
ATOM 1525 C CA . LEU A 1 178 ? -5.522 -11.478 11.961 1.00 91.50 178 LEU A CA 1
ATOM 1526 C C . LEU A 1 178 ? -5.941 -11.503 13.435 1.00 91.50 178 LEU A C 1
ATOM 1528 O O . LEU A 1 178 ? -5.980 -10.460 14.091 1.00 91.50 178 LEU A O 1
ATOM 1532 N N . LYS A 1 179 ? -6.178 -12.700 13.993 1.00 91.94 179 LYS A N 1
ATOM 1533 C CA . LYS A 1 179 ? -6.361 -12.882 15.442 1.00 91.94 179 LYS A CA 1
ATOM 1534 C C . LYS A 1 179 ? -5.117 -12.403 16.202 1.00 91.94 179 LYS A C 1
ATOM 1536 O O . LYS A 1 179 ? -5.253 -11.626 17.148 1.00 91.94 179 LYS A O 1
ATOM 1541 N N . LEU A 1 180 ? -3.918 -12.782 15.746 1.00 94.00 180 LEU A N 1
ATOM 1542 C CA . LEU A 1 180 ? -2.641 -12.380 16.344 1.00 94.00 180 LEU A CA 1
ATOM 1543 C C . LEU A 1 180 ? -2.413 -10.870 16.217 1.00 94.00 180 LEU A C 1
ATOM 1545 O O . LEU A 1 180 ? -2.024 -10.207 17.179 1.00 94.00 180 LEU A O 1
ATOM 1549 N N . TYR A 1 181 ? -2.739 -10.285 15.063 1.00 91.44 181 TYR A N 1
ATOM 1550 C CA . TYR A 1 181 ? -2.734 -8.838 14.879 1.00 91.44 181 TYR A CA 1
ATOM 1551 C C . TYR A 1 181 ? -3.605 -8.129 15.924 1.00 91.44 181 TYR A C 1
ATOM 1553 O O . TYR A 1 181 ? -3.327 -6.998 16.297 1.00 91.44 181 TYR A O 1
ATOM 1561 N N . GLN A 1 182 ? -4.611 -8.776 16.501 1.00 87.62 182 GLN A N 1
ATOM 1562 C CA . GLN A 1 182 ? -5.475 -8.192 17.528 1.00 87.62 182 GLN A CA 1
ATOM 1563 C C . GLN A 1 182 ? -5.196 -8.740 18.937 1.00 87.62 182 GLN A C 1
ATOM 1565 O O . GLN A 1 182 ? -6.082 -8.704 19.794 1.00 87.62 182 GLN A O 1
ATOM 1570 N N . TYR A 1 183 ? -3.959 -9.181 19.208 1.00 89.62 183 TYR A N 1
ATOM 1571 C CA . TYR A 1 183 ? -3.562 -9.875 20.445 1.00 89.62 183 TYR A CA 1
ATOM 1572 C C . TYR A 1 183 ? -4.024 -9.223 21.760 1.00 89.62 183 TYR A C 1
ATOM 1574 O O . TYR A 1 183 ? -4.303 -9.927 22.719 1.00 89.62 183 TYR A O 1
ATOM 1582 N N . LYS A 1 184 ? -4.175 -7.890 21.817 1.00 87.50 184 LYS A N 1
ATOM 1583 C CA . LYS A 1 184 ? -4.636 -7.153 23.016 1.00 87.50 184 LYS A CA 1
ATOM 1584 C C . LYS A 1 184 ? -6.060 -7.495 23.473 1.00 87.50 184 LYS A C 1
ATOM 1586 O O . LYS A 1 184 ? -6.503 -7.012 24.506 1.00 87.50 184 LYS A O 1
ATOM 1591 N N . THR A 1 185 ? -6.794 -8.258 22.673 1.00 84.31 185 THR A N 1
ATOM 1592 C CA . THR A 1 185 ? -8.177 -8.665 22.949 1.00 84.31 185 THR A CA 1
ATOM 1593 C C . THR A 1 185 ? -8.304 -10.151 23.283 1.00 84.31 185 THR A C 1
ATOM 1595 O O . THR A 1 185 ? -9.420 -10.629 23.459 1.00 84.31 185 THR A O 1
ATOM 1598 N N . LEU A 1 186 ? -7.184 -10.875 23.324 1.00 88.56 186 LEU A N 1
ATOM 1599 C CA . LEU A 1 186 ? -7.134 -12.307 23.599 1.00 88.56 186 LEU A CA 1
ATOM 1600 C C . LEU A 1 186 ? -6.865 -12.550 25.089 1.00 88.56 186 LEU A C 1
ATOM 1602 O O . LEU A 1 186 ? -6.176 -11.759 25.732 1.00 88.56 186 LEU A O 1
ATOM 1606 N N . THR A 1 187 ? -7.389 -13.653 25.623 1.00 91.62 187 THR A N 1
ATOM 1607 C CA . THR A 1 187 ? -6.914 -14.213 26.900 1.00 91.62 187 THR A CA 1
ATOM 1608 C C . THR A 1 187 ? -5.538 -14.860 26.722 1.00 91.62 187 THR A C 1
ATOM 1610 O O . THR A 1 187 ? -5.132 -15.127 25.593 1.00 91.62 187 THR A O 1
ATOM 1613 N N . ASP A 1 188 ? -4.834 -15.167 27.814 1.00 93.75 188 ASP A N 1
ATOM 1614 C CA . ASP A 1 188 ? -3.510 -15.809 27.746 1.00 93.75 188 ASP A CA 1
ATOM 1615 C C . ASP A 1 188 ? -3.545 -17.153 26.993 1.00 93.75 188 ASP A C 1
ATOM 1617 O O . ASP A 1 188 ? -2.701 -17.407 26.133 1.00 93.75 188 ASP A O 1
ATOM 1621 N N . ASP A 1 189 ? -4.562 -17.985 27.243 1.00 93.75 189 ASP A N 1
ATOM 1622 C CA . ASP A 1 189 ? -4.735 -19.271 26.550 1.00 93.75 189 ASP A CA 1
ATOM 1623 C C . ASP A 1 189 ? -4.974 -19.076 25.045 1.00 93.75 189 ASP A C 1
ATOM 1625 O O . ASP A 1 189 ? -4.309 -19.701 24.217 1.00 93.75 189 ASP A O 1
ATOM 1629 N N . GLN A 1 190 ? -5.873 -18.151 24.683 1.00 93.81 190 GLN A N 1
ATOM 1630 C CA . GLN A 1 190 ? -6.152 -17.813 23.285 1.00 93.81 190 GLN A CA 1
ATOM 1631 C C . GLN A 1 190 ? -4.921 -17.226 22.593 1.00 93.81 190 GLN A C 1
ATOM 1633 O O . GLN A 1 190 ? -4.663 -17.522 21.428 1.00 93.81 190 GLN A O 1
ATOM 1638 N N . PHE A 1 191 ? -4.167 -16.379 23.294 1.00 95.75 191 PHE A N 1
ATOM 1639 C CA . PHE A 1 191 ? -2.952 -15.767 22.780 1.00 95.75 191 PHE A CA 1
ATOM 1640 C C . PHE A 1 191 ? -1.906 -16.827 22.448 1.00 95.75 191 PHE A C 1
ATOM 1642 O O . PHE A 1 191 ? -1.373 -16.806 21.342 1.00 95.75 191 PHE A O 1
ATOM 1649 N N . ASN A 1 192 ? -1.652 -17.771 23.357 1.00 95.56 192 ASN A N 1
ATOM 1650 C CA . ASN A 1 192 ? -0.664 -18.828 23.148 1.00 95.56 192 ASN A CA 1
ATOM 1651 C C . ASN A 1 192 ? -1.025 -19.728 21.956 1.00 95.56 192 ASN A C 1
ATOM 1653 O O . ASN A 1 192 ? -0.158 -20.035 21.135 1.00 95.56 192 ASN A O 1
ATOM 1657 N N . GLU A 1 193 ? -2.299 -20.108 21.822 1.00 95.50 193 GLU A N 1
ATOM 1658 C CA . GLU A 1 193 ? -2.787 -20.901 20.686 1.00 95.50 193 GLU A CA 1
ATOM 1659 C C . GLU A 1 193 ? -2.632 -20.142 19.357 1.00 95.50 193 GLU A C 1
ATOM 1661 O O . GLU A 1 193 ? -2.028 -20.644 18.406 1.00 95.50 193 GLU A O 1
ATOM 1666 N N . VAL A 1 194 ? -3.120 -18.899 19.307 1.00 96.25 194 VAL A N 1
ATOM 1667 C CA . VAL A 1 194 ? -3.081 -18.051 18.107 1.00 96.25 194 VAL A CA 1
ATOM 1668 C C . VAL A 1 194 ? -1.647 -17.709 17.702 1.00 96.25 194 VAL A C 1
ATOM 1670 O O . VAL A 1 194 ? -1.328 -17.735 16.512 1.00 96.25 194 VAL A O 1
ATOM 1673 N N . LEU A 1 195 ? -0.777 -17.403 18.668 1.00 97.25 195 LEU A N 1
ATOM 1674 C CA . LEU A 1 195 ? 0.642 -17.146 18.433 1.00 97.25 195 LEU A CA 1
ATOM 1675 C C . LEU A 1 195 ? 1.324 -18.380 17.847 1.00 97.25 195 LEU A C 1
ATOM 1677 O O . LEU A 1 195 ? 2.056 -18.251 16.868 1.00 97.25 195 LEU A O 1
ATOM 1681 N N . SER A 1 196 ? 1.076 -19.563 18.416 1.00 96.25 196 SER A N 1
ATOM 1682 C CA . SER A 1 196 ? 1.669 -20.811 17.933 1.00 96.25 196 SER A CA 1
ATOM 1683 C C . SER A 1 196 ? 1.289 -21.090 16.478 1.00 96.25 196 SER A C 1
ATOM 1685 O O . SER A 1 196 ? 2.171 -21.346 15.657 1.00 96.25 196 SER A O 1
ATOM 1687 N N . GLU A 1 197 ? 0.005 -20.967 16.133 1.00 97.00 197 GLU A N 1
ATOM 1688 C CA . GLU A 1 197 ? -0.471 -21.226 14.772 1.00 97.00 197 GLU A CA 1
ATOM 1689 C C . GLU A 1 197 ? 0.027 -20.173 13.772 1.00 97.00 197 GLU A C 1
ATOM 1691 O O . GLU A 1 197 ? 0.585 -20.525 12.734 1.00 97.00 197 GLU A O 1
ATOM 1696 N N . ALA A 1 198 ? -0.099 -18.880 14.087 1.00 96.88 198 ALA A N 1
ATOM 1697 C CA . ALA A 1 198 ? 0.356 -17.817 13.190 1.00 96.88 198 ALA A CA 1
ATOM 1698 C C . ALA A 1 198 ? 1.880 -17.851 12.983 1.00 96.88 198 ALA A C 1
ATOM 1700 O O . ALA A 1 198 ? 2.353 -17.680 11.858 1.00 96.88 198 ALA A O 1
ATOM 1701 N N . LYS A 1 199 ? 2.657 -18.123 14.043 1.00 96.38 199 LYS A N 1
ATOM 1702 C CA . LYS A 1 199 ? 4.112 -18.277 13.931 1.00 96.38 199 LYS A CA 1
ATOM 1703 C C . LYS A 1 199 ? 4.471 -19.503 13.098 1.00 96.38 199 LYS A C 1
ATOM 1705 O O . LYS A 1 199 ? 5.330 -19.405 12.235 1.00 96.38 199 LYS A O 1
ATOM 1710 N N . LYS A 1 200 ? 3.792 -20.637 13.289 1.00 96.69 200 LYS A N 1
ATOM 1711 C CA . LYS A 1 200 ? 4.003 -21.833 12.463 1.00 96.69 200 LYS A CA 1
ATOM 1712 C C . LYS A 1 200 ? 3.731 -21.550 10.983 1.00 96.69 200 LYS A C 1
ATOM 1714 O O . LYS A 1 200 ? 4.543 -21.940 10.150 1.00 96.69 200 LYS A O 1
ATOM 1719 N N . GLN A 1 201 ? 2.635 -20.862 10.660 1.00 96.56 201 GLN A N 1
ATOM 1720 C CA . GLN A 1 201 ? 2.316 -20.478 9.281 1.00 96.56 201 GLN A CA 1
ATOM 1721 C C . GLN A 1 201 ? 3.401 -19.576 8.677 1.00 96.56 201 GLN A C 1
ATOM 1723 O O . GLN A 1 201 ? 3.799 -19.771 7.530 1.00 96.56 201 GLN A O 1
ATOM 1728 N N . PHE A 1 202 ? 3.920 -18.629 9.461 1.00 96.31 202 PHE A N 1
ATOM 1729 C CA . PHE A 1 202 ? 5.013 -17.744 9.061 1.00 96.31 202 PHE A CA 1
ATOM 1730 C C . PHE A 1 202 ? 6.344 -18.491 8.873 1.00 96.31 202 PHE A C 1
ATOM 1732 O O . PHE A 1 202 ? 6.983 -18.373 7.832 1.00 96.31 202 PHE A O 1
ATOM 1739 N N . ASP A 1 203 ? 6.731 -19.335 9.830 1.00 94.81 203 ASP A N 1
ATOM 1740 C CA . ASP A 1 203 ? 7.966 -20.126 9.797 1.00 94.81 203 ASP A CA 1
ATOM 1741 C C . ASP A 1 203 ? 7.965 -21.188 8.677 1.00 94.81 203 ASP A C 1
ATOM 1743 O O . ASP A 1 203 ? 9.027 -21.681 8.282 1.00 94.81 203 ASP A O 1
ATOM 1747 N N . GLN A 1 204 ? 6.791 -21.578 8.176 1.00 94.94 204 GLN A N 1
ATOM 1748 C CA . GLN A 1 204 ? 6.618 -22.596 7.134 1.00 94.94 204 GLN A CA 1
ATOM 1749 C C . GLN A 1 204 ? 6.250 -22.013 5.761 1.00 94.94 204 GLN A C 1
ATOM 1751 O O . GLN A 1 204 ? 5.905 -22.782 4.867 1.00 94.94 204 GLN A O 1
ATOM 1756 N N . ASP A 1 205 ? 6.323 -20.689 5.587 1.00 91.88 205 ASP A N 1
ATOM 1757 C CA . ASP A 1 205 ? 5.962 -19.981 4.351 1.00 91.88 205 ASP A CA 1
ATOM 1758 C C . ASP A 1 205 ?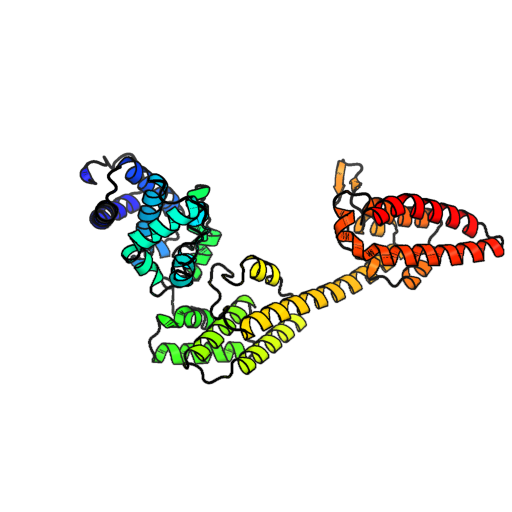 4.528 -20.300 3.853 1.00 91.88 205 ASP A C 1
ATOM 1760 O O . ASP A 1 205 ? 4.273 -20.399 2.655 1.00 91.88 205 ASP A O 1
ATOM 1764 N N . GLN A 1 206 ? 3.574 -20.486 4.776 1.00 93.25 206 GLN A N 1
ATOM 1765 C CA . GLN A 1 206 ? 2.177 -20.855 4.476 1.00 93.25 206 GLN A CA 1
ATOM 1766 C C . GLN A 1 206 ? 1.235 -19.655 4.307 1.00 93.25 206 GLN A C 1
ATOM 1768 O O . GLN A 1 206 ? 0.079 -19.836 3.924 1.00 93.25 206 GLN A O 1
ATOM 1773 N N . LEU A 1 207 ? 1.704 -18.439 4.589 1.00 91.50 207 LEU A N 1
ATOM 1774 C CA . LEU A 1 207 ? 0.936 -17.214 4.364 1.00 91.50 207 LEU A CA 1
ATOM 1775 C C . LEU A 1 207 ? 0.896 -16.913 2.863 1.00 91.50 207 LEU A C 1
ATOM 1777 O O . LEU A 1 207 ? 1.937 -16.743 2.227 1.00 91.50 207 LEU A O 1
ATOM 1781 N N . VAL A 1 208 ? -0.305 -16.881 2.289 1.00 86.25 208 VAL A N 1
ATOM 1782 C CA . VAL A 1 208 ? -0.494 -16.786 0.832 1.00 86.25 208 VAL A CA 1
ATOM 1783 C C . VAL A 1 208 ? -0.255 -15.366 0.343 1.00 86.25 208 VAL A C 1
ATOM 1785 O O . VAL A 1 208 ? 0.388 -15.165 -0.691 1.00 86.25 208 VAL A O 1
ATOM 1788 N N . GLU A 1 209 ? -0.771 -14.397 1.094 1.00 86.25 209 GLU A N 1
ATOM 1789 C CA . GLU A 1 209 ? -0.683 -12.989 0.748 1.00 86.25 209 GLU A CA 1
ATOM 1790 C C . GLU A 1 209 ? 0.498 -12.347 1.491 1.00 86.25 209 GLU A C 1
ATOM 1792 O O . GLU A 1 209 ? 0.572 -12.424 2.723 1.00 86.25 209 GLU A O 1
ATOM 1797 N N . PRO A 1 210 ? 1.415 -11.657 0.791 1.00 86.12 210 PRO A N 1
ATOM 1798 C CA . PRO A 1 210 ? 2.554 -10.994 1.426 1.00 86.12 210 PRO A CA 1
ATOM 1799 C C . PRO A 1 210 ? 2.174 -9.971 2.497 1.00 86.12 210 PRO A C 1
ATOM 1801 O O . PRO A 1 210 ? 2.952 -9.702 3.413 1.00 86.12 210 PRO A O 1
ATOM 1804 N N . GLU A 1 211 ? 0.972 -9.404 2.384 1.00 84.81 211 GLU A N 1
ATOM 1805 C CA . GLU A 1 211 ? 0.408 -8.477 3.363 1.00 84.81 211 GLU A CA 1
ATOM 1806 C C . GLU A 1 211 ? 0.283 -9.141 4.736 1.00 84.81 211 GLU A C 1
ATOM 1808 O O . GLU A 1 211 ? 0.640 -8.557 5.759 1.00 84.81 211 GLU A O 1
ATOM 1813 N N . GLU A 1 212 ? -0.178 -10.392 4.749 1.00 90.50 212 GLU A N 1
ATOM 1814 C CA . GLU A 1 212 ? -0.342 -11.190 5.960 1.00 90.50 212 GLU A CA 1
ATOM 1815 C C . GLU A 1 212 ? 1.023 -11.449 6.592 1.00 90.50 212 GLU A C 1
ATOM 1817 O O . GLU A 1 212 ? 1.193 -11.257 7.796 1.00 90.50 212 GLU A O 1
ATOM 1822 N N . ALA A 1 213 ? 2.021 -11.805 5.776 1.00 93.31 213 ALA A N 1
ATOM 1823 C CA . ALA A 1 213 ? 3.387 -12.029 6.237 1.00 93.31 213 ALA A CA 1
ATOM 1824 C C . ALA A 1 213 ? 4.008 -10.773 6.861 1.00 93.31 213 ALA A C 1
ATOM 1826 O O . ALA A 1 213 ? 4.623 -10.865 7.922 1.00 93.31 213 ALA A O 1
ATOM 1827 N N . ILE A 1 214 ? 3.793 -9.592 6.272 1.00 92.19 214 ILE A N 1
ATOM 1828 C CA . ILE A 1 214 ? 4.260 -8.318 6.839 1.00 92.19 214 ILE A CA 1
ATOM 1829 C C . ILE A 1 214 ? 3.580 -8.000 8.168 1.00 92.19 214 ILE A C 1
ATOM 1831 O O . ILE A 1 214 ? 4.255 -7.572 9.110 1.00 92.19 214 ILE A O 1
ATOM 1835 N N . HIS A 1 215 ? 2.268 -8.221 8.272 1.00 92.19 215 HIS A N 1
ATOM 1836 C CA . HIS A 1 215 ? 1.546 -8.002 9.525 1.00 92.19 215 HIS A CA 1
ATOM 1837 C C . HIS A 1 215 ? 2.015 -8.966 10.616 1.00 92.19 215 HIS A C 1
ATOM 1839 O O . HIS A 1 215 ? 2.262 -8.524 11.739 1.00 92.19 215 HIS A O 1
ATOM 1845 N N . VAL A 1 216 ? 2.204 -10.254 10.304 1.00 95.75 216 VAL A N 1
ATOM 1846 C CA . VAL A 1 216 ? 2.743 -11.232 11.267 1.00 95.75 216 VAL A CA 1
ATOM 1847 C C . VAL A 1 216 ? 4.157 -10.855 11.686 1.00 95.75 216 VAL A C 1
ATOM 1849 O O . VAL A 1 216 ? 4.424 -10.778 12.882 1.00 95.75 216 VAL A O 1
ATOM 1852 N N . PHE A 1 217 ? 5.036 -10.552 10.733 1.00 96.19 217 PHE A N 1
ATOM 1853 C CA . PHE A 1 217 ? 6.406 -10.126 11.001 1.00 96.19 217 PHE A CA 1
ATOM 1854 C C . PHE A 1 217 ? 6.453 -8.919 11.950 1.00 96.19 217 PHE A C 1
ATOM 1856 O O . PHE A 1 217 ? 7.113 -8.964 12.990 1.00 96.19 217 PHE A O 1
ATOM 1863 N N . GLY A 1 218 ? 5.684 -7.871 11.650 1.00 94.69 218 GLY A N 1
ATOM 1864 C CA . GLY A 1 218 ? 5.595 -6.681 12.491 1.00 94.69 218 GLY A CA 1
ATOM 1865 C C . GLY A 1 218 ? 5.042 -6.959 13.893 1.00 94.69 218 GLY A C 1
ATOM 1866 O O . GLY A 1 218 ? 5.552 -6.444 14.894 1.00 94.69 218 GLY A O 1
ATOM 1867 N N . VAL A 1 219 ? 4.024 -7.822 13.999 1.00 95.12 219 VAL A N 1
ATOM 1868 C CA . VAL A 1 219 ? 3.475 -8.245 15.295 1.00 95.12 219 VAL A CA 1
ATOM 1869 C C . VAL A 1 219 ? 4.503 -9.049 16.092 1.00 95.12 219 VAL A C 1
ATOM 1871 O O . VAL A 1 219 ? 4.667 -8.768 17.276 1.00 95.12 219 VAL A O 1
ATOM 1874 N N . LEU A 1 220 ? 5.228 -9.989 15.479 1.00 97.06 220 LEU A N 1
ATOM 1875 C CA . LEU A 1 220 ? 6.249 -10.797 16.155 1.00 97.06 220 LEU A CA 1
ATOM 1876 C C . LEU A 1 220 ? 7.385 -9.931 16.707 1.00 97.06 220 LEU A C 1
ATOM 1878 O O . LEU A 1 220 ? 7.721 -10.062 17.884 1.00 97.06 220 LEU A O 1
ATOM 1882 N N . LEU A 1 221 ? 7.899 -8.979 15.919 1.00 96.31 221 LEU A N 1
ATOM 1883 C CA . LEU A 1 221 ? 8.886 -8.009 16.405 1.00 96.31 221 LEU A CA 1
ATOM 1884 C C . LEU A 1 221 ? 8.347 -7.219 17.603 1.00 96.31 221 LEU A C 1
ATOM 1886 O O . LEU A 1 221 ? 9.040 -7.029 18.608 1.00 96.31 221 LEU A O 1
ATOM 1890 N N . LYS A 1 222 ? 7.081 -6.786 17.530 1.00 94.44 222 LYS A N 1
ATOM 1891 C CA . LYS A 1 222 ? 6.456 -6.051 18.628 1.00 94.44 222 LYS A CA 1
ATOM 1892 C C . LYS A 1 222 ? 6.329 -6.906 19.885 1.00 94.44 222 LYS A C 1
ATOM 1894 O O . LYS A 1 222 ? 6.639 -6.416 20.968 1.00 94.44 222 LYS A O 1
ATOM 1899 N N . LEU A 1 223 ? 5.890 -8.154 19.759 1.00 95.56 223 LEU A N 1
ATOM 1900 C CA . LEU A 1 223 ? 5.760 -9.089 20.876 1.00 95.56 223 LEU A CA 1
ATOM 1901 C C . LEU A 1 223 ? 7.127 -9.421 21.494 1.00 95.56 223 LEU A C 1
ATOM 1903 O O . LEU A 1 223 ? 7.237 -9.435 22.718 1.00 95.56 223 LEU A O 1
ATOM 1907 N N . GLY A 1 224 ? 8.174 -9.570 20.677 1.00 95.25 224 GLY A N 1
ATOM 1908 C CA . GLY A 1 224 ? 9.554 -9.717 21.145 1.00 95.25 224 GLY A CA 1
ATOM 1909 C C . GLY A 1 224 ? 10.024 -8.513 21.964 1.00 95.25 224 GLY A C 1
ATOM 1910 O O . GLY A 1 224 ? 10.543 -8.674 23.065 1.00 95.25 224 GLY A O 1
ATOM 1911 N N . SER A 1 225 ? 9.726 -7.287 21.513 1.00 93.50 225 SER A N 1
ATOM 1912 C CA . SER A 1 225 ? 10.038 -6.067 22.283 1.00 93.50 225 SER A CA 1
ATOM 1913 C C . SER A 1 225 ? 9.310 -5.972 23.633 1.00 93.50 225 SER A C 1
ATOM 1915 O O . SER A 1 225 ? 9.736 -5.230 24.516 1.00 93.50 225 SER A O 1
ATOM 1917 N N . LEU A 1 226 ? 8.204 -6.708 23.790 1.00 92.94 226 LEU A N 1
ATOM 1918 C CA . LEU A 1 226 ? 7.413 -6.786 25.019 1.00 92.94 226 LEU A CA 1
ATOM 1919 C C . LEU A 1 226 ? 7.805 -7.983 25.903 1.00 92.94 226 LEU A C 1
ATOM 1921 O O . LEU A 1 226 ? 7.225 -8.137 26.974 1.00 92.94 226 LEU A O 1
ATOM 1925 N N . GLY A 1 227 ? 8.750 -8.827 25.472 1.00 94.50 227 GLY A N 1
ATOM 1926 C CA . GLY A 1 227 ? 9.136 -10.051 26.184 1.00 94.50 227 GLY A CA 1
ATOM 1927 C C . GLY A 1 227 ? 8.083 -11.163 26.130 1.00 94.50 227 GLY A C 1
ATOM 1928 O O . GLY A 1 227 ? 8.076 -12.033 26.991 1.00 94.50 227 GLY A O 1
ATOM 1929 N N . LEU A 1 228 ? 7.171 -11.120 25.151 1.00 94.81 228 LEU A N 1
ATOM 1930 C CA . LEU A 1 228 ? 6.138 -12.146 24.940 1.00 94.81 228 LEU A CA 1
ATOM 1931 C C . LEU A 1 228 ? 6.572 -13.227 23.938 1.00 94.81 228 LEU A C 1
ATOM 1933 O O . LEU A 1 228 ? 5.876 -14.222 23.759 1.00 94.81 228 LEU A O 1
ATOM 1937 N N . VAL A 1 229 ? 7.700 -13.010 23.261 1.00 93.50 229 VAL A N 1
ATOM 1938 C CA . VAL A 1 229 ? 8.333 -13.941 22.325 1.00 93.50 229 VAL A CA 1
ATOM 1939 C C . VAL A 1 229 ? 9.839 -13.892 22.578 1.00 93.50 229 VAL A C 1
ATOM 1941 O O . VAL A 1 229 ? 10.432 -12.819 22.511 1.00 93.50 229 VAL A O 1
ATOM 1944 N N . ASP A 1 230 ? 10.455 -15.047 22.833 1.00 90.81 230 ASP A N 1
ATOM 1945 C CA . ASP A 1 230 ? 11.898 -15.154 23.124 1.00 90.81 230 ASP A CA 1
ATOM 1946 C C . ASP A 1 230 ? 12.781 -15.164 21.861 1.00 90.81 230 ASP A C 1
ATOM 1948 O O . ASP A 1 230 ? 14.011 -15.192 21.938 1.00 90.81 230 ASP A O 1
ATOM 1952 N N . GLU A 1 231 ? 12.168 -15.168 20.676 1.00 91.50 231 GLU A N 1
ATOM 1953 C CA . GLU A 1 231 ? 12.891 -15.179 19.409 1.00 91.50 231 GLU A CA 1
ATOM 1954 C C . GLU A 1 231 ? 13.627 -13.844 19.174 1.00 91.50 231 GLU A C 1
ATOM 1956 O O . GLU A 1 231 ? 13.010 -12.777 19.236 1.00 91.50 231 GLU A O 1
ATOM 1961 N N . PRO A 1 232 ? 14.937 -13.871 18.859 1.00 92.75 232 PRO A N 1
ATOM 1962 C CA . PRO A 1 232 ? 15.673 -12.660 18.526 1.00 92.75 232 PRO A CA 1
ATOM 1963 C C . PRO A 1 232 ? 15.106 -11.975 17.270 1.00 92.75 232 PRO A C 1
ATOM 1965 O O . PRO A 1 232 ? 14.878 -12.665 16.273 1.00 92.75 232 PRO A O 1
ATOM 1968 N N . PRO A 1 233 ? 15.010 -10.631 17.233 1.00 92.62 233 PRO A N 1
ATOM 1969 C CA . PRO A 1 233 ? 14.517 -9.886 16.069 1.00 92.62 233 PRO A CA 1
ATOM 1970 C C . PRO A 1 233 ? 15.184 -10.268 14.739 1.00 92.62 233 PRO A C 1
ATOM 1972 O O . PRO A 1 233 ? 14.514 -10.430 13.722 1.00 92.62 233 PRO A O 1
ATOM 1975 N N . ARG A 1 234 ? 16.503 -10.514 14.757 1.00 93.50 234 ARG A N 1
ATOM 1976 C CA . ARG A 1 234 ? 17.265 -10.975 13.583 1.00 93.50 234 ARG A CA 1
ATOM 1977 C C . ARG A 1 234 ? 16.809 -12.333 13.045 1.00 93.50 234 ARG A C 1
ATOM 1979 O O . ARG A 1 234 ? 16.905 -12.579 11.846 1.00 93.50 234 ARG A O 1
ATOM 1986 N N . THR A 1 235 ? 16.342 -13.237 13.902 1.00 94.94 235 THR A N 1
ATOM 1987 C CA . THR A 1 235 ? 15.818 -14.542 13.471 1.00 94.94 235 THR A CA 1
ATOM 1988 C C . THR A 1 235 ? 14.493 -14.359 12.735 1.00 94.94 235 THR A C 1
ATOM 1990 O O . THR A 1 235 ? 14.301 -14.927 11.657 1.00 94.94 235 THR A O 1
ATOM 1993 N N . THR A 1 236 ? 13.619 -13.500 13.260 1.00 96.19 236 THR A N 1
ATOM 1994 C CA . THR A 1 236 ? 12.352 -13.144 12.615 1.00 96.19 236 THR A CA 1
ATOM 1995 C C . THR A 1 236 ? 12.592 -12.413 11.285 1.00 96.19 236 THR A C 1
ATOM 1997 O O . THR A 1 236 ? 11.943 -12.717 10.286 1.00 96.19 236 THR A O 1
ATOM 2000 N N . GLU A 1 237 ? 13.588 -11.519 11.222 1.00 96.81 237 GLU A N 1
ATOM 2001 C CA . GLU A 1 237 ? 14.027 -10.854 9.985 1.00 96.81 237 GLU A CA 1
ATOM 2002 C C . GLU A 1 237 ? 14.502 -11.861 8.925 1.00 96.81 237 GLU A C 1
ATOM 2004 O O . GLU A 1 237 ? 14.061 -11.819 7.777 1.00 96.81 237 GLU A O 1
ATOM 2009 N N . ASN A 1 238 ? 15.367 -12.808 9.299 1.00 96.75 238 ASN A N 1
ATOM 2010 C CA . ASN A 1 238 ? 15.844 -13.844 8.378 1.00 96.75 238 ASN A CA 1
ATOM 2011 C C . ASN A 1 238 ? 14.700 -14.728 7.860 1.00 96.75 238 ASN A C 1
ATOM 2013 O O . ASN A 1 238 ? 14.699 -15.115 6.691 1.00 96.75 238 ASN A O 1
ATOM 2017 N N . THR A 1 239 ? 13.713 -15.012 8.711 1.00 96.69 239 THR A N 1
ATOM 2018 C CA . THR A 1 239 ? 12.502 -15.749 8.326 1.00 96.69 239 THR A CA 1
ATOM 2019 C C . THR A 1 239 ? 11.711 -14.975 7.274 1.00 96.69 239 THR A C 1
ATOM 2021 O O . THR A 1 239 ? 11.368 -15.542 6.239 1.00 96.69 239 THR A O 1
ATOM 2024 N N . MET A 1 240 ? 11.526 -13.665 7.470 1.00 96.44 240 MET A N 1
ATOM 2025 C CA . MET A 1 240 ? 10.847 -12.804 6.500 1.00 96.44 240 MET A CA 1
ATOM 2026 C C . MET A 1 240 ? 11.613 -12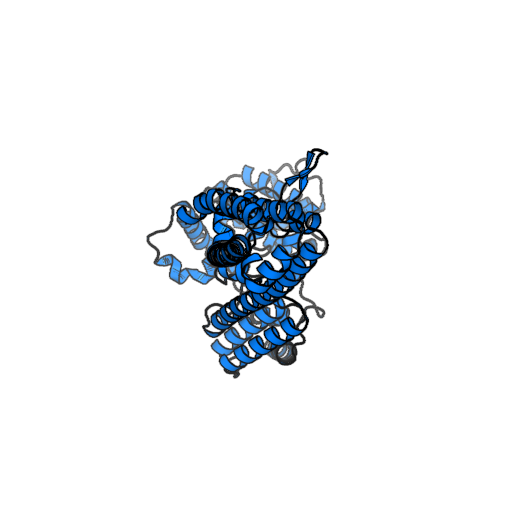.687 5.174 1.00 96.44 240 MET A C 1
ATOM 2028 O O . MET A 1 240 ? 11.008 -12.765 4.107 1.00 96.44 240 MET A O 1
ATOM 2032 N N . LYS A 1 241 ? 12.947 -12.556 5.206 1.00 95.69 241 LYS A N 1
ATOM 2033 C CA . LYS A 1 241 ? 13.781 -12.547 3.986 1.00 95.69 241 LYS A CA 1
ATOM 2034 C C . LYS A 1 241 ? 13.619 -13.836 3.185 1.00 95.69 241 LYS A C 1
ATOM 2036 O O . LYS A 1 241 ? 13.410 -13.785 1.976 1.00 95.69 241 LYS A O 1
ATOM 2041 N N . ARG A 1 242 ? 13.637 -14.989 3.862 1.00 95.56 242 ARG A N 1
ATOM 2042 C CA . ARG A 1 242 ? 13.395 -16.292 3.229 1.00 95.56 242 ARG A CA 1
ATOM 2043 C C . ARG A 1 242 ? 11.997 -16.379 2.614 1.00 95.56 242 ARG A C 1
ATOM 2045 O O . ARG A 1 242 ? 11.885 -16.847 1.483 1.00 95.56 242 ARG A O 1
ATOM 2052 N N . TYR A 1 243 ? 10.967 -15.910 3.320 1.00 94.75 243 TYR A N 1
ATOM 2053 C CA . TYR A 1 243 ? 9.606 -15.845 2.789 1.00 94.75 243 TYR A CA 1
ATOM 2054 C C . TYR A 1 243 ? 9.554 -15.007 1.502 1.00 94.75 243 TYR A C 1
ATOM 2056 O O . TYR A 1 243 ? 9.050 -15.471 0.481 1.00 94.75 243 TYR A O 1
ATOM 2064 N N . ILE A 1 244 ? 10.148 -13.806 1.519 1.00 92.69 244 ILE A N 1
ATOM 2065 C CA . ILE A 1 244 ? 10.226 -12.902 0.360 1.00 92.69 244 ILE A CA 1
ATOM 2066 C C . ILE A 1 244 ? 10.917 -13.587 -0.824 1.00 92.69 244 ILE A C 1
ATOM 2068 O O . ILE A 1 244 ? 10.391 -13.574 -1.935 1.00 92.69 244 ILE A O 1
ATOM 2072 N N . ASP A 1 245 ? 12.062 -14.229 -0.599 1.00 92.06 245 ASP A N 1
ATOM 2073 C CA . ASP A 1 245 ? 12.787 -14.945 -1.651 1.00 92.06 245 ASP A CA 1
ATOM 2074 C C . ASP A 1 245 ? 11.994 -16.132 -2.216 1.00 92.06 245 ASP A C 1
ATOM 2076 O O . ASP A 1 245 ? 12.023 -16.383 -3.423 1.00 92.06 245 ASP A O 1
ATOM 2080 N N . SER A 1 246 ? 11.279 -16.869 -1.363 1.00 90.38 246 SER A N 1
ATOM 2081 C CA . SER A 1 246 ? 10.394 -17.965 -1.776 1.00 90.38 246 SER A CA 1
ATOM 2082 C C . SER A 1 246 ? 9.235 -17.446 -2.633 1.00 90.38 246 SER A C 1
ATOM 2084 O O . SER A 1 246 ? 8.972 -17.967 -3.721 1.00 90.38 246 SER A O 1
ATOM 2086 N N . PHE A 1 247 ? 8.606 -16.351 -2.200 1.00 88.56 247 PHE A N 1
ATOM 2087 C CA . PHE A 1 247 ? 7.526 -15.693 -2.926 1.00 88.56 247 PHE A CA 1
ATOM 2088 C C . PHE A 1 247 ? 7.989 -15.200 -4.303 1.00 88.56 247 PHE A C 1
ATOM 2090 O O . PHE A 1 247 ? 7.335 -15.479 -5.309 1.00 88.56 247 PHE A O 1
ATOM 2097 N N . ARG A 1 248 ? 9.166 -14.572 -4.383 1.00 87.06 248 ARG A N 1
ATOM 2098 C CA . ARG A 1 248 ? 9.767 -14.114 -5.648 1.00 87.06 248 ARG A CA 1
ATOM 2099 C C . ARG A 1 248 ? 10.070 -15.258 -6.610 1.00 87.06 248 ARG A C 1
ATOM 2101 O O . ARG A 1 248 ? 9.774 -15.160 -7.797 1.00 87.06 248 ARG A O 1
ATOM 2108 N N . LYS A 1 249 ? 10.578 -16.391 -6.111 1.00 86.12 249 LYS A N 1
ATOM 2109 C CA . LYS A 1 249 ? 10.815 -17.597 -6.932 1.00 86.12 249 LYS A CA 1
ATOM 2110 C C . LYS A 1 249 ? 9.541 -18.166 -7.560 1.00 86.12 249 LYS A C 1
ATOM 2112 O O . LYS A 1 249 ? 9.637 -18.875 -8.556 1.00 86.12 249 LYS A O 1
ATOM 2117 N N . SER A 1 250 ? 8.364 -17.847 -7.018 1.00 81.44 250 SER A N 1
ATOM 2118 C CA . SER A 1 250 ? 7.077 -18.210 -7.626 1.00 81.44 250 SER A CA 1
ATOM 2119 C C . SER A 1 250 ? 6.669 -17.321 -8.814 1.00 81.44 250 SER A C 1
ATOM 2121 O O . SER A 1 250 ? 5.610 -17.541 -9.398 1.00 81.44 250 SER A O 1
ATOM 2123 N N . GLY A 1 251 ? 7.496 -16.336 -9.192 1.00 72.06 251 GLY A N 1
ATOM 2124 C CA . GLY A 1 251 ? 7.234 -15.404 -10.294 1.00 72.06 251 GLY A CA 1
ATOM 2125 C C . GLY A 1 251 ? 6.310 -14.241 -9.923 1.00 72.06 251 GLY A C 1
ATOM 2126 O O . GLY A 1 251 ? 5.766 -13.585 -10.809 1.00 72.06 251 GLY A O 1
ATOM 2127 N N . LYS A 1 252 ? 6.099 -13.995 -8.625 1.00 71.75 252 LYS A N 1
ATOM 2128 C CA . LYS A 1 252 ? 5.274 -12.896 -8.108 1.00 71.75 252 LYS A CA 1
ATOM 2129 C C . LYS A 1 252 ? 6.157 -11.757 -7.589 1.00 71.75 252 LYS A C 1
ATOM 2131 O O . LYS A 1 252 ? 7.202 -12.011 -6.995 1.00 71.75 252 LYS A O 1
ATOM 2136 N N . PHE A 1 253 ? 5.703 -10.515 -7.760 1.00 71.25 253 PHE A N 1
ATOM 2137 C CA . PHE A 1 253 ? 6.390 -9.308 -7.282 1.00 71.25 253 PHE A CA 1
ATOM 2138 C C . PHE A 1 253 ? 5.684 -8.699 -6.067 1.00 71.25 253 PHE A C 1
ATOM 2140 O O . PHE A 1 253 ? 4.475 -8.857 -5.894 1.00 71.25 253 PHE A O 1
ATOM 2147 N N . LEU A 1 254 ? 6.437 -7.977 -5.236 1.00 74.12 254 LEU A N 1
ATOM 2148 C CA . LEU A 1 254 ? 5.927 -7.295 -4.045 1.00 74.12 254 LEU A CA 1
ATOM 2149 C C . LEU A 1 254 ? 5.702 -5.807 -4.342 1.00 74.12 254 LEU A C 1
ATOM 2151 O O . LEU A 1 254 ? 6.476 -4.958 -3.914 1.00 74.12 254 LEU A O 1
ATOM 2155 N N . ASP A 1 255 ? 4.646 -5.474 -5.081 1.00 68.56 255 ASP A N 1
ATOM 2156 C CA . ASP A 1 255 ? 4.434 -4.121 -5.641 1.00 68.56 255 ASP A CA 1
ATOM 2157 C C . ASP A 1 255 ? 4.098 -3.020 -4.601 1.00 68.56 255 ASP A C 1
ATOM 2159 O O . ASP A 1 255 ? 4.024 -1.832 -4.901 1.00 68.56 255 ASP A O 1
ATOM 2163 N N . PHE A 1 256 ? 3.929 -3.368 -3.326 1.00 68.88 256 PHE A N 1
ATOM 2164 C CA . PHE A 1 256 ? 3.472 -2.418 -2.306 1.00 68.88 256 PHE A CA 1
ATOM 2165 C C . PHE A 1 256 ? 4.592 -1.637 -1.593 1.00 68.88 256 PHE A C 1
ATOM 2167 O O . PHE A 1 256 ? 4.310 -0.792 -0.737 1.00 68.88 256 PHE A O 1
ATOM 2174 N N . SER A 1 257 ? 5.874 -1.870 -1.901 1.00 66.31 257 SER A N 1
ATOM 2175 C CA . SER A 1 257 ? 6.976 -1.197 -1.186 1.00 66.31 257 SER A CA 1
ATOM 2176 C C . SER A 1 257 ? 6.916 0.329 -1.305 1.00 66.31 257 SER A C 1
ATOM 2178 O O . SER A 1 257 ? 7.201 1.042 -0.344 1.00 66.31 257 SER A O 1
ATOM 2180 N N . ASN A 1 258 ? 6.490 0.838 -2.465 1.00 64.25 258 ASN A N 1
ATOM 2181 C CA . ASN A 1 258 ? 6.360 2.274 -2.701 1.00 64.25 258 ASN A CA 1
ATOM 2182 C C . ASN A 1 258 ? 5.229 2.890 -1.871 1.00 64.25 258 ASN A C 1
ATOM 2184 O O . ASN A 1 258 ? 5.437 3.941 -1.265 1.00 64.25 258 ASN A O 1
ATOM 2188 N N . SER A 1 259 ? 4.071 2.225 -1.774 1.00 66.69 259 SER A N 1
ATOM 2189 C CA . SER A 1 259 ? 2.973 2.691 -0.916 1.00 66.69 259 SER A CA 1
ATOM 2190 C C . SER A 1 259 ? 3.364 2.699 0.561 1.00 66.69 259 SER A C 1
ATOM 2192 O O . SER A 1 259 ? 3.035 3.643 1.274 1.00 66.69 259 SER A O 1
ATOM 2194 N N . LEU A 1 260 ? 4.135 1.705 1.018 1.00 68.62 260 LEU A N 1
ATOM 2195 C CA . LEU A 1 260 ? 4.611 1.655 2.404 1.00 68.62 260 LEU A CA 1
ATOM 2196 C C . LEU A 1 260 ? 5.542 2.818 2.747 1.00 68.62 260 LEU A C 1
ATOM 2198 O O . LEU A 1 260 ? 5.406 3.421 3.810 1.00 68.62 260 LEU A O 1
ATOM 2202 N N . ILE A 1 261 ? 6.470 3.149 1.846 1.00 68.81 261 ILE A N 1
ATOM 2203 C CA . ILE A 1 261 ? 7.398 4.273 2.030 1.00 68.81 261 ILE A CA 1
ATOM 2204 C C . ILE A 1 261 ? 6.648 5.605 1.989 1.00 68.81 261 ILE A C 1
ATOM 2206 O O . ILE A 1 261 ? 6.886 6.461 2.839 1.00 68.81 261 ILE A O 1
ATOM 2210 N N . GLN A 1 262 ? 5.725 5.780 1.037 1.00 65.62 262 GLN A N 1
ATOM 2211 C CA . GLN A 1 262 ? 4.917 7.000 0.927 1.00 65.62 262 GLN A CA 1
ATOM 2212 C C . GLN A 1 262 ? 4.063 7.237 2.176 1.00 65.62 262 GLN A C 1
ATOM 2214 O O . GLN A 1 262 ? 3.968 8.369 2.646 1.00 65.62 262 GLN A O 1
ATOM 2219 N N . ASN A 1 263 ? 3.527 6.166 2.763 1.00 62.09 263 ASN A N 1
ATOM 2220 C CA . ASN A 1 263 ? 2.779 6.222 4.016 1.00 62.09 263 ASN A CA 1
ATOM 2221 C C . ASN A 1 263 ? 3.681 6.199 5.262 1.00 62.09 263 ASN A C 1
ATOM 2223 O O . ASN A 1 263 ? 3.190 6.009 6.370 1.00 62.09 263 ASN A O 1
ATOM 2227 N N . ASN A 1 264 ? 4.999 6.383 5.119 1.00 66.88 264 ASN A N 1
ATOM 2228 C CA . ASN A 1 264 ? 5.963 6.393 6.224 1.00 66.88 264 ASN A CA 1
ATOM 2229 C C . ASN A 1 264 ? 5.817 5.182 7.170 1.00 66.88 264 ASN A C 1
ATOM 2231 O O . ASN A 1 264 ? 5.944 5.302 8.390 1.00 66.88 264 ASN A O 1
ATOM 2235 N N . PHE A 1 265 ? 5.504 4.016 6.598 1.00 71.88 265 PHE A N 1
ATOM 2236 C CA . PHE A 1 265 ? 5.313 2.750 7.308 1.00 71.88 265 PHE A CA 1
ATOM 2237 C C . PHE A 1 265 ? 4.207 2.787 8.379 1.00 71.88 265 PHE A C 1
ATOM 2239 O O . PHE A 1 265 ? 4.254 2.016 9.341 1.00 71.88 265 PHE A O 1
ATOM 2246 N N . SER A 1 266 ? 3.226 3.688 8.252 1.00 61.47 266 SER A N 1
ATOM 2247 C CA . SER A 1 266 ? 2.130 3.807 9.218 1.00 61.47 266 SER A CA 1
ATOM 2248 C C . SER A 1 266 ? 1.075 2.717 9.030 1.00 61.47 266 SER A C 1
ATOM 2250 O O . SER A 1 266 ? 0.581 2.165 10.015 1.00 61.47 266 SER A O 1
ATOM 2252 N N . GLU A 1 267 ? 0.750 2.389 7.779 1.00 68.25 267 GLU A N 1
ATOM 2253 C CA . GLU A 1 267 ? -0.429 1.606 7.420 1.00 68.25 267 GLU A CA 1
ATOM 2254 C C . GLU A 1 267 ? -0.264 0.862 6.093 1.00 68.25 267 GLU A C 1
ATOM 2256 O O . GLU A 1 267 ? 0.393 1.335 5.161 1.00 68.25 267 GLU A O 1
ATOM 2261 N N . TYR A 1 268 ? -0.899 -0.307 6.024 1.00 68.94 268 TYR A N 1
ATOM 2262 C CA . TYR A 1 268 ? -1.059 -1.094 4.815 1.00 68.94 268 TYR A CA 1
ATOM 2263 C C . TYR A 1 268 ? -2.382 -1.861 4.837 1.00 68.94 268 TYR A C 1
ATOM 2265 O O . TYR A 1 268 ? -2.700 -2.505 5.839 1.00 68.94 268 TYR A O 1
ATOM 2273 N N . SER A 1 269 ? -3.148 -1.792 3.747 1.00 68.06 269 SER A N 1
ATOM 2274 C CA . SER A 1 269 ? -4.477 -2.416 3.630 1.00 68.06 269 SER A CA 1
ATOM 2275 C C . SER A 1 269 ? -5.439 -2.036 4.767 1.00 68.06 269 SER A C 1
ATOM 2277 O O . SER A 1 269 ? -6.077 -2.899 5.367 1.00 68.06 269 SER A O 1
ATOM 2279 N N . ASP A 1 270 ? -5.515 -0.737 5.084 1.00 68.25 270 ASP A N 1
ATOM 2280 C CA . ASP A 1 270 ? -6.329 -0.158 6.170 1.00 68.25 270 ASP A CA 1
ATOM 2281 C C . ASP A 1 270 ? -5.984 -0.703 7.587 1.00 68.25 270 ASP A C 1
ATOM 2283 O O . ASP A 1 270 ? -6.774 -0.612 8.538 1.00 68.25 270 ASP A O 1
ATOM 2287 N N . LEU A 1 271 ? -4.793 -1.303 7.736 1.00 75.75 271 LEU A N 1
ATOM 2288 C CA . LEU A 1 271 ? -4.249 -1.820 8.988 1.00 75.75 271 LEU A CA 1
ATOM 2289 C C . LEU A 1 271 ? -2.910 -1.169 9.322 1.00 75.75 271 LEU A C 1
ATOM 2291 O O . LEU A 1 271 ? -1.952 -1.209 8.550 1.00 75.75 271 LEU A O 1
ATOM 2295 N N . ALA A 1 272 ? -2.805 -0.633 10.537 1.00 77.81 272 ALA A N 1
ATOM 2296 C CA . ALA A 1 272 ? -1.554 -0.068 11.022 1.00 77.81 272 ALA A CA 1
ATOM 2297 C C . ALA A 1 272 ? -0.437 -1.124 11.074 1.00 77.81 272 ALA A C 1
ATOM 2299 O O . ALA A 1 272 ? -0.647 -2.214 11.612 1.00 77.81 272 ALA A O 1
ATOM 2300 N N . LEU A 1 273 ? 0.762 -0.787 10.606 1.00 82.75 273 LEU A N 1
ATOM 2301 C CA . LEU A 1 273 ? 1.914 -1.688 10.663 1.00 82.75 273 LEU A CA 1
ATOM 2302 C C . LEU A 1 273 ? 2.529 -1.685 12.063 1.00 82.75 273 LEU A C 1
ATOM 2304 O O . LEU A 1 273 ? 3.144 -0.711 12.496 1.00 82.75 273 LEU A O 1
ATOM 2308 N N . LYS A 1 274 ? 2.357 -2.782 12.802 1.00 87.25 274 LYS A N 1
ATOM 2309 C CA . LYS A 1 274 ? 2.948 -2.914 14.139 1.00 87.25 274 LYS A CA 1
ATOM 2310 C C . LYS A 1 274 ? 4.445 -3.172 14.046 1.00 87.25 274 LYS A C 1
ATOM 2312 O O . LYS A 1 274 ? 4.879 -3.894 13.162 1.00 87.25 274 LYS A O 1
ATOM 2317 N N . GLY A 1 275 ? 5.217 -2.624 14.982 1.00 86.50 275 GLY A N 1
ATOM 2318 C CA . GLY A 1 275 ? 6.662 -2.838 15.013 1.00 86.50 275 GLY A CA 1
ATOM 2319 C C . GLY A 1 275 ? 7.421 -2.065 13.931 1.00 86.50 275 GLY A C 1
ATOM 2320 O O . GLY A 1 275 ? 8.620 -2.275 13.794 1.00 86.50 275 GLY A O 1
ATOM 2321 N N . SER A 1 276 ? 6.776 -1.1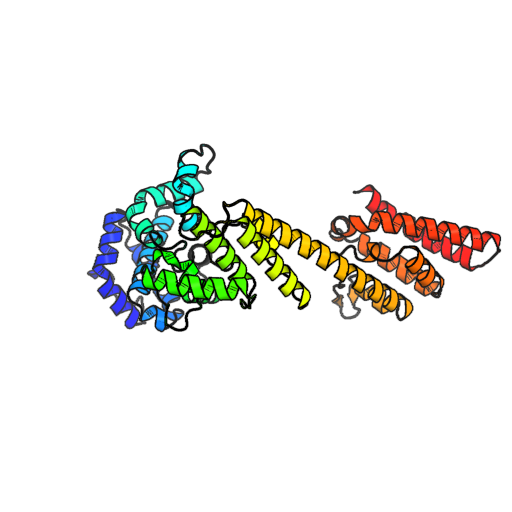56 13.190 1.00 86.75 276 SER A N 1
ATOM 2322 C CA . SER A 1 276 ? 7.435 -0.321 12.173 1.00 86.75 276 SER A CA 1
ATOM 2323 C C . SER A 1 276 ? 8.477 0.647 12.754 1.00 86.75 276 SER A C 1
ATOM 2325 O O . SER A 1 276 ? 9.336 1.174 12.040 1.00 86.75 276 SER A O 1
ATOM 2327 N N . GLU A 1 277 ? 8.449 0.857 14.072 1.00 85.19 277 GLU A N 1
ATOM 2328 C CA . GLU A 1 277 ? 9.475 1.574 14.818 1.00 85.19 277 GLU A CA 1
ATOM 2329 C C . GLU A 1 277 ? 10.777 0.779 15.027 1.00 85.19 277 GLU A C 1
ATOM 2331 O O . GLU A 1 277 ? 11.792 1.381 15.377 1.00 85.19 277 GLU A O 1
ATOM 2336 N N . ILE A 1 278 ? 10.752 -0.542 14.828 1.00 90.31 278 ILE A N 1
ATOM 2337 C CA . ILE A 1 278 ? 11.869 -1.462 15.080 1.00 90.31 278 ILE A CA 1
ATOM 2338 C C . ILE A 1 278 ? 12.789 -1.508 13.848 1.00 90.31 278 ILE A C 1
ATOM 2340 O O . ILE A 1 278 ? 12.326 -1.484 12.706 1.00 90.31 278 ILE A O 1
ATOM 2344 N N . GLU A 1 279 ? 14.107 -1.547 14.067 1.00 93.31 279 GLU A N 1
ATOM 2345 C CA . GLU A 1 279 ? 15.121 -1.446 13.004 1.00 93.31 279 GLU A CA 1
ATOM 2346 C C . GLU A 1 279 ? 14.987 -2.565 11.964 1.00 93.31 279 GLU A C 1
ATOM 2348 O O . GLU A 1 279 ? 14.982 -2.299 10.759 1.00 93.31 279 GLU A O 1
ATOM 2353 N N . GLU A 1 280 ? 14.779 -3.800 12.420 1.00 94.75 280 GLU A N 1
ATOM 2354 C CA . GLU A 1 280 ? 14.586 -4.976 11.574 1.00 94.75 280 GLU A CA 1
ATOM 2355 C C . GLU A 1 280 ? 13.376 -4.823 10.646 1.00 94.75 280 GLU A C 1
ATOM 2357 O O . GLU A 1 280 ? 13.405 -5.301 9.510 1.00 94.75 280 GLU A O 1
ATOM 2362 N N . PHE A 1 281 ? 12.334 -4.099 11.074 1.00 93.25 281 PHE A N 1
ATOM 2363 C CA . PHE A 1 281 ? 11.187 -3.834 10.212 1.00 93.25 281 PHE A CA 1
ATOM 2364 C C . PHE A 1 281 ? 11.584 -2.987 9.003 1.00 93.25 281 PHE A C 1
ATOM 2366 O O . PHE A 1 281 ? 11.272 -3.322 7.860 1.00 93.25 281 PHE A O 1
ATOM 2373 N N . ARG A 1 282 ? 12.337 -1.910 9.243 1.00 89.00 282 ARG A N 1
ATOM 2374 C CA . ARG A 1 282 ? 12.834 -1.024 8.180 1.00 89.00 282 ARG A CA 1
ATOM 2375 C C . ARG A 1 282 ? 13.819 -1.742 7.261 1.00 89.00 282 ARG A C 1
ATOM 2377 O O . ARG A 1 282 ? 13.764 -1.533 6.051 1.00 89.00 282 ARG A O 1
ATOM 2384 N N . SER A 1 283 ? 14.661 -2.614 7.822 1.00 92.62 283 SER A N 1
ATOM 2385 C CA . SER A 1 283 ? 15.570 -3.479 7.058 1.00 92.62 283 SER A CA 1
ATOM 2386 C C . SER A 1 283 ? 14.810 -4.351 6.052 1.00 92.62 283 SER A C 1
ATOM 2388 O O . SER A 1 283 ? 15.188 -4.411 4.882 1.00 92.62 283 SER A O 1
ATOM 2390 N N . ILE A 1 284 ? 13.686 -4.959 6.454 1.00 93.44 284 ILE A N 1
ATOM 2391 C CA . ILE A 1 284 ? 12.844 -5.741 5.537 1.00 93.44 284 ILE A CA 1
ATOM 2392 C C . ILE A 1 284 ? 12.247 -4.886 4.426 1.00 93.44 284 ILE A C 1
ATOM 2394 O O . ILE A 1 284 ? 12.267 -5.311 3.273 1.00 93.44 284 ILE A O 1
ATOM 2398 N N . ILE A 1 285 ? 11.745 -3.686 4.722 1.00 88.44 285 ILE A N 1
ATOM 2399 C CA . ILE A 1 285 ? 11.182 -2.847 3.656 1.00 88.44 285 ILE A CA 1
ATOM 2400 C C . ILE A 1 285 ? 12.259 -2.442 2.647 1.00 88.44 285 ILE A C 1
ATOM 2402 O O . ILE A 1 285 ? 12.032 -2.535 1.441 1.00 88.44 285 ILE A O 1
ATOM 2406 N N . GLN A 1 286 ? 13.450 -2.070 3.121 1.00 88.12 286 GLN A N 1
ATOM 2407 C CA . GLN A 1 286 ? 14.590 -1.778 2.252 1.00 88.12 286 GLN A CA 1
ATOM 2408 C C . GLN A 1 286 ? 14.971 -2.993 1.393 1.00 88.12 286 GLN A C 1
ATOM 2410 O O . GLN A 1 286 ? 15.190 -2.860 0.190 1.00 88.12 286 GLN A O 1
ATOM 2415 N N . TYR A 1 287 ? 14.972 -4.185 1.986 1.00 91.62 287 TYR A N 1
ATOM 2416 C CA . TYR A 1 287 ? 15.230 -5.427 1.270 1.00 91.62 287 TYR A CA 1
ATOM 2417 C C . TYR A 1 287 ? 14.184 -5.707 0.177 1.00 91.62 287 TYR A C 1
ATOM 2419 O O . TYR A 1 287 ? 14.555 -6.075 -0.935 1.00 91.62 287 TYR A O 1
ATOM 2427 N N . ILE A 1 288 ? 12.891 -5.466 0.437 1.00 88.69 288 ILE A N 1
ATOM 2428 C CA . ILE A 1 288 ? 11.828 -5.584 -0.580 1.00 88.69 288 ILE A CA 1
ATOM 2429 C C . ILE A 1 288 ? 12.068 -4.596 -1.732 1.00 88.69 288 ILE A C 1
ATOM 2431 O O . ILE A 1 288 ? 11.961 -4.977 -2.895 1.00 88.69 288 ILE A O 1
ATOM 2435 N N . VAL A 1 289 ? 12.437 -3.344 -1.434 1.00 85.00 289 VAL A N 1
ATOM 2436 C CA . VAL A 1 289 ? 12.758 -2.336 -2.462 1.00 85.00 289 VAL A CA 1
ATOM 2437 C C . VAL A 1 289 ? 13.918 -2.790 -3.346 1.00 85.00 289 VAL A C 1
ATOM 2439 O O . VAL A 1 289 ? 13.861 -2.644 -4.566 1.00 85.00 289 VAL A O 1
ATOM 2442 N N . GLU A 1 290 ? 14.978 -3.328 -2.751 1.00 87.56 290 GLU A N 1
ATOM 2443 C CA . GLU A 1 290 ? 16.142 -3.835 -3.484 1.00 87.56 290 GLU A CA 1
ATOM 2444 C C . GLU A 1 290 ? 15.788 -5.046 -4.349 1.00 87.56 290 GLU A C 1
ATOM 2446 O O . GLU A 1 290 ? 16.177 -5.101 -5.518 1.00 87.56 290 GLU A O 1
ATOM 2451 N N . CYS A 1 291 ? 14.990 -5.969 -3.810 1.00 87.38 291 CYS A N 1
ATOM 2452 C CA . CYS A 1 291 ? 14.453 -7.105 -4.551 1.00 87.38 291 CYS A CA 1
ATOM 2453 C C . CYS A 1 291 ? 13.648 -6.644 -5.770 1.00 87.38 291 CYS A C 1
ATOM 2455 O O . CYS A 1 291 ? 13.946 -7.068 -6.883 1.00 87.38 291 CYS A O 1
ATOM 2457 N N . ASN A 1 292 ? 12.708 -5.714 -5.583 1.00 83.12 292 ASN A N 1
ATOM 2458 C CA . ASN A 1 292 ? 11.882 -5.172 -6.661 1.00 83.12 292 ASN A CA 1
ATOM 2459 C C . ASN A 1 292 ? 12.716 -4.472 -7.740 1.00 83.12 292 ASN A C 1
ATOM 2461 O O . ASN A 1 292 ? 12.441 -4.637 -8.925 1.00 83.12 292 ASN A O 1
ATOM 2465 N N . LYS A 1 293 ? 13.762 -3.723 -7.360 1.00 82.12 293 LYS A N 1
ATOM 2466 C CA . LYS A 1 293 ? 14.688 -3.107 -8.326 1.00 82.12 293 LYS A CA 1
ATOM 2467 C C . LYS A 1 293 ? 15.437 -4.157 -9.144 1.00 82.12 293 LYS A C 1
ATOM 2469 O O . LYS A 1 293 ? 15.530 -4.024 -10.361 1.00 82.12 293 LYS A O 1
ATOM 2474 N N . SER A 1 294 ? 15.958 -5.193 -8.486 1.00 83.44 294 SER A N 1
ATOM 2475 C CA . SER A 1 294 ? 16.646 -6.303 -9.157 1.00 83.44 294 SER A CA 1
ATOM 2476 C C . SER A 1 294 ? 15.709 -7.040 -10.113 1.00 83.44 294 SER A C 1
ATOM 2478 O O . SER A 1 294 ? 16.073 -7.331 -11.249 1.00 83.44 294 SER A O 1
ATOM 2480 N N . ASP A 1 295 ? 14.495 -7.325 -9.660 1.00 82.94 295 ASP A N 1
ATOM 2481 C CA . ASP A 1 295 ? 13.467 -8.021 -10.423 1.00 82.94 295 ASP A CA 1
ATOM 2482 C C . ASP A 1 295 ? 13.023 -7.209 -11.643 1.00 82.94 295 ASP A C 1
ATOM 2484 O O . ASP A 1 295 ? 12.959 -7.731 -12.756 1.00 82.94 295 ASP A O 1
ATOM 2488 N N . GLN A 1 296 ? 12.816 -5.903 -11.461 1.00 80.75 296 GLN A N 1
ATOM 2489 C CA . GLN A 1 296 ? 12.529 -4.976 -12.548 1.00 80.75 296 GLN A CA 1
ATOM 2490 C C . GLN A 1 296 ? 13.681 -4.927 -13.557 1.00 80.75 296 GLN A C 1
ATOM 2492 O O . GLN A 1 296 ? 13.429 -4.913 -14.757 1.00 80.75 296 GLN A O 1
ATOM 2497 N N . GLN A 1 297 ? 14.937 -4.931 -13.105 1.00 83.75 297 GLN A N 1
ATOM 2498 C CA . GLN A 1 297 ? 16.099 -4.943 -13.993 1.00 83.75 297 GLN A CA 1
ATOM 2499 C C . GLN A 1 297 ? 16.174 -6.226 -14.836 1.00 83.75 297 GLN A C 1
ATOM 2501 O O . GLN A 1 297 ? 16.421 -6.145 -16.039 1.00 83.75 297 GLN A O 1
ATOM 2506 N N . ILE A 1 298 ? 15.939 -7.394 -14.230 1.00 85.19 298 ILE A N 1
ATOM 2507 C CA . ILE A 1 298 ? 15.900 -8.681 -14.944 1.00 85.19 298 ILE A CA 1
ATOM 2508 C C . ILE A 1 298 ? 14.770 -8.669 -15.976 1.00 85.19 298 ILE A C 1
ATOM 2510 O O . ILE A 1 298 ? 15.017 -8.916 -17.155 1.00 85.19 298 ILE A O 1
ATOM 2514 N N . PHE A 1 299 ? 13.561 -8.290 -15.557 1.00 85.25 299 PHE A N 1
ATOM 2515 C CA . PHE A 1 299 ? 12.402 -8.198 -16.440 1.00 85.25 299 PHE A CA 1
ATOM 2516 C C . PHE A 1 299 ? 12.649 -7.241 -17.615 1.00 85.25 299 PHE A C 1
ATOM 2518 O O . PHE A 1 299 ? 12.402 -7.591 -18.767 1.00 85.25 299 PHE A O 1
ATOM 2525 N N . MET A 1 300 ? 13.193 -6.046 -17.360 1.00 87.31 300 MET A N 1
ATOM 2526 C CA . MET A 1 300 ? 13.508 -5.082 -18.421 1.00 87.31 300 MET A CA 1
ATOM 2527 C C . MET A 1 300 ? 14.597 -5.598 -19.364 1.00 87.31 300 MET A C 1
ATOM 2529 O O . MET A 1 300 ? 14.515 -5.349 -20.563 1.00 87.31 300 MET A O 1
ATOM 2533 N N . SER A 1 301 ? 15.578 -6.350 -18.860 1.00 89.38 301 SER A N 1
ATOM 2534 C CA . SER A 1 301 ? 16.609 -6.997 -19.678 1.00 89.38 301 SER A CA 1
ATOM 2535 C C . SER A 1 301 ? 16.023 -8.059 -20.617 1.00 89.38 301 SER A C 1
ATOM 2537 O O . SER A 1 301 ? 16.375 -8.104 -21.797 1.00 89.38 301 SER A O 1
ATOM 2539 N N . GLU A 1 302 ? 15.100 -8.890 -20.131 1.00 90.38 302 GLU A N 1
ATOM 2540 C CA . GLU A 1 302 ? 14.385 -9.872 -20.958 1.00 90.38 302 GLU A CA 1
ATOM 2541 C C . GLU A 1 302 ? 13.514 -9.183 -22.017 1.00 90.38 302 GLU A C 1
ATOM 2543 O O . GLU A 1 302 ? 13.606 -9.505 -23.203 1.00 90.38 302 GLU A O 1
ATOM 2548 N N . GLN A 1 303 ? 12.746 -8.164 -21.622 1.00 92.94 303 GLN A N 1
ATOM 2549 C CA . GLN A 1 303 ? 11.917 -7.384 -22.543 1.00 92.94 303 GLN A CA 1
ATOM 2550 C C . GLN A 1 303 ? 12.751 -6.622 -23.582 1.00 92.94 303 GLN A C 1
ATOM 2552 O O . GLN A 1 303 ? 12.347 -6.507 -24.737 1.00 92.94 303 GLN A O 1
ATOM 2557 N N . ALA A 1 304 ? 13.936 -6.132 -23.215 1.00 94.69 304 ALA A N 1
ATOM 2558 C CA . ALA A 1 304 ? 14.862 -5.492 -24.143 1.00 94.69 304 ALA A CA 1
ATOM 2559 C C . ALA A 1 304 ? 15.408 -6.487 -25.178 1.00 94.69 304 ALA A C 1
ATOM 2561 O O . ALA A 1 304 ? 15.522 -6.153 -26.363 1.00 94.69 304 ALA A O 1
ATOM 2562 N N . HIS A 1 305 ? 15.690 -7.726 -24.760 1.00 94.25 305 HIS A N 1
ATOM 2563 C CA . HIS A 1 305 ? 16.058 -8.794 -25.683 1.00 94.25 305 HIS A CA 1
ATOM 2564 C C . HIS A 1 305 ? 14.917 -9.108 -26.659 1.00 94.25 305 HIS A C 1
ATOM 2566 O O . HIS A 1 305 ? 15.145 -9.152 -27.869 1.00 94.25 305 HIS A O 1
ATOM 2572 N N . GLU A 1 306 ? 13.688 -9.278 -26.164 1.00 94.69 306 GLU A N 1
ATOM 2573 C CA . GLU A 1 306 ? 12.506 -9.502 -27.005 1.00 94.69 306 GLU A CA 1
ATOM 2574 C C . GLU A 1 306 ? 12.272 -8.343 -27.976 1.00 94.69 306 GLU A C 1
ATOM 2576 O O . GLU A 1 306 ? 12.085 -8.570 -29.171 1.00 94.69 306 GLU A O 1
ATOM 2581 N N . LEU A 1 307 ? 12.384 -7.102 -27.501 1.00 96.62 307 LEU A N 1
ATOM 2582 C CA . LEU A 1 307 ? 12.259 -5.898 -28.315 1.00 96.62 307 LEU A CA 1
ATOM 2583 C C . LEU A 1 307 ? 13.288 -5.871 -29.457 1.00 96.62 307 LEU A C 1
ATOM 2585 O O . LEU A 1 307 ? 12.944 -5.531 -30.592 1.00 96.62 307 LEU A O 1
ATOM 2589 N N . LEU A 1 308 ? 14.534 -6.278 -29.193 1.00 97.38 308 LEU A N 1
ATOM 2590 C CA . LEU A 1 308 ? 15.558 -6.406 -30.228 1.00 97.38 308 LEU A CA 1
ATOM 2591 C C . LEU A 1 308 ? 15.200 -7.493 -31.256 1.00 97.38 308 LEU A C 1
ATOM 2593 O O . LEU A 1 308 ? 15.415 -7.300 -32.456 1.00 97.38 308 LEU A O 1
ATOM 2597 N N . GLN A 1 309 ? 14.638 -8.627 -30.824 1.00 97.06 309 GLN A N 1
ATOM 2598 C CA . GLN A 1 309 ? 14.152 -9.659 -31.751 1.00 97.06 309 GLN A CA 1
ATOM 2599 C C . GLN A 1 309 ? 12.967 -9.159 -32.584 1.00 97.06 309 GLN A C 1
ATOM 2601 O O . GLN A 1 309 ? 12.898 -9.450 -33.780 1.00 97.06 309 GLN A O 1
ATOM 2606 N N . THR A 1 310 ? 12.070 -8.368 -31.994 1.00 96.44 310 THR A N 1
ATOM 2607 C CA . THR A 1 310 ? 10.975 -7.705 -32.708 1.00 96.44 310 THR A CA 1
ATOM 2608 C C . THR A 1 310 ? 11.519 -6.753 -33.764 1.00 96.44 310 THR A C 1
ATOM 2610 O O . THR A 1 310 ? 11.088 -6.834 -34.907 1.00 96.44 310 THR A O 1
ATOM 2613 N N . MET A 1 311 ? 12.539 -5.943 -33.453 1.00 97.25 311 MET A N 1
ATOM 2614 C CA . MET A 1 311 ? 13.192 -5.067 -34.438 1.00 97.25 311 MET A CA 1
ATOM 2615 C C . MET A 1 311 ? 13.706 -5.838 -35.661 1.00 97.25 311 MET A C 1
ATOM 2617 O O . MET A 1 311 ? 13.538 -5.380 -36.790 1.00 97.25 311 MET A O 1
ATOM 2621 N N . LYS A 1 312 ? 14.301 -7.021 -35.448 1.00 95.00 312 LYS A N 1
ATOM 2622 C CA . LYS A 1 312 ? 14.804 -7.886 -36.530 1.00 95.00 312 LYS A CA 1
ATOM 2623 C C . LYS A 1 312 ? 13.684 -8.455 -37.407 1.00 95.00 312 LYS A C 1
ATOM 2625 O O . LYS A 1 312 ? 13.913 -8.699 -38.588 1.00 95.00 312 LYS A O 1
ATOM 2630 N N . LYS A 1 313 ? 12.497 -8.697 -36.840 1.00 95.19 313 LYS A N 1
ATOM 2631 C CA . LYS A 1 313 ? 11.341 -9.280 -37.543 1.00 95.19 313 LYS A CA 1
ATOM 2632 C C . LYS A 1 313 ? 10.464 -8.222 -38.216 1.00 95.19 313 LYS A C 1
ATOM 2634 O O . LYS A 1 313 ? 10.048 -8.411 -39.354 1.00 95.19 313 LYS A O 1
ATOM 2639 N N . SER A 1 314 ? 10.173 -7.133 -37.509 1.00 96.06 314 SER A N 1
ATOM 2640 C CA . SER A 1 314 ? 9.252 -6.075 -37.914 1.00 96.06 314 SER A CA 1
ATOM 2641 C C . SER A 1 314 ? 9.643 -4.740 -37.276 1.00 96.06 314 SER A C 1
ATOM 2643 O O . SER A 1 314 ? 9.419 -4.488 -36.090 1.00 96.06 314 SER A O 1
ATOM 2645 N N . VAL A 1 315 ? 10.178 -3.828 -38.091 1.00 94.81 315 VAL A N 1
ATOM 2646 C CA . VAL A 1 315 ? 10.487 -2.461 -37.641 1.00 94.81 315 VAL A CA 1
ATOM 2647 C C . VAL A 1 315 ? 9.236 -1.654 -37.288 1.00 94.81 315 VAL A C 1
ATOM 2649 O O . VAL A 1 315 ? 9.314 -0.739 -36.472 1.00 94.81 315 VAL A O 1
ATOM 2652 N N . VAL A 1 316 ? 8.082 -2.008 -37.863 1.00 92.69 316 VAL A N 1
ATOM 2653 C CA . VAL A 1 316 ? 6.789 -1.380 -37.555 1.00 92.69 316 VAL A CA 1
ATOM 2654 C C . VAL A 1 316 ? 6.332 -1.764 -36.150 1.00 92.69 316 VAL A C 1
ATOM 2656 O O . VAL A 1 316 ? 5.938 -0.894 -35.377 1.00 92.69 316 VAL A O 1
ATOM 2659 N N . GLU A 1 317 ? 6.444 -3.044 -35.784 1.00 92.81 317 GLU A N 1
ATOM 2660 C CA . GLU A 1 317 ? 6.115 -3.491 -34.426 1.00 92.81 317 GLU A CA 1
ATOM 2661 C C . GLU A 1 317 ? 7.076 -2.878 -33.408 1.00 92.81 317 GLU A C 1
ATOM 2663 O O . GLU A 1 317 ? 6.623 -2.302 -32.421 1.00 92.81 317 GLU A O 1
ATOM 2668 N N . PHE A 1 318 ? 8.386 -2.900 -33.679 1.00 95.31 318 PHE A N 1
ATOM 2669 C CA . PHE A 1 318 ? 9.378 -2.238 -32.827 1.00 95.31 318 PHE A CA 1
ATOM 2670 C C . PHE A 1 318 ? 9.042 -0.760 -32.594 1.00 95.31 318 PHE A C 1
ATOM 2672 O O . PHE A 1 318 ? 9.016 -0.310 -31.449 1.00 95.31 318 PHE A O 1
ATOM 2679 N N . HIS A 1 319 ? 8.720 -0.017 -33.661 1.00 92.38 319 HIS A N 1
ATOM 2680 C CA . HIS A 1 319 ? 8.291 1.382 -33.571 1.00 92.38 319 HIS A CA 1
ATOM 2681 C C . HIS A 1 319 ? 7.070 1.541 -32.655 1.00 92.38 319 HIS A C 1
ATOM 2683 O O . HIS A 1 319 ? 7.094 2.394 -31.767 1.00 92.38 319 HIS A O 1
ATOM 2689 N N . SER A 1 320 ? 6.064 0.672 -32.792 1.00 91.12 320 SER A N 1
ATOM 2690 C CA . SER A 1 320 ? 4.854 0.702 -31.959 1.00 91.12 320 SER A CA 1
ATOM 2691 C C . SER A 1 320 ? 5.086 0.370 -30.480 1.00 91.12 320 SER A C 1
ATOM 2693 O O . SER A 1 320 ? 4.306 0.806 -29.633 1.00 91.12 320 SER A O 1
ATOM 2695 N N . TYR A 1 321 ? 6.155 -0.360 -30.151 1.00 92.38 321 TYR A N 1
ATOM 2696 C CA . TYR A 1 321 ? 6.504 -0.694 -28.769 1.00 92.38 321 TYR A CA 1
ATOM 2697 C C . TYR A 1 321 ? 7.214 0.440 -28.036 1.00 92.38 321 TYR A C 1
ATOM 2699 O O . TYR A 1 321 ? 7.045 0.574 -26.822 1.00 92.38 321 TYR A O 1
ATOM 2707 N N . ILE A 1 322 ? 7.998 1.254 -28.748 1.00 91.25 322 ILE A N 1
ATOM 2708 C CA . ILE A 1 322 ? 8.818 2.303 -28.125 1.00 91.25 322 ILE A CA 1
ATOM 2709 C C . ILE A 1 322 ? 8.254 3.711 -28.308 1.00 91.25 322 ILE A C 1
ATOM 2711 O O . ILE A 1 322 ? 8.649 4.617 -27.579 1.00 91.25 322 ILE A O 1
ATOM 2715 N N . ARG A 1 323 ? 7.339 3.932 -29.258 1.00 87.19 323 ARG A N 1
ATOM 2716 C CA . ARG A 1 323 ? 6.823 5.268 -29.568 1.00 87.19 323 ARG A CA 1
ATOM 2717 C C . ARG A 1 323 ? 5.299 5.297 -29.669 1.00 87.19 323 ARG A C 1
ATOM 2719 O O . ARG A 1 323 ? 4.704 4.606 -30.488 1.00 87.19 323 ARG A O 1
ATOM 2726 N N . SER A 1 324 ? 4.685 6.194 -28.899 1.00 84.88 324 SER A N 1
ATOM 2727 C CA . SER A 1 324 ? 3.257 6.518 -28.993 1.00 84.88 324 SER A CA 1
ATOM 2728 C C . SER A 1 324 ? 2.966 7.381 -30.227 1.00 84.88 324 SER A C 1
ATOM 2730 O O . SER A 1 324 ? 3.761 8.254 -30.595 1.00 84.88 324 SER A O 1
ATOM 2732 N N . PHE A 1 325 ? 1.828 7.158 -30.882 1.00 82.06 325 PHE A N 1
ATOM 2733 C CA . PHE A 1 325 ? 1.406 7.922 -32.062 1.00 82.06 325 PHE A CA 1
ATOM 2734 C C . PHE A 1 325 ? -0.118 7.909 -32.230 1.00 82.06 325 PHE A C 1
ATOM 2736 O O . PHE A 1 325 ? -0.820 7.118 -31.609 1.00 82.06 325 PHE A O 1
ATOM 2743 N N . ILE A 1 326 ? -0.634 8.801 -33.077 1.00 81.25 326 ILE A N 1
ATOM 2744 C CA . ILE A 1 326 ? -2.050 8.822 -33.461 1.00 81.25 326 ILE A CA 1
ATOM 2745 C C . ILE A 1 326 ? -2.206 8.016 -34.752 1.00 81.25 326 ILE A C 1
ATOM 2747 O O . ILE A 1 326 ? -1.471 8.242 -35.716 1.00 81.25 326 ILE A O 1
ATOM 2751 N N . THR A 1 327 ? -3.130 7.057 -34.761 1.00 76.88 327 THR A N 1
ATOM 2752 C CA . THR A 1 327 ? -3.432 6.239 -35.940 1.00 76.88 327 THR A CA 1
ATOM 2753 C C . THR A 1 327 ? -4.190 7.049 -36.995 1.00 76.88 327 THR A C 1
ATOM 2755 O O . THR A 1 327 ? -4.715 8.128 -36.725 1.00 76.88 327 THR A O 1
ATOM 2758 N N . GLN A 1 328 ? -4.299 6.512 -38.213 1.00 77.31 328 GLN A N 1
ATOM 2759 C CA . GLN A 1 328 ? -5.083 7.141 -39.286 1.00 77.31 328 GLN A CA 1
ATOM 2760 C C . GLN A 1 328 ? -6.574 7.289 -38.929 1.00 77.31 328 GLN A C 1
ATOM 2762 O O . GLN A 1 328 ? -7.238 8.195 -39.419 1.00 77.31 328 GLN A O 1
ATOM 2767 N N . GLU A 1 329 ? -7.075 6.439 -38.032 1.00 84.19 329 GLU A N 1
ATOM 2768 C CA . GLU A 1 329 ? -8.444 6.462 -37.498 1.00 84.19 329 GLU A CA 1
ATOM 2769 C C . GLU A 1 329 ? -8.599 7.417 -36.300 1.00 84.19 329 GLU A C 1
ATOM 2771 O O . GLU A 1 329 ? -9.623 7.426 -35.624 1.00 84.19 329 GLU A O 1
ATOM 2776 N N . ASN A 1 330 ? -7.588 8.252 -36.040 1.00 80.81 330 ASN A N 1
ATOM 2777 C CA . ASN A 1 330 ? -7.561 9.234 -34.958 1.00 80.81 330 ASN A CA 1
ATOM 2778 C C . ASN A 1 330 ? -7.597 8.613 -33.545 1.00 80.81 330 ASN A C 1
ATOM 2780 O O . ASN A 1 330 ? -8.018 9.259 -32.583 1.00 80.81 330 ASN A O 1
ATOM 2784 N N . HIS A 1 331 ? -7.128 7.368 -33.405 1.00 82.88 331 HIS A N 1
ATOM 2785 C CA . HIS A 1 331 ? -6.953 6.706 -32.113 1.00 82.88 331 HIS A CA 1
ATOM 2786 C C . HIS A 1 331 ? -5.544 6.945 -31.566 1.00 82.88 331 HIS A C 1
ATOM 2788 O O . HIS A 1 331 ? -4.558 6.862 -32.296 1.00 82.88 331 HIS A O 1
ATOM 2794 N N . TYR A 1 332 ? -5.442 7.234 -30.268 1.00 83.75 332 TYR A N 1
ATOM 2795 C CA . TYR A 1 332 ? -4.156 7.402 -29.597 1.00 83.75 332 TYR A CA 1
ATOM 2796 C C . TYR A 1 332 ? -3.593 6.037 -29.194 1.00 83.75 332 TYR A C 1
ATOM 2798 O O . TYR A 1 332 ? -4.147 5.366 -28.323 1.00 83.75 332 TYR A O 1
ATOM 2806 N N . HIS A 1 333 ? -2.497 5.629 -29.831 1.00 83.00 333 HIS A N 1
ATOM 2807 C CA . HIS A 1 333 ? -1.734 4.444 -29.453 1.00 83.00 333 HIS A CA 1
ATOM 2808 C C . HIS A 1 333 ? -0.697 4.814 -28.395 1.00 83.00 333 HIS A C 1
ATOM 2810 O O . HIS A 1 333 ? 0.155 5.675 -28.636 1.00 83.00 333 HIS A O 1
ATOM 2816 N N . VAL A 1 334 ? -0.749 4.143 -27.242 1.00 84.25 334 VAL A N 1
ATOM 2817 C CA . VAL A 1 334 ? 0.243 4.284 -26.170 1.00 84.25 334 VAL A CA 1
ATOM 2818 C C . VAL A 1 334 ? 1.242 3.145 -26.276 1.00 84.25 334 VAL A C 1
ATOM 2820 O O . VAL A 1 334 ? 0.893 1.982 -26.089 1.00 84.25 334 VAL A O 1
ATOM 2823 N N . ALA A 1 335 ? 2.496 3.482 -26.557 1.00 86.81 335 ALA A N 1
ATOM 2824 C CA . ALA A 1 335 ? 3.563 2.499 -26.614 1.00 86.81 335 ALA A CA 1
ATOM 2825 C C . ALA A 1 335 ? 3.933 1.976 -25.218 1.00 86.81 335 ALA A C 1
ATOM 2827 O O . ALA A 1 335 ? 4.060 2.736 -24.255 1.00 86.81 335 ALA A O 1
ATOM 2828 N N . THR A 1 336 ? 4.171 0.667 -25.132 1.00 88.00 336 THR A N 1
ATOM 2829 C CA . THR A 1 336 ? 4.487 -0.058 -23.890 1.00 88.00 336 THR A CA 1
ATOM 2830 C C . THR A 1 336 ? 5.726 0.478 -23.167 1.00 88.00 336 THR A C 1
ATOM 2832 O O . THR A 1 336 ? 5.783 0.430 -21.934 1.00 88.00 336 THR A O 1
ATOM 2835 N N . TYR A 1 337 ? 6.701 0.985 -23.928 1.00 89.94 337 TYR A N 1
ATOM 2836 C CA . TYR A 1 337 ? 7.999 1.457 -23.438 1.00 89.94 337 TYR A CA 1
ATOM 2837 C C . TYR A 1 337 ? 8.254 2.941 -23.721 1.00 89.94 337 TYR A C 1
ATOM 2839 O O . TYR A 1 337 ? 9.405 3.380 -23.738 1.00 89.94 337 TYR A O 1
ATOM 2847 N N . HIS A 1 338 ? 7.202 3.730 -23.963 1.00 87.00 338 HIS A N 1
ATOM 2848 C CA . HIS A 1 338 ? 7.356 5.146 -24.311 1.00 87.00 338 HIS A CA 1
ATOM 2849 C C . HIS A 1 338 ? 8.082 5.972 -23.233 1.00 87.00 338 HIS A C 1
ATOM 2851 O O . HIS A 1 338 ? 8.783 6.916 -23.582 1.00 87.00 338 HIS A O 1
ATOM 2857 N N . ASP A 1 339 ? 7.959 5.582 -21.964 1.00 84.44 339 ASP A N 1
ATOM 2858 C CA . ASP A 1 339 ? 8.451 6.261 -20.757 1.00 84.44 339 ASP A CA 1
ATOM 2859 C C . ASP A 1 339 ? 9.432 5.415 -19.916 1.00 84.44 339 ASP A C 1
ATOM 2861 O O . ASP A 1 339 ? 9.875 5.841 -18.857 1.00 84.44 339 ASP A O 1
ATOM 2865 N N . LYS A 1 340 ? 9.798 4.212 -20.370 1.00 88.50 340 LYS A N 1
ATOM 2866 C CA . LYS A 1 340 ? 10.697 3.293 -19.641 1.00 88.50 340 LYS A CA 1
ATOM 2867 C C . LYS A 1 340 ? 12.036 3.207 -20.350 1.00 88.50 340 LYS A C 1
ATOM 2869 O O . LYS A 1 340 ? 11.971 2.869 -21.521 1.00 88.50 340 LYS A O 1
ATOM 2874 N N . PRO A 1 341 ? 13.213 3.372 -19.719 1.00 90.81 341 PRO A N 1
ATOM 2875 C CA . PRO A 1 341 ? 14.518 3.426 -20.395 1.00 90.81 341 PRO A CA 1
ATOM 2876 C C . PRO A 1 341 ? 15.024 2.076 -20.963 1.00 90.81 341 PRO A C 1
ATOM 2878 O O . PRO A 1 341 ? 16.192 1.738 -20.837 1.00 90.81 341 PRO A O 1
ATOM 2881 N N . ILE A 1 342 ? 14.159 1.287 -21.606 1.00 93.50 342 ILE A N 1
ATOM 2882 C CA . ILE A 1 342 ? 14.398 -0.092 -22.045 1.00 93.50 342 ILE A CA 1
ATOM 2883 C C . ILE A 1 342 ? 15.610 -0.270 -22.970 1.00 93.50 342 ILE A C 1
ATOM 2885 O O . ILE A 1 342 ? 16.223 -1.337 -22.969 1.00 93.50 342 ILE A O 1
ATOM 2889 N N . LEU A 1 343 ? 15.981 0.741 -23.765 1.00 94.31 343 LEU A N 1
ATOM 2890 C CA . LEU A 1 343 ? 17.078 0.592 -24.725 1.00 94.31 343 LEU A CA 1
ATOM 2891 C C . LEU A 1 343 ? 18.433 0.450 -24.029 1.00 94.31 343 LEU A C 1
ATOM 2893 O O . LEU A 1 343 ? 19.321 -0.194 -24.583 1.00 94.31 343 LEU A O 1
ATOM 2897 N N . ASN A 1 344 ? 18.594 0.980 -22.810 1.00 93.94 344 ASN A N 1
ATOM 2898 C CA . ASN A 1 344 ? 19.856 0.879 -22.073 1.00 93.94 344 ASN A CA 1
ATOM 2899 C C . ASN A 1 344 ? 20.218 -0.568 -21.678 1.00 93.94 344 ASN A C 1
ATOM 2901 O O . ASN A 1 344 ? 21.392 -0.854 -21.433 1.00 93.94 344 ASN A O 1
ATOM 2905 N N . PHE A 1 345 ? 19.235 -1.474 -21.673 1.00 94.56 345 PHE A N 1
ATOM 2906 C CA . PHE A 1 345 ? 19.413 -2.895 -21.390 1.00 94.56 345 PHE A CA 1
ATOM 2907 C C . PHE A 1 345 ? 19.808 -3.707 -22.630 1.00 94.56 345 PHE A C 1
ATOM 2909 O O . PHE A 1 345 ? 20.181 -4.871 -22.504 1.00 94.56 345 PHE A O 1
ATOM 2916 N N . ILE A 1 346 ? 19.771 -3.116 -23.829 1.00 96.31 346 ILE A N 1
ATOM 2917 C CA . ILE A 1 346 ? 20.237 -3.778 -25.050 1.00 96.31 346 ILE A CA 1
ATOM 2918 C C . ILE A 1 346 ? 21.764 -3.636 -25.136 1.00 96.31 346 ILE A C 1
ATOM 2920 O O . ILE A 1 346 ? 22.267 -2.510 -25.137 1.00 96.31 346 ILE A O 1
ATOM 2924 N N . PRO A 1 347 ? 22.552 -4.717 -25.274 1.00 96.44 347 PRO A N 1
ATOM 2925 C CA . PRO A 1 347 ? 23.980 -4.581 -25.539 1.00 96.44 347 PRO A CA 1
ATOM 2926 C C . PRO A 1 347 ? 24.218 -3.779 -26.824 1.00 96.44 347 PRO A C 1
ATOM 2928 O O . PRO A 1 347 ? 23.646 -4.075 -27.871 1.00 96.44 347 PRO A O 1
ATOM 2931 N N . VAL A 1 348 ? 25.076 -2.753 -26.753 1.00 97.12 348 VAL A N 1
ATOM 2932 C CA . VAL A 1 348 ? 25.315 -1.832 -27.881 1.00 97.12 348 VAL A CA 1
ATOM 2933 C C . VAL A 1 348 ? 25.693 -2.601 -29.145 1.00 97.12 348 VAL A C 1
ATOM 2935 O O . VAL A 1 348 ? 25.153 -2.315 -30.205 1.00 97.12 348 VAL A O 1
ATOM 2938 N N . GLN A 1 349 ? 26.573 -3.599 -29.042 1.00 97.12 349 GLN A N 1
ATOM 2939 C CA . GLN A 1 349 ? 26.996 -4.373 -30.208 1.00 97.12 349 GLN A CA 1
ATOM 2940 C C . GLN A 1 349 ? 25.839 -5.167 -30.831 1.00 97.12 349 GLN A C 1
ATOM 2942 O O . GLN A 1 349 ? 25.671 -5.123 -32.046 1.00 97.12 349 GLN A O 1
ATOM 2947 N N . ASP A 1 350 ? 24.992 -5.798 -30.016 1.00 97.75 350 ASP A N 1
ATOM 2948 C CA . ASP A 1 350 ? 23.837 -6.562 -30.498 1.00 97.75 350 ASP A CA 1
ATOM 2949 C C . ASP A 1 350 ? 22.839 -5.665 -31.241 1.00 97.75 350 ASP A C 1
ATOM 2951 O O . ASP A 1 350 ? 22.273 -6.065 -32.264 1.00 97.75 350 ASP A O 1
ATOM 2955 N N . PHE A 1 351 ? 22.643 -4.435 -30.750 1.00 98.25 351 PHE A N 1
ATOM 2956 C CA . PHE A 1 351 ? 21.844 -3.429 -31.444 1.00 98.25 351 PHE A CA 1
ATOM 2957 C C . PHE A 1 351 ? 22.468 -3.049 -32.787 1.00 98.25 351 PHE A C 1
ATOM 2959 O O . PHE A 1 351 ? 21.769 -3.040 -33.797 1.00 98.25 351 PHE A O 1
ATOM 2966 N N . ILE A 1 352 ? 23.770 -2.751 -32.811 1.00 97.88 352 ILE A N 1
ATOM 2967 C CA . ILE A 1 352 ? 24.492 -2.353 -34.026 1.00 97.88 352 ILE A CA 1
ATOM 2968 C C . ILE A 1 352 ? 24.421 -3.460 -35.080 1.00 97.88 352 ILE A C 1
ATOM 2970 O O . ILE A 1 352 ? 24.060 -3.187 -36.222 1.00 97.88 352 ILE A O 1
ATOM 2974 N N . ASP A 1 353 ? 24.687 -4.708 -34.702 1.00 97.50 353 ASP A N 1
ATOM 2975 C CA . ASP A 1 353 ? 24.646 -5.850 -35.616 1.00 97.50 353 ASP A CA 1
ATOM 2976 C C . ASP A 1 353 ? 23.238 -6.055 -36.190 1.00 97.50 353 ASP A C 1
ATOM 2978 O O . ASP A 1 353 ? 23.068 -6.237 -37.398 1.00 97.50 353 ASP A O 1
ATOM 2982 N N . ALA A 1 354 ? 22.210 -5.960 -35.340 1.00 97.50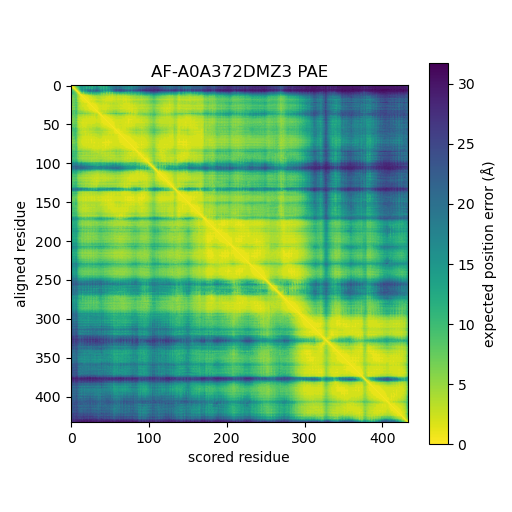 354 ALA A N 1
ATOM 2983 C CA . ALA A 1 354 ? 20.819 -6.052 -35.766 1.00 97.50 354 ALA A CA 1
ATOM 2984 C C . ALA A 1 354 ? 20.421 -4.895 -36.694 1.00 97.50 354 ALA A C 1
ATOM 2986 O O . ALA A 1 354 ? 19.790 -5.122 -37.722 1.00 97.50 354 ALA A O 1
ATOM 2987 N N . PHE A 1 355 ? 20.809 -3.666 -36.353 1.00 97.56 355 PHE A N 1
ATOM 2988 C CA . PHE A 1 355 ? 20.510 -2.456 -37.114 1.00 97.56 355 PHE A CA 1
ATOM 2989 C C . PHE A 1 355 ? 21.161 -2.478 -38.501 1.00 97.56 355 PHE A C 1
ATOM 2991 O O . PHE A 1 355 ? 20.515 -2.197 -39.510 1.00 97.56 355 PHE A O 1
ATOM 2998 N N . LEU A 1 356 ? 22.437 -2.860 -38.578 1.00 95.94 356 LEU A N 1
ATOM 2999 C CA . LEU A 1 356 ? 23.186 -2.912 -39.834 1.00 95.94 356 LEU A CA 1
ATOM 3000 C C . LEU A 1 356 ? 22.709 -4.024 -40.776 1.00 95.94 356 LEU A C 1
ATOM 3002 O O . LEU A 1 356 ? 22.985 -3.940 -41.974 1.00 95.94 356 LEU A O 1
ATOM 3006 N N . ALA A 1 357 ? 22.011 -5.037 -40.253 1.00 96.00 357 ALA A N 1
ATOM 3007 C CA . ALA A 1 357 ? 21.372 -6.089 -41.039 1.00 96.00 357 ALA A CA 1
ATOM 3008 C C . ALA A 1 357 ? 20.032 -5.655 -41.670 1.00 96.00 357 ALA A C 1
ATOM 3010 O O . ALA A 1 357 ? 19.535 -6.335 -42.569 1.00 96.00 357 ALA A O 1
ATOM 3011 N N . LEU A 1 358 ? 19.444 -4.539 -41.222 1.00 96.06 358 LEU A N 1
ATOM 3012 C CA . LEU A 1 358 ? 18.216 -3.987 -41.797 1.00 96.06 358 LEU A CA 1
ATOM 3013 C C . LEU A 1 358 ? 18.468 -3.332 -43.163 1.00 96.06 358 LEU A C 1
ATOM 3015 O O . LEU A 1 358 ? 19.574 -2.887 -43.474 1.00 96.06 358 LEU A O 1
ATOM 3019 N N . GLN A 1 359 ? 17.402 -3.212 -43.956 1.00 93.81 359 GLN A N 1
ATOM 3020 C CA . GLN A 1 359 ? 17.410 -2.384 -45.163 1.00 93.81 359 GLN A CA 1
ATOM 3021 C C . GLN A 1 359 ? 17.526 -0.887 -44.799 1.00 93.81 359 GLN A C 1
ATOM 3023 O O . GLN A 1 359 ? 17.116 -0.492 -43.703 1.00 93.81 359 GLN A O 1
ATOM 3028 N N . PRO A 1 360 ? 18.083 -0.031 -45.676 1.00 91.19 360 PRO A N 1
ATOM 3029 C CA . PRO A 1 360 ? 18.343 1.374 -45.342 1.00 91.19 360 PRO A CA 1
ATOM 3030 C C . PRO A 1 360 ? 17.108 2.193 -44.930 1.00 91.19 360 PRO A C 1
ATOM 3032 O O . PRO A 1 360 ? 17.185 3.042 -44.046 1.00 91.19 360 PRO A O 1
ATOM 3035 N N . ASP A 1 361 ? 15.953 1.936 -45.535 1.00 91.38 361 ASP A N 1
ATOM 3036 C CA . ASP A 1 361 ? 14.680 2.563 -45.171 1.00 91.38 361 ASP A CA 1
ATOM 3037 C C . ASP A 1 361 ? 14.228 2.149 -43.761 1.00 91.38 361 ASP A C 1
ATOM 3039 O O . ASP A 1 361 ? 13.848 2.990 -42.946 1.00 91.38 361 ASP A O 1
ATOM 3043 N N . HIS A 1 362 ? 14.368 0.867 -43.425 1.00 95.19 362 HIS A N 1
ATOM 3044 C CA . HIS A 1 362 ? 14.104 0.336 -42.088 1.00 95.19 362 HIS A CA 1
ATOM 3045 C C . HIS A 1 362 ? 15.056 0.908 -41.022 1.00 95.19 362 HIS A C 1
ATOM 3047 O O . HIS A 1 362 ? 14.629 1.179 -39.898 1.00 95.19 362 HIS A O 1
ATOM 3053 N N . GLN A 1 363 ? 16.324 1.155 -41.366 1.00 94.88 363 GLN A N 1
ATOM 3054 C CA . GLN A 1 363 ? 17.285 1.832 -40.484 1.00 94.88 363 GLN A CA 1
ATOM 3055 C C . GLN A 1 363 ? 16.812 3.244 -40.116 1.00 94.88 363 GLN A C 1
ATOM 3057 O O . GLN A 1 363 ? 16.822 3.619 -38.942 1.00 94.88 363 GLN A O 1
ATOM 3062 N N . LEU A 1 364 ? 16.333 4.015 -41.097 1.00 91.56 364 LEU A N 1
ATOM 3063 C CA . LEU A 1 364 ? 15.786 5.352 -40.854 1.00 91.56 364 LEU A CA 1
ATOM 3064 C C . LEU A 1 364 ? 14.541 5.312 -39.961 1.00 91.56 364 LEU A C 1
ATOM 3066 O O . LEU A 1 364 ? 14.413 6.153 -39.070 1.00 91.56 364 LEU A O 1
ATOM 3070 N N . VAL A 1 365 ? 13.655 4.326 -40.145 1.00 92.81 365 VAL A N 1
ATOM 3071 C CA . VAL A 1 365 ? 12.472 4.136 -39.284 1.00 92.81 365 VAL A CA 1
ATOM 3072 C C . VAL A 1 365 ? 12.879 3.911 -37.827 1.00 92.81 365 VAL A C 1
ATOM 3074 O O . VAL A 1 365 ? 12.315 4.552 -36.938 1.00 92.81 365 VAL A O 1
ATOM 3077 N N . VAL A 1 366 ? 13.879 3.060 -37.575 1.00 95.56 366 VAL A N 1
ATOM 3078 C CA . VAL A 1 366 ? 14.389 2.786 -36.220 1.00 95.56 366 VAL A CA 1
ATOM 3079 C C . VAL A 1 366 ? 14.974 4.048 -35.584 1.00 95.56 366 VAL A C 1
ATOM 3081 O O . VAL A 1 366 ? 14.567 4.414 -34.481 1.00 95.56 366 VAL A O 1
ATOM 3084 N N . ILE A 1 367 ? 15.866 4.764 -36.281 1.00 94.31 367 ILE A N 1
ATOM 3085 C CA . ILE A 1 367 ? 16.446 6.015 -35.763 1.00 94.31 367 ILE A CA 1
ATOM 3086 C C . ILE A 1 367 ? 15.352 7.047 -35.480 1.00 94.31 367 ILE A C 1
ATOM 3088 O O . ILE A 1 367 ? 15.349 7.684 -34.427 1.00 94.31 367 ILE A O 1
ATOM 3092 N N . HIS A 1 368 ? 14.394 7.199 -36.393 1.00 91.44 368 HIS A N 1
ATOM 3093 C CA . HIS A 1 368 ? 13.287 8.129 -36.219 1.00 91.44 368 HIS A CA 1
ATOM 3094 C C . HIS A 1 368 ? 12.417 7.774 -35.010 1.00 91.44 368 HIS A C 1
ATOM 3096 O O . HIS A 1 368 ? 12.017 8.669 -34.267 1.00 91.44 368 HIS A O 1
ATOM 3102 N N . ALA A 1 369 ? 12.138 6.488 -34.784 1.00 91.88 369 ALA A N 1
ATOM 3103 C CA . ALA A 1 369 ? 11.392 6.032 -33.616 1.00 91.88 369 ALA A CA 1
ATOM 3104 C C . ALA A 1 369 ? 12.102 6.421 -32.311 1.00 91.88 369 ALA A C 1
ATOM 3106 O O . ALA A 1 369 ? 11.474 7.017 -31.434 1.00 91.88 369 ALA A O 1
ATOM 3107 N N . ILE A 1 370 ? 13.413 6.162 -32.225 1.00 92.56 370 ILE A N 1
ATOM 3108 C CA . ILE A 1 370 ? 14.230 6.493 -31.050 1.00 92.56 370 ILE A CA 1
ATOM 3109 C C . ILE A 1 370 ? 14.262 8.007 -30.829 1.00 92.56 370 ILE A C 1
ATOM 3111 O O . ILE A 1 370 ? 14.006 8.462 -29.719 1.00 92.56 370 ILE A O 1
ATOM 3115 N N . VAL A 1 371 ? 14.512 8.803 -31.872 1.00 90.62 371 VAL A N 1
ATOM 3116 C CA . VAL A 1 371 ? 14.523 10.270 -31.768 1.00 90.62 371 VAL A CA 1
ATOM 3117 C C . VAL A 1 371 ? 13.172 10.794 -31.282 1.00 90.62 371 VAL A C 1
ATOM 3119 O O . VAL A 1 371 ? 13.119 11.506 -30.285 1.00 90.62 371 VAL A O 1
ATOM 3122 N N . LYS A 1 372 ? 12.069 10.417 -31.942 1.00 87.94 372 LYS A N 1
ATOM 3123 C CA . LYS A 1 372 ? 10.732 10.944 -31.622 1.00 87.94 372 LYS A CA 1
ATOM 3124 C C . LYS A 1 372 ? 10.245 10.575 -30.231 1.00 87.94 372 LYS A C 1
ATOM 3126 O O . LYS A 1 372 ? 9.523 11.357 -29.625 1.00 87.94 372 LYS A O 1
ATOM 3131 N N . ARG A 1 373 ? 10.640 9.412 -29.723 1.00 88.31 373 ARG A N 1
ATOM 3132 C CA . ARG A 1 373 ? 10.359 9.011 -28.346 1.00 88.31 373 ARG A CA 1
ATOM 3133 C C . ARG A 1 373 ? 10.959 9.985 -27.326 1.00 88.31 373 ARG A C 1
ATOM 3135 O O . ARG A 1 373 ? 10.290 10.331 -26.361 1.00 88.31 373 ARG A O 1
ATOM 3142 N N . HIS A 1 374 ? 12.169 10.479 -27.582 1.00 86.38 374 HIS A N 1
ATOM 3143 C CA . HIS A 1 374 ? 12.866 11.422 -26.704 1.00 86.38 374 HIS A CA 1
ATOM 3144 C C . HIS A 1 374 ? 12.419 12.885 -26.877 1.00 86.38 374 HIS A C 1
ATOM 3146 O O . HIS A 1 374 ? 12.749 13.716 -26.038 1.00 86.38 374 HIS A O 1
ATOM 3152 N N . GLU A 1 375 ? 11.653 13.212 -27.927 1.00 81.50 375 GLU A N 1
ATOM 3153 C CA . GLU A 1 375 ? 11.107 14.563 -28.139 1.00 81.50 375 GLU A CA 1
ATOM 3154 C C . GLU A 1 375 ? 9.890 14.889 -27.250 1.00 81.50 375 GLU A C 1
ATOM 3156 O O . GLU A 1 375 ? 9.516 16.054 -27.140 1.00 81.50 375 GLU A O 1
ATOM 3161 N N . LEU A 1 376 ? 9.229 13.894 -26.648 1.00 67.31 376 LEU A N 1
ATOM 3162 C CA . LEU A 1 376 ? 8.022 14.119 -25.847 1.00 67.31 376 LEU A CA 1
ATOM 3163 C C . LEU A 1 376 ? 8.389 14.722 -24.476 1.00 67.31 376 LEU A C 1
ATOM 3165 O O . LEU A 1 376 ? 9.100 14.084 -23.703 1.00 67.31 376 LEU A O 1
ATOM 3169 N N . ASP A 1 377 ? 7.840 15.903 -24.149 1.00 54.09 377 ASP A N 1
ATOM 3170 C CA . ASP A 1 377 ? 8.138 16.737 -22.956 1.00 54.09 377 ASP A CA 1
ATOM 3171 C C . ASP A 1 377 ? 8.123 16.010 -21.592 1.00 54.09 377 ASP A C 1
ATOM 3173 O O . ASP A 1 377 ? 8.687 16.511 -20.622 1.00 54.09 377 ASP A O 1
ATOM 3177 N N . ARG A 1 378 ? 7.491 14.832 -21.487 1.00 53.38 378 ARG A N 1
ATOM 3178 C CA . ARG A 1 378 ? 7.503 13.997 -20.268 1.00 53.38 378 ARG A CA 1
ATOM 3179 C C . ARG A 1 378 ? 8.542 12.869 -20.306 1.00 53.38 378 ARG A C 1
ATOM 3181 O O . ARG A 1 378 ? 9.112 12.550 -19.275 1.00 53.38 378 ARG A O 1
ATOM 3188 N N . GLY A 1 379 ? 8.850 12.320 -21.484 1.00 52.47 379 GLY A N 1
ATOM 3189 C CA . GLY A 1 379 ? 9.774 11.189 -21.639 1.00 52.47 379 GLY A CA 1
ATOM 3190 C C . GLY A 1 379 ? 11.248 11.560 -21.454 1.00 52.47 379 GLY A C 1
ATOM 3191 O O . GLY A 1 379 ? 12.043 10.729 -21.037 1.00 52.47 379 GLY A O 1
ATOM 3192 N N . ALA A 1 380 ? 11.643 12.814 -21.691 1.00 58.62 380 ALA A N 1
ATOM 3193 C CA . ALA A 1 380 ? 13.053 13.209 -21.600 1.00 58.62 380 ALA A CA 1
ATOM 3194 C C . ALA A 1 380 ? 13.653 13.127 -20.176 1.00 58.62 380 ALA A C 1
ATOM 3196 O O . ALA A 1 380 ? 14.876 13.039 -20.045 1.00 58.62 380 ALA A O 1
ATOM 3197 N N . GLN A 1 381 ? 12.837 13.169 -19.110 1.00 64.38 381 GLN A N 1
ATOM 3198 C CA . GLN A 1 381 ? 13.326 12.962 -17.737 1.00 64.38 381 GLN A CA 1
ATOM 3199 C C . GLN A 1 381 ? 13.402 11.480 -17.355 1.00 64.38 381 GLN A C 1
ATOM 3201 O O . GLN A 1 381 ? 14.405 11.077 -16.769 1.00 64.38 381 GLN A O 1
ATOM 3206 N N . ASP A 1 382 ? 12.407 10.680 -17.739 1.00 75.44 382 ASP A N 1
ATOM 3207 C CA . ASP A 1 382 ? 12.333 9.255 -17.388 1.00 75.44 382 ASP A CA 1
ATOM 3208 C C . ASP A 1 382 ? 13.261 8.376 -18.253 1.00 75.44 382 ASP A C 1
ATOM 3210 O O . ASP A 1 382 ? 13.642 7.275 -17.860 1.00 75.44 382 ASP A O 1
ATOM 3214 N N . LEU A 1 383 ? 13.693 8.877 -19.418 1.00 86.19 383 LEU A N 1
ATOM 3215 C CA . LEU A 1 383 ? 14.590 8.178 -20.348 1.00 86.19 383 LEU A CA 1
ATOM 3216 C C . LEU A 1 383 ? 16.071 8.568 -20.210 1.00 86.19 383 LEU A C 1
ATOM 3218 O O . LEU A 1 383 ? 16.893 8.137 -21.019 1.00 86.19 383 LEU A O 1
ATOM 3222 N N . LYS A 1 384 ? 16.446 9.365 -19.199 1.00 85.12 384 LYS A N 1
ATOM 3223 C CA . LYS A 1 384 ? 17.837 9.833 -19.011 1.00 85.12 384 LYS A CA 1
ATOM 3224 C C . LYS A 1 384 ? 18.855 8.692 -18.965 1.00 85.12 384 LYS A C 1
ATOM 3226 O O . LYS A 1 384 ? 19.967 8.841 -19.474 1.00 85.12 384 LYS A O 1
ATOM 3231 N N . ASP A 1 385 ? 18.456 7.544 -18.427 1.00 86.94 385 ASP A N 1
ATOM 3232 C CA . ASP A 1 385 ? 19.311 6.361 -18.330 1.00 86.94 385 ASP A CA 1
ATOM 3233 C C . ASP A 1 385 ? 19.665 5.751 -19.706 1.00 86.94 385 ASP A C 1
ATOM 3235 O O . ASP A 1 385 ? 20.601 4.954 -19.798 1.00 86.94 385 ASP A O 1
ATOM 3239 N N . GLU A 1 386 ? 18.981 6.133 -20.797 1.00 91.38 386 GLU A N 1
ATOM 3240 C CA . GLU A 1 386 ? 19.322 5.731 -22.171 1.00 91.38 386 GLU A CA 1
ATOM 3241 C C . GLU A 1 386 ? 20.403 6.617 -22.814 1.00 91.38 386 GLU A C 1
ATOM 3243 O O . GLU A 1 386 ? 21.013 6.207 -23.802 1.00 91.38 386 GLU A O 1
ATOM 3248 N N . TYR A 1 387 ? 20.706 7.808 -22.285 1.00 89.75 387 TYR A N 1
ATOM 3249 C CA . TYR A 1 387 ? 21.602 8.760 -22.961 1.00 89.75 387 TYR A CA 1
ATOM 3250 C C . TYR A 1 387 ? 23.032 8.245 -23.119 1.00 89.75 387 TYR A C 1
ATOM 3252 O O . TYR A 1 387 ? 23.634 8.395 -24.184 1.00 89.75 387 TYR A O 1
ATOM 3260 N N . GLU A 1 388 ? 23.577 7.584 -22.098 1.00 91.31 388 GLU A N 1
ATOM 3261 C CA . GLU A 1 388 ? 24.898 6.958 -22.205 1.00 91.31 388 GLU A CA 1
ATOM 3262 C C . GLU A 1 388 ? 24.905 5.791 -23.199 1.00 91.31 388 GLU A C 1
ATOM 3264 O O . GLU A 1 388 ? 25.895 5.574 -23.904 1.00 91.31 388 GLU A O 1
ATOM 3269 N N . TRP A 1 389 ? 23.793 5.064 -23.312 1.00 94.88 389 TRP A N 1
ATOM 3270 C CA . TRP A 1 389 ? 23.632 4.021 -24.319 1.00 94.88 389 TRP A CA 1
ATOM 3271 C C . TRP A 1 389 ? 23.575 4.612 -25.736 1.00 94.88 389 TRP A C 1
ATOM 3273 O O . TRP A 1 389 ? 24.337 4.189 -26.607 1.00 94.88 389 TRP A O 1
ATOM 3283 N N . ILE A 1 390 ? 22.775 5.663 -25.948 1.00 93.69 390 ILE A N 1
ATOM 3284 C CA . ILE A 1 390 ? 22.652 6.388 -27.223 1.00 93.69 390 ILE A CA 1
ATOM 3285 C C . ILE A 1 390 ? 24.013 6.912 -27.692 1.00 93.69 390 ILE A C 1
ATOM 3287 O O . ILE A 1 390 ? 24.383 6.717 -28.851 1.00 93.69 390 ILE A O 1
ATOM 3291 N N . LYS A 1 391 ? 24.796 7.535 -26.799 1.00 92.62 391 LYS A N 1
ATOM 3292 C CA . LYS A 1 391 ? 26.147 8.028 -27.122 1.00 92.62 391 LYS A CA 1
ATOM 3293 C C . LYS A 1 391 ? 27.048 6.905 -27.633 1.00 92.62 391 LYS A C 1
ATOM 3295 O O . LYS A 1 391 ? 27.747 7.077 -28.633 1.00 92.62 391 LYS A O 1
ATOM 3300 N N . LYS A 1 392 ? 27.023 5.742 -26.974 1.00 95.75 392 LYS A N 1
ATOM 3301 C CA . LYS A 1 392 ? 27.798 4.567 -27.397 1.00 95.75 392 LYS A CA 1
ATOM 3302 C C . LYS A 1 392 ? 27.326 4.041 -28.753 1.00 95.75 392 LYS A C 1
ATOM 3304 O O . LYS A 1 392 ? 28.170 3.758 -29.596 1.00 95.75 392 LYS A O 1
ATOM 3309 N N . VAL A 1 393 ? 26.014 3.978 -28.995 1.00 96.44 393 VAL A N 1
ATOM 3310 C CA . VAL A 1 393 ? 25.444 3.578 -30.294 1.00 96.44 393 VAL A CA 1
ATOM 3311 C C . VAL A 1 393 ? 25.900 4.517 -31.409 1.00 96.44 393 VAL A C 1
ATOM 3313 O O . VAL A 1 393 ? 26.424 4.047 -32.415 1.00 96.44 393 VAL A O 1
ATOM 3316 N N . ILE A 1 394 ? 25.775 5.834 -31.228 1.00 95.00 394 ILE A N 1
ATOM 3317 C CA . ILE A 1 394 ? 26.205 6.832 -32.221 1.00 95.00 394 ILE A CA 1
ATOM 3318 C C . ILE A 1 394 ? 27.693 6.668 -32.547 1.00 95.00 394 ILE A C 1
ATOM 3320 O O . ILE A 1 394 ? 28.069 6.622 -33.719 1.00 95.00 394 ILE A O 1
ATOM 3324 N N . ASN A 1 395 ? 28.542 6.529 -31.525 1.00 95.44 395 ASN A N 1
ATOM 3325 C CA . ASN A 1 395 ? 29.979 6.335 -31.716 1.00 95.44 395 ASN A CA 1
ATOM 3326 C C . ASN A 1 395 ? 30.289 5.038 -32.480 1.00 95.44 395 ASN A C 1
ATOM 3328 O O . ASN A 1 395 ? 31.086 5.063 -33.418 1.00 95.44 395 ASN A O 1
ATOM 3332 N N . SER A 1 396 ? 29.629 3.927 -32.145 1.00 96.75 396 SER A N 1
ATOM 3333 C CA . SER A 1 396 ? 29.790 2.660 -32.867 1.00 96.75 396 SER A CA 1
ATOM 3334 C C . SER A 1 396 ? 29.323 2.751 -34.324 1.00 96.75 396 SER A C 1
ATOM 3336 O O . SER A 1 396 ? 30.020 2.272 -35.220 1.00 96.75 396 SER A O 1
ATOM 3338 N N . LEU A 1 397 ? 28.197 3.422 -34.594 1.00 96.12 397 LEU A N 1
ATOM 3339 C CA . LEU A 1 397 ? 27.717 3.648 -35.962 1.00 96.12 397 LEU A CA 1
ATOM 3340 C C . LEU A 1 397 ? 28.697 4.509 -36.772 1.00 96.12 397 LEU A C 1
ATOM 3342 O O . LEU A 1 397 ? 28.929 4.213 -37.942 1.00 96.12 397 LEU A O 1
ATOM 3346 N N . LYS A 1 398 ? 29.319 5.531 -36.167 1.00 95.94 398 LYS A N 1
ATOM 3347 C CA . LYS A 1 398 ? 30.352 6.353 -36.827 1.00 95.94 398 LYS A CA 1
ATOM 3348 C C . LYS A 1 398 ? 31.577 5.540 -37.229 1.00 95.94 398 LYS A C 1
ATOM 3350 O O . LYS A 1 398 ? 32.086 5.716 -38.335 1.00 95.94 398 LYS A O 1
ATOM 3355 N N . LEU A 1 399 ? 32.042 4.639 -36.363 1.00 95.81 399 LEU A N 1
ATOM 3356 C CA . LEU A 1 399 ? 33.165 3.752 -36.683 1.00 95.81 399 LEU A CA 1
ATOM 3357 C C . LEU A 1 399 ? 32.846 2.869 -37.897 1.00 95.81 399 LEU A C 1
ATOM 3359 O O . LEU A 1 399 ? 33.642 2.795 -38.836 1.00 95.81 399 LEU A O 1
ATOM 3363 N N . GLU A 1 400 ? 31.659 2.260 -37.924 1.00 95.62 400 GLU A N 1
ATOM 3364 C CA . GLU A 1 400 ? 31.226 1.435 -39.056 1.00 95.62 400 GLU A CA 1
ATOM 3365 C C . GLU A 1 400 ? 31.005 2.265 -40.334 1.00 95.62 400 GLU A C 1
ATOM 3367 O O . GLU A 1 400 ? 31.370 1.839 -41.433 1.00 95.62 400 GLU A O 1
ATOM 3372 N N . MET A 1 401 ? 30.455 3.474 -40.207 1.00 95.69 401 MET A N 1
ATOM 3373 C CA . MET A 1 401 ? 30.295 4.422 -41.310 1.00 95.69 401 MET A CA 1
ATOM 3374 C C . MET A 1 401 ? 31.644 4.741 -41.961 1.00 95.69 401 MET A C 1
ATOM 3376 O O . MET A 1 401 ? 31.769 4.607 -43.180 1.00 95.69 401 MET A O 1
ATOM 3380 N N . HIS A 1 402 ? 32.661 5.105 -41.173 1.00 94.94 402 HIS A N 1
ATOM 3381 C CA . HIS A 1 402 ? 33.998 5.403 -41.691 1.00 94.94 402 HIS A CA 1
ATOM 3382 C C . HIS A 1 402 ? 34.614 4.203 -42.413 1.00 94.94 402 HIS A C 1
ATOM 3384 O O . HIS A 1 402 ? 35.128 4.358 -43.521 1.00 94.94 402 HIS A O 1
ATOM 3390 N N . LYS A 1 403 ? 34.495 2.999 -41.842 1.00 95.31 403 LYS A N 1
ATOM 3391 C CA 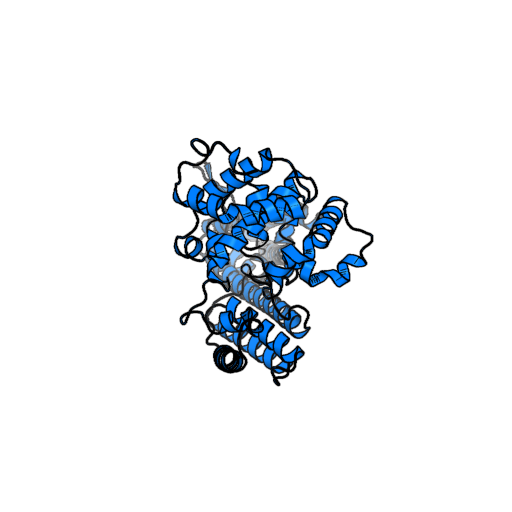. LYS A 1 403 ? 34.960 1.757 -42.475 1.00 95.31 403 LYS A CA 1
ATOM 3392 C C . LYS A 1 403 ? 34.292 1.524 -43.836 1.00 95.31 403 LYS A C 1
ATOM 3394 O O . LYS A 1 403 ? 34.964 1.260 -44.827 1.00 95.31 403 LYS A O 1
ATOM 3399 N N . ARG A 1 404 ? 32.967 1.680 -43.922 1.00 95.00 404 ARG A N 1
ATOM 3400 C CA . ARG A 1 404 ? 32.214 1.498 -45.178 1.00 95.00 404 ARG A CA 1
ATOM 3401 C C . ARG A 1 404 ? 32.537 2.559 -46.228 1.00 95.00 404 ARG A C 1
ATOM 3403 O O . ARG A 1 404 ? 32.508 2.250 -47.417 1.00 95.00 404 ARG A O 1
ATOM 3410 N N . GLN A 1 405 ? 32.825 3.791 -45.810 1.00 92.19 405 GLN A N 1
ATOM 3411 C CA . GLN A 1 405 ? 33.234 4.871 -46.711 1.00 92.19 405 GLN A CA 1
ATOM 3412 C C . GLN A 1 405 ? 34.642 4.650 -47.272 1.00 92.19 405 GLN A C 1
ATOM 3414 O O . GLN A 1 405 ? 34.854 4.885 -48.460 1.00 92.19 405 GLN A O 1
ATOM 3419 N N . GLN A 1 406 ? 35.577 4.160 -46.452 1.00 93.88 406 GLN A N 1
ATOM 3420 C CA . GLN A 1 406 ? 36.915 3.758 -46.907 1.00 93.88 406 GLN A CA 1
ATOM 3421 C C . GLN A 1 406 ? 36.844 2.625 -47.938 1.00 93.88 406 GLN A C 1
ATOM 3423 O O . GLN A 1 406 ? 37.566 2.650 -48.928 1.00 93.88 406 GLN A O 1
ATOM 3428 N N . ASP A 1 407 ? 35.901 1.699 -47.761 1.00 94.00 407 ASP A N 1
ATOM 3429 C CA . ASP A 1 407 ? 35.590 0.640 -48.727 1.00 94.00 407 ASP A CA 1
ATOM 3430 C C . ASP A 1 407 ? 34.767 1.126 -49.946 1.00 94.00 407 ASP A C 1
ATOM 3432 O O . ASP A 1 407 ? 34.325 0.309 -50.755 1.00 94.00 407 ASP A O 1
ATOM 3436 N N . HIS A 1 408 ? 34.498 2.431 -50.072 1.00 92.62 408 HIS A N 1
ATOM 3437 C CA . HIS A 1 408 ? 33.687 3.034 -51.140 1.00 92.62 408 HIS A CA 1
ATOM 3438 C C . HIS A 1 408 ? 32.265 2.450 -51.288 1.00 92.62 408 HIS A C 1
ATOM 3440 O O . HIS A 1 408 ? 31.721 2.362 -52.391 1.00 92.62 408 HIS A O 1
ATOM 3446 N N . ARG A 1 409 ? 31.619 2.060 -50.179 1.00 92.88 409 ARG A N 1
ATOM 3447 C CA . ARG A 1 409 ? 30.263 1.480 -50.188 1.00 92.88 409 ARG A CA 1
ATOM 3448 C C . ARG A 1 409 ? 29.182 2.551 -50.036 1.00 92.88 409 ARG A C 1
ATOM 3450 O O . ARG A 1 409 ? 29.225 3.343 -49.095 1.00 92.88 409 ARG A O 1
ATOM 3457 N N . LEU A 1 410 ? 28.128 2.481 -50.861 1.00 90.69 410 LEU A N 1
ATOM 3458 C CA . LEU A 1 410 ? 26.932 3.343 -50.762 1.00 90.69 410 LEU A CA 1
ATOM 3459 C C . LEU A 1 410 ? 26.323 3.345 -49.350 1.00 90.69 410 LEU A C 1
ATOM 3461 O O . LEU A 1 410 ? 25.921 4.387 -48.841 1.00 90.69 410 LEU A O 1
ATOM 3465 N N . SER A 1 411 ? 26.325 2.192 -48.678 1.00 90.12 411 SER A N 1
ATOM 3466 C CA . SER A 1 411 ? 25.839 2.060 -47.302 1.00 90.12 411 SER A CA 1
ATOM 3467 C C . SER A 1 411 ? 26.560 2.970 -46.300 1.00 90.12 411 SER A C 1
ATOM 3469 O O . SER A 1 411 ? 25.992 3.282 -45.265 1.00 90.12 411 SER A O 1
ATOM 3471 N N . GLY A 1 412 ? 27.800 3.393 -46.577 1.00 91.94 412 GLY A N 1
ATOM 3472 C CA . GLY A 1 412 ? 28.519 4.357 -45.738 1.00 91.94 412 GLY A CA 1
ATOM 3473 C C . GLY A 1 412 ? 28.007 5.796 -45.886 1.00 91.94 412 GLY A C 1
ATOM 3474 O O . GLY A 1 412 ? 28.098 6.573 -44.941 1.00 91.94 412 GLY A O 1
ATOM 3475 N N . ILE A 1 413 ? 27.445 6.153 -47.045 1.00 92.44 413 ILE A N 1
ATOM 3476 C CA . ILE A 1 413 ? 26.804 7.459 -47.273 1.00 92.44 413 ILE A CA 1
ATOM 3477 C C . ILE A 1 413 ? 25.430 7.474 -46.595 1.00 92.44 413 ILE A C 1
ATOM 3479 O O . ILE A 1 413 ? 25.150 8.373 -45.810 1.00 92.44 413 ILE A O 1
ATOM 3483 N N . LEU A 1 414 ? 24.622 6.432 -46.814 1.00 91.00 414 LEU A N 1
ATOM 3484 C CA . LEU A 1 414 ? 23.291 6.305 -46.202 1.00 91.00 414 LEU A CA 1
ATOM 3485 C C . LEU A 1 414 ? 23.366 6.284 -44.667 1.00 91.00 414 LEU A C 1
ATOM 3487 O O . LEU A 1 414 ? 22.566 6.922 -43.985 1.00 91.00 414 LEU A O 1
ATOM 3491 N N . LEU A 1 415 ? 24.373 5.604 -44.110 1.00 91.94 415 LEU A N 1
ATOM 3492 C CA . LEU A 1 415 ? 24.582 5.576 -42.666 1.00 91.94 415 LEU A CA 1
ATOM 3493 C C . LEU A 1 415 ? 24.966 6.957 -42.108 1.00 91.94 415 LEU A C 1
ATOM 3495 O O . LEU A 1 415 ? 24.528 7.315 -41.018 1.00 91.94 415 LEU A O 1
ATOM 3499 N N . ASN A 1 416 ? 25.725 7.757 -42.863 1.00 92.88 416 ASN A N 1
ATOM 3500 C CA . ASN A 1 416 ? 26.069 9.125 -42.475 1.00 92.88 416 ASN A CA 1
ATOM 3501 C C . ASN A 1 416 ? 24.831 10.031 -42.386 1.00 92.88 416 ASN A C 1
ATOM 3503 O O . ASN A 1 416 ? 24.723 10.832 -41.457 1.00 92.88 416 ASN A O 1
ATOM 3507 N N . GLU A 1 417 ? 23.880 9.891 -43.312 1.00 90.62 417 GLU A N 1
ATOM 3508 C CA . GLU A 1 417 ? 22.607 10.625 -43.270 1.00 90.62 417 GLU A CA 1
ATOM 3509 C C . GLU A 1 417 ? 21.791 10.256 -42.023 1.00 90.62 417 GLU A C 1
ATOM 3511 O O . GLU A 1 417 ? 21.333 11.140 -41.294 1.00 90.62 417 GLU A O 1
ATOM 3516 N N . ALA A 1 418 ? 21.681 8.957 -41.724 1.00 89.69 418 ALA A N 1
ATOM 3517 C CA . ALA A 1 418 ? 20.984 8.466 -40.537 1.00 89.69 418 ALA A CA 1
ATOM 3518 C C . ALA A 1 418 ? 21.637 8.959 -39.231 1.00 89.69 418 ALA A C 1
ATOM 3520 O O . ALA A 1 418 ? 20.935 9.454 -38.347 1.00 89.69 418 ALA A O 1
ATOM 3521 N N . ILE A 1 419 ? 22.971 8.886 -39.120 1.00 92.00 419 ILE A N 1
ATOM 3522 C CA . ILE A 1 419 ? 23.728 9.396 -37.961 1.00 92.00 419 ILE A CA 1
ATOM 3523 C C . ILE A 1 419 ? 23.524 10.904 -37.810 1.00 92.00 419 ILE A C 1
ATOM 3525 O O . ILE A 1 419 ? 23.222 11.370 -36.714 1.00 92.00 419 ILE A O 1
ATOM 3529 N N . SER A 1 420 ? 23.629 11.663 -38.904 1.00 90.88 420 SER A N 1
ATOM 3530 C CA . SER A 1 420 ? 23.469 13.123 -38.878 1.00 90.88 420 SER A CA 1
ATOM 3531 C C . SER A 1 420 ? 22.089 13.526 -38.353 1.00 90.88 420 SER A C 1
ATOM 3533 O O . SER A 1 420 ? 21.975 14.438 -37.528 1.00 90.88 420 SER A O 1
ATOM 3535 N N . TYR A 1 421 ? 21.037 12.818 -38.782 1.00 90.06 421 TYR A N 1
ATOM 3536 C CA . TYR A 1 421 ? 19.688 13.006 -38.254 1.00 90.06 421 TYR A CA 1
ATOM 3537 C C . TYR A 1 421 ? 19.600 12.634 -36.768 1.00 90.06 421 TYR A C 1
ATOM 3539 O O . TYR A 1 421 ? 19.011 13.388 -35.988 1.00 90.06 421 TYR A O 1
ATOM 3547 N N . PHE A 1 422 ? 20.196 11.505 -36.371 1.00 90.38 422 PHE A N 1
ATOM 3548 C CA . PHE A 1 422 ? 20.182 11.034 -34.988 1.00 90.38 422 PHE A CA 1
ATOM 3549 C C . PHE A 1 422 ? 20.817 12.064 -34.044 1.00 90.38 422 PHE A C 1
ATOM 3551 O O . PHE A 1 422 ? 20.176 12.508 -33.094 1.00 90.38 422 PHE A O 1
ATOM 3558 N N . GLU A 1 423 ? 22.031 12.523 -34.355 1.00 89.62 423 GLU A N 1
ATOM 3559 C CA . GLU A 1 423 ? 22.792 13.474 -33.538 1.00 89.62 423 GLU A CA 1
ATOM 3560 C C . GLU A 1 423 ? 22.124 14.844 -33.442 1.00 89.62 423 GLU A C 1
ATOM 3562 O O . GLU A 1 423 ? 21.972 15.392 -32.348 1.00 89.62 423 GLU A O 1
ATOM 3567 N N . THR A 1 424 ? 21.693 15.395 -34.580 1.00 88.06 424 THR A N 1
ATOM 3568 C CA . THR A 1 424 ? 21.096 16.738 -34.644 1.00 88.06 424 THR A CA 1
ATOM 3569 C C . THR A 1 424 ? 19.834 16.835 -33.797 1.00 88.06 424 THR A C 1
ATOM 3571 O O . THR A 1 424 ? 19.566 17.872 -33.188 1.00 88.06 424 THR A O 1
ATOM 3574 N N . ASN A 1 425 ? 19.038 15.766 -33.762 1.00 85.88 425 ASN A N 1
ATOM 3575 C CA . ASN A 1 425 ? 17.775 15.787 -33.041 1.00 85.88 425 ASN A CA 1
ATOM 3576 C C . ASN A 1 425 ? 17.928 15.333 -31.591 1.00 85.88 425 ASN A C 1
ATOM 3578 O O . ASN A 1 425 ? 17.288 15.928 -30.733 1.00 85.88 425 ASN A O 1
ATOM 3582 N N . ILE A 1 426 ? 18.808 14.375 -31.281 1.00 83.06 426 ILE A N 1
ATOM 3583 C CA . ILE A 1 426 ? 18.936 13.871 -29.906 1.00 83.06 426 ILE A CA 1
ATOM 3584 C C . ILE A 1 426 ? 19.818 14.746 -29.003 1.00 83.06 426 ILE A C 1
ATOM 3586 O O . ILE A 1 426 ? 19.571 14.847 -27.802 1.00 83.06 426 ILE A O 1
ATOM 3590 N N . SER A 1 427 ? 20.796 15.466 -29.570 1.00 78.25 427 SER A N 1
ATOM 3591 C CA . SER A 1 427 ? 21.657 16.405 -28.824 1.00 78.25 427 SER A CA 1
ATOM 3592 C C . SER A 1 427 ? 20.890 17.548 -28.155 1.00 78.25 427 SER A C 1
ATOM 3594 O O . SER A 1 427 ? 21.311 18.042 -27.110 1.00 78.25 427 SER A O 1
ATOM 3596 N N . LYS A 1 428 ? 19.732 17.928 -28.707 1.00 77.06 428 LYS A N 1
ATOM 3597 C CA . LYS A 1 428 ? 18.838 18.934 -28.118 1.00 77.06 428 LYS A CA 1
ATOM 3598 C C . LYS A 1 428 ? 18.315 18.511 -26.743 1.00 77.06 428 LYS A C 1
ATOM 3600 O O . LYS A 1 428 ? 18.078 19.377 -25.913 1.00 77.06 428 LYS A O 1
ATOM 3605 N N . PHE A 1 429 ? 18.184 17.207 -26.499 1.00 73.62 429 PHE A N 1
ATOM 3606 C CA . PHE A 1 429 ? 17.638 16.653 -25.257 1.00 73.62 429 PHE A CA 1
ATOM 3607 C C . PHE A 1 429 ? 18.734 16.263 -24.261 1.00 73.62 429 PHE A C 1
ATOM 3609 O O . PHE A 1 429 ? 18.578 16.483 -23.065 1.00 73.62 429 PHE A O 1
ATOM 3616 N N . MET A 1 430 ? 19.886 15.789 -24.749 1.00 69.56 430 MET A N 1
ATOM 3617 C CA . MET A 1 430 ? 21.026 15.427 -23.891 1.00 69.56 430 MET A CA 1
ATOM 3618 C C . MET A 1 430 ? 21.706 16.631 -23.213 1.00 69.56 4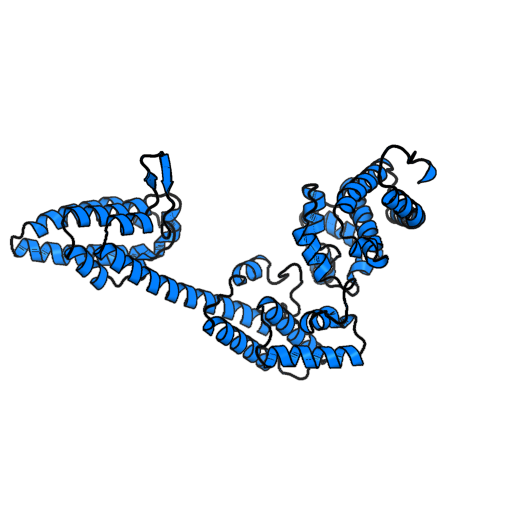30 MET A C 1
ATOM 3620 O O . MET A 1 430 ? 22.386 16.450 -22.211 1.00 69.56 430 MET A O 1
ATOM 3624 N N . ASN A 1 431 ? 21.542 17.848 -23.746 1.00 59.69 431 ASN A N 1
ATOM 3625 C CA . ASN A 1 431 ? 22.107 19.078 -23.167 1.00 59.69 431 ASN A CA 1
ATOM 3626 C C . ASN A 1 431 ? 21.156 19.789 -22.178 1.00 59.69 431 ASN A C 1
ATOM 3628 O O . ASN A 1 431 ? 21.519 20.829 -21.631 1.00 59.69 431 ASN A O 1
ATOM 3632 N N . LEU A 1 432 ? 19.937 19.269 -21.987 1.00 49.25 432 LEU A N 1
ATOM 3633 C CA . LEU A 1 432 ? 18.919 19.798 -21.063 1.00 49.25 432 LEU A CA 1
ATOM 3634 C C . LEU A 1 432 ? 18.840 19.010 -19.738 1.00 49.25 432 LEU A C 1
ATOM 3636 O O . LEU A 1 432 ? 18.050 19.362 -18.861 1.00 49.25 432 LEU A O 1
ATOM 3640 N N . SER A 1 433 ? 19.635 17.946 -19.597 1.00 41.31 433 SER A N 1
ATOM 3641 C CA . SER A 1 433 ? 19.783 17.120 -18.389 1.00 41.31 433 SER A CA 1
ATOM 3642 C C . SER A 1 433 ? 21.085 17.417 -17.674 1.00 41.31 433 SER A C 1
ATOM 3644 O O . SER A 1 433 ? 21.052 17.377 -16.425 1.00 41.31 433 SER A O 1
#

Secondary structure (DSSP, 8-state):
-GGGS-TTSS---HHHHHHHHHTHHHHHHHHHHHT---HHHHHHHHHHHHHHHTTS-HHHHT-HHHHHHHHHHHHHHHHHHHTTS--GGGGGGHHHHHHHHHHHTT-TT--HHHHHHHHHHHHTHHHHHHHHTT-SS-SS-HHHHHHHHHH----HHHHHHHHHT-GGG--TTS-HHHHHHTGGGS-HHHHHHHHHHHHHHHHTT--SSHHHHHHHHHHHHHHHHTTS--S-HHHHHHHHHHHHHHHHHTT---TTHHHHHHTTTSEETTEE-TTTTSHHHHHHHHHHHHHHHHHHHHHHHHHHHHHHHHHHH-HHHHHHHH--EE-TTS-EE--TTSSS-GGGGS-HHHHHHHHHTS-HHHHHHHHHHHHHHHTSTTHHHHTGGGHHHHHHHHHHHHHHHHHHHHTT-HHHHHHHHHHHHHHHHHHHHHT--

Nearest PDB structures (foldseek):
  8e12-assembly1_A  TM=3.250E-01  e=3.050E+00  synthetic construct
  9e8n-assembly1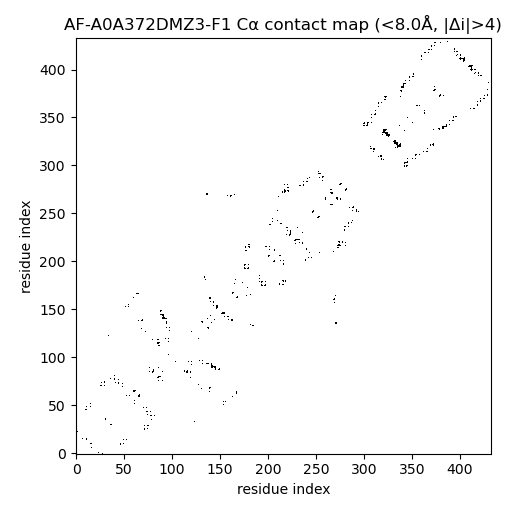_U  TM=2.099E-01  e=7.091E+00  Homo sapiens
  8tie-assembly1_b  TM=1.346E-01  e=6.812E+00  Saccharomyces cerevisiae